Protein AF-A0A6B0SF56-F1 (afdb_monomer_lite)

Organism: NCBI:txid72004

InterPro domains:
  IPR003598 Immunoglobulin subtype 2 [SM00408] (37-101)
  IPR003598 Immunoglobulin subtype 2 [SM00408] (134-200)
  IPR003599 Immunoglobulin domain subtype [SM00409] (31-116)
  IPR003599 Immunoglobulin domain subtype [SM00409] (128-216)
  IPR004072 Vomeronasal receptor, type 1 [PF03402] (293-578)
  IPR004072 Vomeronasal receptor, type 1 [PTHR24062] (289-573)
  IPR007110 Immunoglobulin-like domain [PS50835] (20-105)
  IPR007110 Immunoglobulin-like domain [PS50835] (123-193)
  IPR013783 Immunoglobulin-like fold [G3DSA:2.60.40.10] (22-117)
  IPR013783 Immunoglobulin-like fold [G3DSA:2.60.40.10] (118-215)
  IPR017452 GPCR, rhodopsin-like, 7TM [PS50262] (304-567)
  IPR036179 Immunoglobulin-like domain superfamily [SSF48726] (22-118)
  IPR036179 Immunoglobulin-like domain superfamily [SSF48726] (120-215)

Radius of gyration: 37.98 Å; chains: 1; bounding box: 96×111×93 Å

Sequence (579 aa):
MGFLRAGGWGAPRPETRFLPEVLPKPSLRAWPSSVVPDGSSVTLRCGTPTRDVSFALRKGARVWEMVQSPDSTEGQAEFHLPDVKSSHAGEYTCEYHRRGNPHVSARPSDALLLLVTGYLRQPSLQAHRRGPVTEGQEVTLQCQRPAAELGPVMFALLKAGSAAPVQVRAPAGRETDFSLRNLSAGDSGNYSCVYYQARAPFRASQASPRLEIRVAASLPSITSDYTTGNHIRLALATVIMVIAGAFLLETWCRQRHVRGESECGAKCRQDTLDDLSMFFHKDALRTTSQAALKITYLIQMVIGSLVNVILFFHSISPVLIGQSQRPTDMIHTHMAVANLLVLLSPGIPHTMAAFIPRNPLSSLGCKFVYYLRRVAHSTTLCSTCILSTYQSLTLTPRRAEWVMLRGRAPKVIGPSCCTCWMLSFLMYIPVPLKLTGPQNMHNYTDTKGTWFCSSSPTEIGMSYLWSISDAMFISVMVWSSGSMVLLLLRHRQRVQYIHTPTGHHRCPPETRAVHTILMLVVTFITFYFLNSVVSFYIAAFFDIRLWLIQTSNVLGSCFPTISPFLLLLRDPRTPRFCS

Structure (mmCIF, N/CA/C/O backbone):
data_AF-A0A6B0SF56-F1
#
_entry.id   AF-A0A6B0SF56-F1
#
loop_
_atom_site.group_PDB
_atom_site.id
_atom_site.type_symbol
_atom_site.label_atom_id
_atom_site.label_alt_id
_atom_site.label_comp_id
_atom_site.label_asym_id
_atom_site.label_entity_id
_atom_site.label_seq_id
_atom_site.pdbx_PDB_ins_code
_atom_site.Cartn_x
_atom_site.Cartn_y
_atom_site.Cartn_z
_atom_site.occupancy
_atom_site.B_iso_or_equiv
_atom_site.auth_seq_id
_atom_site.auth_comp_id
_atom_site.auth_asym_id
_atom_site.auth_atom_id
_atom_site.pdbx_PDB_model_num
ATOM 1 N N . MET A 1 1 ? -10.311 76.049 2.067 1.00 34.47 1 MET A N 1
ATOM 2 C CA . MET A 1 1 ? -10.446 75.191 3.263 1.00 34.47 1 MET A CA 1
ATOM 3 C C . MET A 1 1 ? -11.846 74.585 3.290 1.00 34.47 1 MET A C 1
ATOM 5 O O . MET A 1 1 ? -12.795 75.345 3.217 1.00 34.47 1 MET A O 1
ATOM 9 N N . GLY A 1 2 ? -11.929 73.251 3.366 1.00 36.16 2 GLY A N 1
ATOM 10 C CA . GLY A 1 2 ? -12.995 72.438 3.981 1.00 36.16 2 GLY A CA 1
ATOM 11 C C . GLY A 1 2 ? -14.469 72.667 3.620 1.00 36.16 2 GLY A C 1
ATOM 12 O O . GLY A 1 2 ? -15.099 73.553 4.180 1.00 36.16 2 GLY A O 1
ATOM 13 N N . PHE A 1 3 ? -15.054 71.744 2.847 1.00 31.34 3 PHE A N 1
ATOM 14 C CA . PHE A 1 3 ? -16.493 71.453 2.901 1.00 31.34 3 PHE A CA 1
ATOM 15 C C . PHE A 1 3 ? -16.730 70.049 3.473 1.00 31.34 3 PHE A C 1
ATOM 17 O O . PHE A 1 3 ? -16.104 69.072 3.061 1.00 31.34 3 PHE A O 1
ATOM 24 N N . LEU A 1 4 ? -17.611 70.000 4.473 1.00 34.53 4 LEU A N 1
ATOM 25 C CA . LEU A 1 4 ? -18.044 68.829 5.231 1.00 34.53 4 LEU A CA 1
ATOM 26 C C . LEU A 1 4 ? -19.056 67.970 4.453 1.00 34.53 4 LEU A C 1
ATOM 28 O O . LEU A 1 4 ? -19.813 68.456 3.618 1.00 34.53 4 LEU A O 1
ATOM 32 N N . ARG A 1 5 ? -19.051 66.676 4.798 1.00 41.41 5 ARG A N 1
ATOM 33 C CA . ARG A 1 5 ? -19.929 65.583 4.346 1.00 41.41 5 ARG A CA 1
ATOM 34 C C . ARG A 1 5 ? -21.428 65.854 4.538 1.00 41.41 5 ARG A C 1
ATOM 36 O O . ARG A 1 5 ? -21.830 66.340 5.589 1.00 41.41 5 ARG A O 1
ATOM 43 N N . ALA A 1 6 ? -22.236 65.266 3.653 1.00 34.81 6 ALA A N 1
ATOM 44 C CA . ALA A 1 6 ? -23.518 64.652 4.010 1.00 34.81 6 ALA A CA 1
ATOM 45 C C . ALA A 1 6 ? -23.644 63.286 3.308 1.00 34.81 6 ALA A C 1
ATOM 47 O O . ALA A 1 6 ? -23.376 63.166 2.114 1.00 34.81 6 ALA A O 1
ATOM 48 N N . GLY A 1 7 ? -23.957 62.246 4.087 1.00 33.88 7 GLY A N 1
ATOM 49 C CA . GLY A 1 7 ? -24.035 60.849 3.660 1.00 33.88 7 GLY A CA 1
ATOM 50 C C . GLY A 1 7 ? -25.388 60.482 3.048 1.00 33.88 7 GLY A C 1
ATOM 51 O O . GLY A 1 7 ? -26.435 60.902 3.535 1.00 33.88 7 GLY A O 1
ATOM 52 N N . GLY A 1 8 ? -25.339 59.677 1.984 1.00 33.38 8 GLY A N 1
ATOM 53 C CA . GLY A 1 8 ? -26.494 59.061 1.335 1.00 33.38 8 GLY A CA 1
ATOM 54 C C . GLY A 1 8 ? -26.879 57.721 1.968 1.00 33.38 8 GLY A C 1
ATOM 55 O O . GLY A 1 8 ? -26.036 56.982 2.476 1.00 33.38 8 GLY A O 1
ATOM 56 N N . TRP A 1 9 ? -28.178 57.444 1.929 1.00 34.56 9 TRP A N 1
ATOM 57 C CA . TRP A 1 9 ? -28.884 56.334 2.559 1.00 34.56 9 TRP A CA 1
ATOM 58 C C . TRP A 1 9 ? -28.592 54.991 1.870 1.00 34.56 9 TRP A C 1
ATOM 60 O O . TRP A 1 9 ? -28.738 54.868 0.656 1.00 34.56 9 TRP A O 1
ATOM 70 N N . GLY A 1 10 ? -28.215 53.971 2.647 1.00 34.47 10 GLY A N 1
ATOM 71 C CA . GLY A 1 10 ? -28.105 52.580 2.196 1.00 34.47 10 GLY A CA 1
ATOM 72 C C . GLY A 1 10 ? -29.307 51.759 2.666 1.00 34.47 10 GLY A C 1
ATOM 73 O O . GLY A 1 10 ? -29.624 51.757 3.853 1.00 34.47 10 GLY A O 1
ATOM 74 N N . ALA A 1 11 ? -29.974 51.083 1.730 1.00 36.31 11 ALA A N 1
ATOM 75 C CA . ALA A 1 11 ? -31.157 50.255 1.956 1.00 36.31 11 ALA A CA 1
ATOM 76 C C . ALA A 1 11 ? -30.927 49.108 2.974 1.00 36.31 11 ALA A C 1
ATOM 78 O O . ALA A 1 11 ? -29.816 48.570 3.055 1.00 36.31 11 ALA A O 1
ATOM 79 N N . PRO A 1 12 ? -31.964 48.682 3.725 1.00 40.69 12 PRO A N 1
ATOM 80 C CA . PRO A 1 12 ? -31.864 47.555 4.648 1.00 40.69 12 PRO A CA 1
ATOM 81 C C . PRO A 1 12 ? -31.690 46.228 3.889 1.00 40.69 12 PRO A C 1
ATOM 83 O O . PRO A 1 12 ? -32.402 45.943 2.926 1.00 40.69 12 PRO A O 1
ATOM 86 N N . ARG A 1 13 ? -30.724 45.408 4.324 1.00 34.53 13 ARG A N 1
ATOM 87 C CA . ARG A 1 13 ? -30.523 44.034 3.827 1.00 34.53 13 ARG A CA 1
ATOM 88 C C . ARG A 1 13 ? -31.694 43.143 4.262 1.00 34.53 13 ARG A C 1
ATOM 90 O O . ARG A 1 13 ? -32.204 43.342 5.362 1.00 34.53 13 ARG A O 1
ATOM 97 N N . PRO A 1 14 ? -32.091 42.145 3.454 1.00 39.81 14 PRO A N 1
ATOM 98 C CA . PRO A 1 14 ? -33.190 41.258 3.807 1.00 39.81 14 PRO A CA 1
ATOM 99 C C . PRO A 1 14 ? -32.813 40.376 5.003 1.00 39.81 14 PRO A C 1
ATOM 101 O O . PRO A 1 14 ? -31.714 39.818 5.048 1.00 39.81 14 PRO A O 1
ATOM 104 N N . GLU A 1 15 ? -33.742 40.237 5.951 1.00 41.00 15 GLU A N 1
ATOM 105 C CA . GLU A 1 15 ? -33.687 39.243 7.023 1.00 41.00 15 GLU A CA 1
ATOM 106 C C . GLU A 1 15 ? -33.580 37.841 6.416 1.00 41.00 15 GLU A C 1
ATOM 108 O O . GLU A 1 15 ? -34.536 37.275 5.878 1.00 41.00 15 GLU A O 1
ATOM 113 N N . THR A 1 16 ? -32.392 37.251 6.509 1.00 40.12 16 THR A N 1
ATOM 114 C CA . THR A 1 16 ? -32.210 35.814 6.336 1.00 40.12 16 THR A CA 1
ATOM 115 C C . THR A 1 16 ? -33.008 35.098 7.416 1.00 40.12 16 THR A C 1
ATOM 117 O O . THR A 1 16 ? -32.642 35.126 8.589 1.00 40.12 16 THR A O 1
ATOM 120 N N . ARG A 1 17 ? -34.094 34.435 7.005 1.00 40.06 17 ARG A N 1
ATOM 121 C CA . ARG A 1 17 ? -34.779 33.409 7.798 1.00 40.06 17 ARG A CA 1
ATOM 122 C C . ARG A 1 17 ? -33.728 32.427 8.324 1.00 40.06 17 ARG A C 1
ATOM 124 O O . ARG A 1 17 ? -33.150 31.670 7.545 1.00 40.06 17 ARG A O 1
ATOM 131 N N . PHE A 1 18 ? -33.467 32.461 9.628 1.00 41.28 18 PHE A N 1
ATOM 132 C CA . PHE A 1 18 ? -32.615 31.487 10.301 1.00 41.28 18 PHE A CA 1
ATOM 133 C C . PHE A 1 18 ? -33.279 30.112 10.188 1.00 41.28 18 PHE A C 1
ATOM 135 O O . PHE A 1 18 ? -34.306 29.849 10.811 1.00 41.28 18 PHE A O 1
ATOM 142 N N . LEU A 1 19 ? -32.711 29.236 9.359 1.00 41.38 19 LEU A N 1
ATOM 143 C CA . LEU A 1 19 ? -32.991 27.806 9.437 1.00 41.38 19 LEU A CA 1
ATOM 144 C C . LEU A 1 19 ? -32.601 27.339 10.852 1.00 41.38 19 LEU A C 1
ATOM 146 O O . LEU A 1 19 ? -31.506 27.692 11.298 1.00 41.38 19 LEU A O 1
ATOM 150 N N . PRO A 1 20 ? -33.456 26.590 11.574 1.00 55.06 20 PRO A N 1
ATOM 151 C CA . PRO A 1 20 ? -33.121 26.112 12.909 1.00 55.06 20 PRO A CA 1
ATOM 152 C C . PRO A 1 20 ? -31.835 25.286 12.837 1.00 55.06 20 PRO A C 1
ATOM 154 O O . PRO A 1 20 ? -31.722 24.352 12.044 1.00 55.06 20 PRO A O 1
ATOM 157 N N . GLU A 1 21 ? -30.845 25.677 13.633 1.00 60.44 21 GLU A N 1
ATOM 158 C CA . GLU A 1 21 ? -29.531 25.047 13.669 1.00 60.44 21 GLU A CA 1
ATOM 159 C C . GLU A 1 21 ? -29.672 23.583 14.123 1.00 60.44 21 GLU A C 1
ATOM 161 O O . GLU A 1 21 ? -30.012 23.295 15.270 1.00 60.44 21 GLU A O 1
ATOM 166 N N . VAL A 1 22 ? -29.454 22.636 13.205 1.00 68.31 22 VAL A N 1
ATOM 167 C CA . VAL A 1 22 ? -29.606 21.202 13.483 1.00 68.31 22 VAL A CA 1
ATOM 168 C C . VAL A 1 22 ? -28.318 20.664 14.108 1.00 68.31 22 VAL A C 1
ATOM 170 O O . VAL A 1 22 ? -27.328 20.435 13.413 1.00 68.31 22 VAL A O 1
ATOM 173 N N . LEU A 1 23 ? -28.335 20.427 15.421 1.00 78.81 23 LEU A N 1
ATOM 174 C CA . LEU A 1 23 ? -27.225 19.799 16.145 1.00 78.81 23 LEU A CA 1
ATOM 175 C C . LEU A 1 23 ? -27.088 18.296 15.793 1.00 78.81 23 LEU A C 1
ATOM 177 O O . LEU A 1 23 ? -28.106 17.610 15.616 1.00 78.81 23 LEU A O 1
ATOM 181 N N . PRO A 1 24 ? -25.855 17.753 15.690 1.00 85.56 24 PRO A N 1
ATOM 182 C CA . PRO A 1 24 ? -25.629 16.342 15.379 1.00 85.56 24 PRO A CA 1
ATOM 183 C C . PRO A 1 24 ? -26.111 15.402 16.494 1.00 85.56 24 PRO A C 1
ATOM 185 O O . PRO A 1 24 ? -26.103 15.740 17.673 1.00 85.56 24 PRO A O 1
ATOM 188 N N . LYS A 1 25 ? -26.515 14.182 16.121 1.00 88.75 25 LYS A N 1
ATOM 189 C CA . LYS A 1 25 ? -26.966 13.160 17.077 1.00 88.75 25 LYS A CA 1
ATOM 190 C C . LYS A 1 25 ? -25.771 12.626 17.895 1.00 88.75 25 LYS A C 1
ATOM 192 O O . LYS A 1 25 ? -24.779 12.222 17.284 1.00 88.75 25 LYS A O 1
ATOM 197 N N . PRO A 1 26 ? -25.838 12.596 19.239 1.00 91.12 26 PRO A N 1
ATOM 198 C CA . PRO A 1 26 ? -24.766 12.064 20.077 1.00 91.12 26 PRO A CA 1
ATOM 199 C C . PRO A 1 26 ? -24.725 10.527 20.070 1.00 91.12 26 PRO A C 1
ATOM 201 O O . PRO A 1 26 ? -25.711 9.857 19.758 1.00 91.12 26 PRO A O 1
ATOM 204 N N . SER A 1 27 ? -23.579 9.965 20.467 1.00 92.19 27 SER A N 1
ATOM 205 C CA . SER A 1 27 ? -23.381 8.515 20.625 1.00 92.19 27 SER A CA 1
ATOM 206 C C . SER A 1 27 ? -23.303 8.126 22.103 1.00 92.19 27 SER A C 1
ATOM 208 O O . SER A 1 27 ? -22.544 8.738 22.850 1.00 92.19 27 SER A O 1
ATOM 210 N N . LEU A 1 28 ? -24.064 7.106 22.516 1.00 93.62 28 LEU A N 1
ATOM 211 C CA . LEU A 1 28 ? -24.089 6.579 23.886 1.00 93.62 28 LEU A CA 1
ATOM 212 C C . LEU A 1 28 ? -23.537 5.149 23.910 1.00 93.62 28 LEU A C 1
ATOM 214 O O . LEU A 1 28 ? -23.955 4.302 23.122 1.00 93.62 28 LEU A O 1
ATOM 218 N N . ARG A 1 29 ? -22.579 4.877 24.799 1.00 93.88 29 ARG A N 1
ATOM 219 C CA . ARG A 1 29 ? -21.922 3.566 24.943 1.00 93.88 29 ARG A CA 1
ATOM 220 C C . ARG A 1 29 ? -21.787 3.188 26.414 1.00 93.88 29 ARG A C 1
ATOM 222 O O . ARG A 1 29 ? -21.622 4.065 27.250 1.00 93.88 29 ARG A O 1
ATOM 229 N N . ALA A 1 30 ? -21.806 1.894 26.721 1.00 93.75 30 ALA A N 1
ATOM 230 C CA . ALA A 1 30 ? -21.575 1.380 28.070 1.00 93.75 30 ALA A CA 1
ATOM 231 C C . ALA A 1 30 ? -20.173 0.771 28.193 1.00 93.75 30 ALA A C 1
ATOM 233 O O . ALA A 1 30 ? -19.677 0.142 27.258 1.00 93.75 30 ALA A O 1
ATOM 234 N N . TRP A 1 31 ? -19.547 0.942 29.353 1.00 92.25 31 TRP A N 1
ATOM 235 C CA . TRP A 1 31 ? -18.254 0.360 29.699 1.00 92.25 31 TRP A CA 1
ATOM 236 C C . TRP A 1 31 ? -18.324 -0.270 31.099 1.00 92.25 31 TRP A C 1
ATOM 238 O O . TRP A 1 31 ? -18.768 0.412 32.023 1.00 92.25 31 TRP A O 1
ATOM 248 N N . PRO A 1 32 ? -17.893 -1.532 31.297 1.00 89.94 32 PRO A N 1
ATOM 249 C CA . PRO A 1 32 ? -17.295 -2.439 30.309 1.00 89.94 32 PRO A CA 1
ATOM 250 C C . PRO A 1 32 ? -18.312 -3.094 29.355 1.00 89.94 32 PRO A C 1
ATOM 252 O O . PRO A 1 32 ? -17.928 -3.516 28.266 1.00 89.94 32 PRO A O 1
ATOM 255 N N . SER A 1 33 ? -19.592 -3.181 29.736 1.00 92.00 33 SER A N 1
ATOM 256 C CA . SER A 1 33 ? -20.668 -3.742 28.905 1.00 92.00 33 SER A CA 1
ATOM 257 C C . SER A 1 33 ? -22.042 -3.188 29.303 1.00 92.00 33 SER A C 1
ATOM 259 O O . SER A 1 33 ? -22.208 -2.710 30.422 1.00 92.00 33 SER A O 1
ATOM 261 N N . SER A 1 34 ? -23.036 -3.270 28.415 1.00 92.50 34 SER A N 1
ATOM 262 C CA . SER A 1 34 ? -24.443 -2.948 28.709 1.00 92.50 34 SER A CA 1
ATOM 263 C C . SER A 1 34 ? -25.203 -4.089 29.401 1.00 92.50 34 SER A C 1
ATOM 265 O O . SER A 1 34 ? -26.378 -3.934 29.729 1.00 92.50 34 SER A O 1
ATOM 267 N N . VAL A 1 35 ? -24.560 -5.241 29.615 1.00 93.06 35 VAL A N 1
ATOM 268 C CA . VAL A 1 35 ? -25.117 -6.382 30.354 1.00 93.06 35 VAL A CA 1
ATOM 269 C C . VAL A 1 35 ? -24.187 -6.711 31.511 1.00 93.06 35 VAL A C 1
ATOM 271 O O . VAL A 1 35 ? -23.070 -7.182 31.297 1.00 93.06 35 VAL A O 1
ATOM 274 N N . VAL A 1 36 ? -24.633 -6.442 32.735 1.00 93.31 36 VAL A N 1
ATOM 275 C CA . VAL A 1 36 ? -23.783 -6.492 33.932 1.00 93.31 36 VAL A CA 1
ATOM 276 C C . VAL A 1 36 ? -24.464 -7.249 35.079 1.00 93.31 36 VAL A C 1
ATOM 278 O O . VAL A 1 36 ? -25.693 -7.334 35.103 1.00 93.31 36 VAL A O 1
ATOM 281 N N . PRO A 1 37 ? -23.720 -7.877 36.005 1.00 92.12 37 PRO A N 1
ATOM 282 C CA . PRO A 1 37 ? -24.305 -8.518 37.185 1.00 92.12 37 PRO A CA 1
ATOM 283 C C . PRO A 1 37 ? -24.741 -7.497 38.241 1.00 92.12 37 PRO A C 1
ATOM 285 O O . PRO A 1 37 ? -24.199 -6.391 38.302 1.00 92.12 37 PRO A O 1
ATOM 288 N N . ASP A 1 38 ? -25.707 -7.874 39.080 1.00 92.38 38 ASP A N 1
ATOM 289 C CA . ASP A 1 38 ? -26.076 -7.101 40.275 1.00 92.38 38 ASP A CA 1
ATOM 290 C C . ASP A 1 38 ? -24.836 -6.809 41.141 1.00 92.38 38 ASP A C 1
ATOM 292 O O . ASP A 1 38 ? -23.989 -7.680 41.350 1.00 92.38 38 ASP A O 1
ATOM 296 N N . GLY A 1 39 ? -24.715 -5.567 41.604 1.00 91.19 39 GLY A N 1
ATOM 297 C CA . GLY A 1 39 ? -23.635 -5.100 42.471 1.00 91.19 39 GLY A CA 1
ATOM 298 C C . GLY A 1 39 ? -22.357 -4.667 41.756 1.00 91.19 39 GLY A C 1
ATOM 299 O O . GLY A 1 39 ? -21.400 -4.238 42.395 1.00 91.19 39 GLY A O 1
ATOM 300 N N . SER A 1 40 ? -22.327 -4.749 40.426 1.00 91.94 40 SER A N 1
ATOM 301 C CA . SER A 1 40 ? -21.207 -4.247 39.624 1.00 91.94 40 SER A CA 1
ATOM 302 C C . SER A 1 40 ? -21.303 -2.742 39.355 1.00 91.94 40 SER A C 1
ATOM 304 O O . SER A 1 40 ? -22.298 -2.100 39.688 1.00 91.94 40 SER A O 1
ATOM 306 N N . SER A 1 41 ? -20.263 -2.170 38.747 1.00 93.56 41 SER A N 1
ATOM 307 C CA . SER A 1 41 ? -20.246 -0.785 38.277 1.00 93.56 41 SER A CA 1
ATOM 308 C C . SER A 1 41 ? -20.271 -0.714 36.751 1.00 93.56 41 SER A C 1
ATOM 310 O O . SER A 1 41 ? -19.632 -1.510 36.058 1.00 93.56 41 SER A O 1
ATOM 312 N N . VAL A 1 42 ? -21.004 0.263 36.218 1.00 94.44 42 VAL A N 1
ATOM 313 C CA . VAL A 1 42 ? -21.046 0.556 34.782 1.00 94.44 42 VAL A CA 1
ATOM 314 C C . VAL A 1 42 ? -20.906 2.055 34.554 1.00 94.44 42 VAL A C 1
ATOM 316 O O . VAL A 1 42 ? -21.491 2.864 35.272 1.00 94.44 42 VAL A O 1
ATOM 319 N N . THR A 1 43 ? -20.136 2.428 33.537 1.00 94.19 43 THR A N 1
ATOM 320 C CA . THR A 1 43 ? -20.009 3.815 33.088 1.00 94.19 43 THR A CA 1
ATOM 321 C C . THR A 1 43 ? -20.698 3.966 31.741 1.00 94.19 43 THR A C 1
ATOM 323 O O . THR A 1 43 ? -20.364 3.264 30.783 1.00 94.19 43 THR A O 1
ATOM 326 N N . LEU A 1 44 ? -21.641 4.899 31.647 1.00 93.94 44 LEU A N 1
ATOM 327 C CA . LEU A 1 44 ? -22.266 5.292 30.390 1.00 93.94 44 LEU A CA 1
ATOM 328 C C . LEU A 1 44 ? -21.525 6.509 29.830 1.00 93.94 44 LEU A C 1
ATOM 330 O O . LEU A 1 44 ? -21.430 7.545 30.478 1.00 93.94 44 LEU A O 1
ATOM 334 N N . ARG A 1 45 ? -20.967 6.374 28.627 1.00 92.62 45 ARG A N 1
ATOM 335 C CA . ARG A 1 45 ? -20.180 7.403 27.943 1.00 92.62 45 ARG A CA 1
ATOM 336 C C . ARG A 1 45 ? -20.980 7.995 26.801 1.00 92.62 45 ARG A C 1
ATOM 338 O O . ARG A 1 45 ? -21.319 7.277 25.856 1.00 92.62 45 ARG A O 1
ATOM 345 N N . CYS A 1 46 ? -21.233 9.295 26.875 1.00 91.38 46 CYS A N 1
ATOM 346 C CA . CYS A 1 46 ? -21.878 10.049 25.813 1.00 91.38 46 CYS A CA 1
ATOM 347 C C . CYS A 1 46 ? -20.867 10.955 25.106 1.00 91.38 46 CYS A C 1
ATOM 349 O O . CYS A 1 46 ? -20.085 11.636 25.765 1.00 91.38 46 CYS A O 1
ATOM 351 N N . GLY A 1 47 ? -20.859 10.953 23.771 1.00 89.75 47 GLY A N 1
ATOM 352 C CA . GLY A 1 47 ? -19.917 11.745 22.978 1.00 89.75 47 GLY A CA 1
ATOM 353 C C . GLY A 1 47 ? -20.567 12.460 21.798 1.00 89.75 47 GLY A C 1
ATOM 354 O O . GLY A 1 47 ? -21.411 11.883 21.104 1.00 89.75 47 GLY A O 1
ATOM 355 N N . THR A 1 48 ? -20.130 13.697 21.553 1.00 85.94 48 THR A N 1
ATOM 356 C CA . THR A 1 48 ? -20.515 14.549 20.418 1.00 85.94 48 THR A CA 1
ATOM 357 C C . THR A 1 48 ? -19.297 15.310 19.875 1.00 85.94 48 THR A C 1
ATOM 359 O O . THR A 1 48 ? -18.412 15.680 20.645 1.00 85.94 48 THR A O 1
ATOM 362 N N . PRO A 1 49 ? -19.230 15.592 18.559 1.00 83.75 49 PRO A N 1
ATOM 363 C CA . PRO A 1 49 ? -18.198 16.470 17.999 1.00 83.75 49 PRO A CA 1
ATOM 364 C C . PRO A 1 49 ? -18.364 17.948 18.407 1.00 83.75 49 PRO A C 1
ATOM 366 O O . PRO A 1 49 ? -17.501 18.768 18.102 1.00 83.75 49 PRO A O 1
ATOM 369 N N . THR A 1 50 ? -19.474 18.309 19.060 1.00 79.75 50 THR A N 1
ATOM 370 C CA . THR A 1 50 ? -19.772 19.692 19.465 1.00 79.75 50 THR A CA 1
ATOM 371 C C . THR A 1 50 ? -19.070 20.033 20.783 1.00 79.75 50 THR A C 1
ATOM 373 O O . THR A 1 50 ? -19.151 19.267 21.739 1.00 79.75 50 THR A O 1
ATOM 376 N N . ARG A 1 51 ? -18.395 21.185 20.846 1.00 79.12 51 ARG A N 1
ATOM 377 C CA . ARG A 1 51 ? -17.747 21.701 22.067 1.00 79.12 51 ARG A CA 1
ATOM 378 C C . ARG A 1 51 ? -18.714 22.539 22.901 1.00 79.12 51 ARG A C 1
ATOM 380 O O . ARG A 1 51 ? -19.731 22.989 22.376 1.00 79.12 51 ARG A O 1
ATOM 387 N N . ASP A 1 52 ? -18.371 22.749 24.170 1.00 78.75 52 ASP A N 1
ATOM 388 C CA . ASP A 1 52 ? -19.117 23.590 25.115 1.00 78.75 52 ASP A CA 1
ATOM 389 C C . ASP A 1 52 ? -20.590 23.187 25.232 1.00 78.75 52 ASP A C 1
ATOM 391 O O . ASP A 1 52 ? -21.520 23.972 25.016 1.00 78.75 52 ASP A O 1
ATOM 395 N N . VAL A 1 53 ? -20.803 21.912 25.556 1.00 85.19 53 VAL A N 1
ATOM 396 C CA . VAL A 1 53 ? -22.134 21.315 25.658 1.00 85.19 53 VAL A CA 1
ATOM 397 C C . VAL A 1 53 ? -22.407 20.803 27.063 1.00 85.19 53 VAL A C 1
ATOM 399 O O . VAL A 1 53 ? -21.513 20.409 27.811 1.00 85.19 53 VAL A O 1
ATOM 402 N N . SER A 1 54 ? -23.681 20.779 27.410 1.00 86.44 54 SER A N 1
ATOM 403 C CA . SER A 1 54 ? -24.186 20.125 28.608 1.00 86.44 54 SER A CA 1
ATOM 404 C C . SER A 1 54 ? -24.962 18.893 28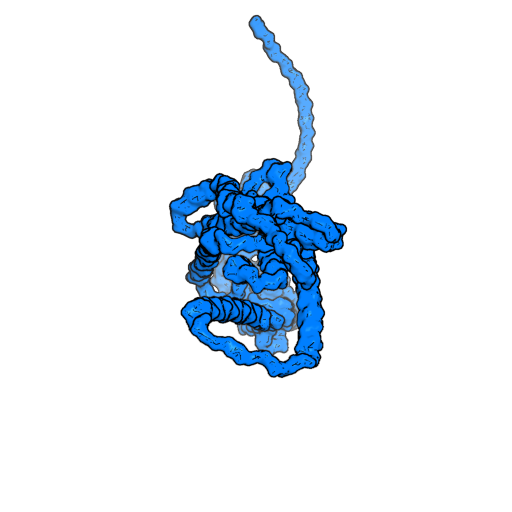.178 1.00 86.44 54 SER A C 1
ATOM 406 O O . SER A 1 54 ? -25.881 18.982 27.363 1.00 86.44 54 SER A O 1
ATOM 408 N N . PHE A 1 55 ? -24.585 17.742 28.715 1.00 89.31 55 PHE A N 1
ATOM 409 C CA . PHE A 1 55 ? -25.239 16.471 28.454 1.00 89.31 55 PHE A CA 1
ATOM 410 C C . PHE A 1 55 ? -26.331 16.211 29.482 1.00 89.31 55 PHE A C 1
ATOM 412 O O . PHE A 1 55 ? -26.170 16.518 30.660 1.00 89.31 55 PHE A O 1
ATOM 419 N N . ALA A 1 56 ? -27.416 15.588 29.040 1.00 89.38 56 ALA A N 1
ATOM 420 C CA . ALA A 1 56 ? -28.446 15.028 29.892 1.00 89.38 56 ALA A CA 1
ATOM 421 C C . ALA A 1 56 ? -28.623 13.550 29.539 1.00 89.38 56 ALA A C 1
ATOM 423 O O . ALA A 1 56 ? -28.918 13.188 28.398 1.00 89.38 56 ALA A O 1
ATOM 424 N N . LEU A 1 57 ? -28.429 12.686 30.530 1.00 92.88 57 LEU A N 1
ATOM 425 C CA . LEU A 1 57 ? -28.742 11.272 30.424 1.00 92.88 57 LEU A CA 1
ATOM 426 C C . LEU A 1 57 ? -30.189 11.072 30.868 1.00 92.88 57 LEU A C 1
ATOM 428 O O . LEU A 1 57 ? -30.572 11.465 31.970 1.00 92.88 57 LEU A O 1
ATOM 432 N N . ARG A 1 58 ? -30.999 10.437 30.029 1.00 90.75 58 ARG A N 1
ATOM 433 C CA . ARG A 1 58 ? -32.383 10.080 30.334 1.00 90.75 58 ARG A CA 1
ATOM 434 C C . ARG A 1 58 ? -32.515 8.579 30.494 1.00 90.75 58 ARG A C 1
ATOM 436 O O . ARG A 1 58 ? -31.913 7.817 29.744 1.00 90.75 58 ARG A O 1
ATOM 443 N N . LYS A 1 59 ? -33.369 8.167 31.422 1.00 89.62 59 LYS A N 1
ATOM 444 C CA . LYS A 1 59 ? -33.848 6.795 31.563 1.00 89.62 59 LYS A CA 1
ATOM 445 C C . LYS A 1 59 ? -35.341 6.764 31.236 1.00 89.62 59 LYS A C 1
ATOM 447 O O . LYS A 1 59 ? -36.167 7.242 32.020 1.00 89.62 59 LYS A O 1
ATOM 452 N N . GLY A 1 60 ? -35.695 6.231 30.069 1.00 83.12 60 GLY A N 1
ATOM 453 C CA . GLY A 1 60 ? -37.037 6.386 29.502 1.00 83.12 60 GLY A CA 1
ATOM 454 C C . GLY A 1 60 ? -37.442 7.866 29.428 1.00 83.12 60 GLY A C 1
ATOM 455 O O . GLY A 1 60 ? -36.714 8.697 28.891 1.00 83.12 60 GLY A O 1
ATOM 456 N N . ALA A 1 61 ? -38.584 8.223 30.020 1.00 78.69 61 ALA A N 1
ATOM 457 C CA . ALA A 1 61 ? -39.069 9.605 30.029 1.00 78.69 61 ALA A CA 1
ATOM 458 C C . ALA A 1 61 ? -38.409 10.509 31.090 1.00 78.69 61 ALA A C 1
ATOM 460 O O . ALA A 1 61 ? -38.597 11.724 31.041 1.00 78.69 61 ALA A O 1
ATOM 461 N N . ARG A 1 62 ? -37.649 9.962 32.049 1.00 84.31 62 ARG A N 1
ATOM 462 C CA . ARG A 1 62 ? -37.095 10.726 33.181 1.00 84.31 62 ARG A CA 1
ATOM 463 C C . ARG A 1 62 ? -35.649 11.133 32.920 1.00 84.31 62 ARG A C 1
ATOM 465 O O . ARG A 1 62 ? -34.859 10.314 32.460 1.00 84.31 62 ARG A O 1
ATOM 472 N N . VAL A 1 63 ? -35.294 12.374 33.247 1.00 85.44 63 VAL A N 1
ATOM 473 C CA . VAL A 1 63 ? -33.887 12.801 33.288 1.00 85.44 63 VAL A CA 1
ATOM 474 C C . VAL A 1 63 ? -33.235 12.144 34.500 1.00 85.44 63 VAL A C 1
ATOM 476 O O . VAL A 1 63 ? -33.762 12.242 35.605 1.00 85.44 63 VAL A O 1
ATOM 479 N N . TRP A 1 64 ? -32.136 11.435 34.269 1.00 84.12 64 TRP A N 1
ATOM 480 C CA . TRP A 1 64 ? -31.363 10.759 35.304 1.00 84.12 64 TRP A CA 1
ATOM 481 C C . TRP A 1 64 ? -30.316 11.698 35.898 1.00 84.12 64 TRP A C 1
ATOM 483 O O . TRP A 1 64 ? -30.295 11.915 37.102 1.00 84.12 64 TRP A O 1
ATOM 493 N N . GLU A 1 65 ? -29.477 12.283 35.044 1.00 88.12 65 GLU A N 1
ATOM 494 C CA . GLU A 1 65 ? -28.361 13.129 35.461 1.00 88.12 65 GLU A CA 1
ATOM 495 C C . GLU A 1 65 ? -27.990 14.104 34.338 1.00 88.12 65 GLU A C 1
ATOM 497 O O . GLU A 1 65 ? -28.140 13.784 33.155 1.00 88.12 65 GLU A O 1
ATOM 502 N N . MET A 1 66 ? -27.509 15.294 34.701 1.00 83.75 66 MET A N 1
ATOM 503 C CA . MET A 1 66 ? -26.963 16.272 33.761 1.00 83.75 66 MET A CA 1
ATOM 504 C C . MET A 1 66 ? -25.512 16.585 34.114 1.00 83.75 66 MET A C 1
ATOM 506 O O . MET A 1 66 ? -25.208 16.883 35.265 1.00 83.75 66 MET A O 1
ATOM 510 N N . VAL A 1 67 ? -24.628 16.547 33.117 1.00 83.62 67 VAL A N 1
ATOM 511 C CA . VAL A 1 67 ? -23.184 16.757 33.282 1.00 83.62 67 VAL A CA 1
ATOM 512 C C . VAL A 1 67 ? -22.691 17.745 32.233 1.00 83.62 67 VAL A C 1
ATOM 514 O O . VAL A 1 67 ? -23.047 17.665 31.058 1.00 83.62 67 VAL A O 1
ATOM 517 N N . GLN A 1 68 ? -21.855 18.688 32.653 1.00 80.56 68 GLN A N 1
ATOM 518 C CA . GLN A 1 68 ? -21.226 19.652 31.755 1.00 80.56 68 GLN A CA 1
ATOM 519 C C . GLN A 1 68 ? -19.964 19.045 31.137 1.00 80.56 68 GLN A C 1
ATOM 521 O O . GLN A 1 68 ? -19.176 18.417 31.844 1.00 80.56 68 GLN A O 1
ATOM 526 N N . SER A 1 69 ? -19.752 19.233 29.828 1.00 70.56 69 SER A N 1
ATOM 527 C CA . SER A 1 69 ? -18.506 18.789 29.199 1.00 70.56 69 SER A CA 1
ATOM 528 C C . SER A 1 69 ? -17.310 19.554 29.786 1.00 70.56 69 SER A C 1
ATOM 530 O O . SER A 1 69 ? -17.414 20.775 29.958 1.00 70.56 69 SER A O 1
ATOM 532 N N . PRO A 1 70 ? -16.170 18.893 30.049 1.00 66.19 70 PRO A N 1
ATOM 533 C CA . PRO A 1 70 ? -14.918 19.579 30.366 1.00 66.19 70 PRO A CA 1
ATOM 534 C C . PRO A 1 70 ? -14.514 20.544 29.237 1.00 66.19 70 PRO A C 1
ATOM 536 O O . PRO A 1 70 ? -14.810 20.271 28.075 1.00 66.19 70 PRO A O 1
ATOM 539 N N . ASP A 1 71 ? -13.794 21.629 29.551 1.00 58.06 71 ASP A N 1
ATOM 540 C CA . ASP A 1 71 ? -13.339 22.666 28.591 1.00 58.06 71 ASP A CA 1
ATOM 541 C C . ASP A 1 71 ? -12.250 22.177 27.594 1.00 58.06 71 ASP A C 1
ATOM 543 O O . ASP A 1 71 ? -11.503 22.964 27.010 1.00 58.06 71 ASP A O 1
ATOM 547 N N . SER A 1 72 ? -12.115 20.864 27.387 1.00 51.12 72 SER A N 1
ATOM 548 C CA . SER A 1 72 ? -11.114 20.261 26.506 1.00 51.12 72 SER A CA 1
ATOM 549 C C . SER A 1 72 ? -11.708 19.809 25.163 1.00 51.12 72 SER A C 1
ATOM 551 O O . SER A 1 72 ? -12.913 19.774 24.938 1.00 51.12 72 SER A O 1
ATOM 553 N N . THR A 1 73 ? -10.820 19.542 24.207 1.00 53.44 73 THR A N 1
ATOM 554 C CA . THR A 1 73 ? -11.002 19.577 22.745 1.00 53.44 73 THR A CA 1
ATOM 555 C C . THR A 1 73 ? -12.088 18.687 22.105 1.00 53.44 73 THR A C 1
ATOM 557 O O . THR A 1 73 ? -12.305 18.834 20.896 1.00 53.44 73 THR A O 1
ATOM 560 N N . GLU A 1 74 ? -12.796 17.842 22.864 1.00 61.59 74 GLU A N 1
ATOM 561 C CA . GLU A 1 74 ? -13.899 16.972 22.414 1.00 61.59 74 GLU A CA 1
ATOM 562 C C . GLU A 1 74 ? -15.049 16.939 23.444 1.00 61.59 74 GLU A C 1
ATOM 564 O O . GLU A 1 74 ? -14.817 16.749 24.636 1.00 61.59 74 GLU A O 1
ATOM 569 N N . GLY A 1 75 ? -16.304 17.087 22.996 1.00 74.44 75 GLY A N 1
ATOM 570 C CA . GLY A 1 75 ? -17.481 17.011 23.865 1.00 74.44 75 GLY A CA 1
ATOM 571 C C . GLY A 1 75 ? -17.762 15.570 24.301 1.00 74.44 75 GLY A C 1
ATOM 572 O O . GLY A 1 75 ? -18.409 14.813 23.575 1.00 74.44 75 GLY A O 1
ATOM 573 N N . GLN A 1 76 ? -17.300 15.182 25.489 1.00 85.56 76 GLN A N 1
ATOM 574 C CA . GLN A 1 76 ? -17.614 13.897 26.127 1.00 85.56 76 GLN A CA 1
ATOM 575 C C . GLN A 1 76 ? -18.096 14.085 27.568 1.00 85.56 76 GLN A C 1
ATOM 577 O O . GLN A 1 76 ? -17.624 14.971 28.278 1.00 85.56 76 GLN A O 1
ATOM 582 N N . ALA A 1 77 ? -19.014 13.217 27.996 1.00 87.50 77 ALA A N 1
ATOM 583 C CA . ALA A 1 77 ? -19.438 13.077 29.386 1.00 87.50 77 ALA A CA 1
ATOM 584 C C . ALA A 1 77 ? -19.504 11.603 29.794 1.00 87.50 77 ALA A C 1
ATOM 586 O O . ALA A 1 77 ? -19.891 10.733 29.004 1.00 87.50 77 ALA A O 1
ATOM 587 N N . GLU A 1 78 ? -19.138 11.342 31.045 1.00 90.81 78 GLU A N 1
ATOM 588 C CA . GLU A 1 78 ? -19.211 10.027 31.673 1.00 90.81 78 GLU A CA 1
ATOM 589 C C . GLU A 1 78 ? -20.221 10.065 32.822 1.00 90.81 78 GLU A C 1
ATOM 591 O O . GLU A 1 78 ? -20.170 10.956 33.665 1.00 90.81 78 GLU A O 1
ATOM 596 N N . PHE A 1 79 ? -21.130 9.092 32.849 1.00 91.69 79 PHE A N 1
ATOM 597 C CA . PHE A 1 79 ? -22.109 8.898 33.915 1.00 91.69 79 PHE A CA 1
ATOM 598 C C . PHE A 1 79 ? -21.788 7.585 34.624 1.00 91.69 79 PHE A C 1
ATOM 600 O O . PHE A 1 79 ? -21.839 6.514 34.007 1.00 91.69 79 PHE A O 1
ATOM 607 N N . HIS A 1 80 ? -21.424 7.658 35.901 1.00 92.38 80 HIS A N 1
ATOM 608 C CA . HIS A 1 80 ? -20.979 6.502 36.675 1.00 92.38 80 HIS A CA 1
ATOM 609 C C . HIS A 1 80 ? -22.126 5.932 37.508 1.00 92.38 80 HIS A C 1
ATOM 611 O O . HIS A 1 80 ? -22.695 6.622 38.347 1.00 92.38 80 HIS A O 1
ATOM 617 N N . LEU A 1 81 ? -22.445 4.654 37.306 1.00 92.19 81 LEU A N 1
ATOM 618 C CA . LEU A 1 81 ? -23.438 3.929 38.094 1.00 92.19 81 LEU A CA 1
ATOM 619 C C . LEU A 1 81 ? -22.721 2.855 38.933 1.00 92.19 81 LEU A C 1
ATOM 621 O O . LEU A 1 81 ? -22.466 1.759 38.421 1.00 92.19 81 LEU A O 1
ATOM 625 N N . PRO A 1 82 ? -22.351 3.153 40.193 1.00 92.75 82 PRO A N 1
ATOM 626 C CA . PRO A 1 82 ? -21.841 2.154 41.130 1.00 92.75 82 PRO A CA 1
ATOM 627 C C . PRO A 1 82 ? -22.981 1.287 41.695 1.00 92.75 82 PRO A C 1
ATOM 629 O O . PRO A 1 82 ? -24.122 1.737 41.758 1.00 92.75 82 PRO A O 1
ATOM 632 N N . ASP A 1 83 ? -22.665 0.058 42.119 1.00 91.75 83 ASP A N 1
ATOM 633 C CA . ASP A 1 83 ? -23.598 -0.885 42.772 1.00 91.75 83 ASP A CA 1
ATOM 634 C C . ASP A 1 83 ? -24.950 -1.036 42.038 1.00 91.75 83 ASP A C 1
ATOM 636 O O . ASP A 1 83 ? -26.035 -0.725 42.534 1.00 91.75 83 ASP A O 1
ATOM 640 N N . VAL A 1 84 ? -24.887 -1.487 40.785 1.00 92.12 84 VAL A N 1
ATOM 641 C CA . VAL A 1 84 ? -26.048 -1.551 39.894 1.00 92.12 84 VAL A CA 1
ATOM 642 C C . VAL A 1 84 ? -27.076 -2.589 40.377 1.00 92.12 84 VAL A C 1
ATOM 644 O O . VAL A 1 84 ? -26.760 -3.770 40.479 1.00 92.12 84 VAL A O 1
ATOM 647 N N . LYS A 1 85 ? -28.336 -2.168 40.590 1.00 90.62 85 LYS A N 1
ATOM 648 C CA . LYS A 1 85 ? -29.492 -3.016 40.953 1.00 90.62 85 LYS A CA 1
ATOM 649 C C . LYS A 1 85 ? -30.499 -3.159 39.807 1.00 90.62 85 LYS A C 1
ATOM 651 O O . LYS A 1 85 ? -30.472 -2.386 38.853 1.00 90.62 85 LYS A O 1
ATOM 656 N N . SER A 1 86 ? -31.464 -4.079 39.917 1.00 87.44 86 SER A N 1
ATOM 657 C CA . SER A 1 86 ? -32.565 -4.235 38.937 1.00 87.44 86 SER A CA 1
ATOM 658 C C . SER A 1 86 ? -33.332 -2.943 38.647 1.00 87.44 86 SER A C 1
ATOM 660 O O . SER A 1 86 ? -33.781 -2.747 37.522 1.00 87.44 86 SER A O 1
ATOM 662 N N . SER A 1 87 ? -33.449 -2.032 39.616 1.00 86.56 87 SER A N 1
ATOM 663 C CA . SER A 1 87 ? -34.066 -0.713 39.425 1.00 86.56 87 SER A CA 1
ATOM 664 C C . SER A 1 87 ? -33.306 0.173 38.434 1.00 86.56 87 SER A C 1
ATOM 666 O O . SER A 1 87 ? -33.903 1.087 37.866 1.00 86.56 87 SER A O 1
ATOM 668 N N . HIS A 1 88 ? -32.020 -0.096 38.188 1.00 89.38 88 HIS A N 1
ATOM 669 C CA . HIS A 1 88 ? -31.193 0.569 37.183 1.00 89.38 88 HIS A CA 1
ATOM 670 C C . HIS A 1 88 ? -31.348 -0.051 35.789 1.00 89.38 88 HIS A C 1
ATOM 672 O O . HIS A 1 88 ? -31.101 0.646 34.812 1.00 89.38 88 HIS A O 1
ATOM 678 N N . ALA A 1 89 ? -31.893 -1.264 35.648 1.00 89.69 89 ALA A N 1
ATOM 679 C CA . ALA A 1 89 ? -32.180 -1.842 34.334 1.00 89.69 89 ALA A CA 1
ATOM 680 C C . ALA A 1 89 ? -33.188 -0.989 33.543 1.00 89.69 89 ALA A C 1
ATOM 682 O O . ALA A 1 89 ? -34.125 -0.416 34.115 1.00 89.69 89 ALA A O 1
ATOM 683 N N . GLY A 1 90 ? -32.993 -0.880 32.231 1.00 89.75 90 GLY A N 1
ATOM 684 C CA . GLY A 1 90 ? -33.882 -0.134 31.345 1.00 89.75 90 GLY A CA 1
ATOM 685 C C . GLY A 1 90 ? -33.163 0.627 30.242 1.00 89.75 90 GLY A C 1
ATOM 686 O O . GLY A 1 90 ? -31.965 0.476 30.018 1.00 89.75 90 GLY A O 1
ATOM 687 N N . GLU A 1 91 ? -33.945 1.414 29.520 1.00 90.94 91 GLU A N 1
ATOM 688 C CA . GLU A 1 91 ? -33.523 2.118 28.318 1.00 90.94 91 GLU A CA 1
ATOM 689 C C . GLU A 1 91 ? -32.955 3.500 28.654 1.00 90.94 91 GLU A C 1
ATOM 691 O O . GLU A 1 91 ? -33.640 4.329 29.262 1.00 90.94 91 GLU A O 1
ATOM 696 N N . TYR A 1 92 ? -31.709 3.741 28.250 1.00 92.31 92 TYR A N 1
ATOM 697 C CA . TYR A 1 92 ? -31.004 5.000 28.442 1.00 92.31 92 TYR A CA 1
ATOM 698 C C . TYR A 1 92 ? -30.815 5.723 27.112 1.00 92.31 92 TYR A C 1
ATOM 700 O O . TYR A 1 92 ? -30.398 5.125 26.124 1.00 92.31 92 TYR A O 1
ATOM 708 N N . THR A 1 93 ? -31.075 7.024 27.094 1.00 93.75 93 THR A N 1
ATOM 709 C CA . THR A 1 93 ? -30.788 7.901 25.954 1.00 93.75 93 THR A CA 1
ATOM 710 C C . THR A 1 93 ? -29.972 9.090 26.427 1.00 93.75 93 THR A C 1
ATOM 712 O O . THR A 1 93 ? -30.091 9.521 27.570 1.00 93.75 93 THR A O 1
ATOM 715 N N . CYS A 1 94 ? -29.108 9.607 25.563 1.00 91.75 94 CYS A N 1
ATOM 716 C CA . CYS A 1 94 ? -28.328 10.801 25.845 1.00 91.75 94 CYS A CA 1
ATOM 717 C C . CYS A 1 94 ? -28.754 11.932 24.915 1.00 91.75 94 CYS A C 1
ATOM 719 O O . CYS A 1 94 ? -28.826 11.750 23.701 1.00 91.75 94 CYS A O 1
ATOM 721 N N . GLU A 1 95 ? -28.988 13.107 25.477 1.00 90.19 95 GLU A N 1
ATOM 722 C CA . GLU A 1 95 ? -29.200 14.351 24.744 1.00 90.19 95 GLU A CA 1
ATOM 723 C C . GLU A 1 95 ? -28.187 15.397 25.210 1.00 90.19 95 GLU A C 1
ATOM 725 O O . GLU A 1 95 ? -27.578 15.263 26.271 1.00 90.19 95 GLU A O 1
ATOM 730 N N . TYR A 1 96 ? -27.966 16.436 24.410 1.00 87.62 96 TYR A N 1
ATOM 731 C CA . TYR A 1 96 ? -27.119 17.547 24.825 1.00 87.62 96 TYR A CA 1
ATOM 732 C C . TYR A 1 96 ? -27.659 18.876 24.312 1.00 87.62 96 TYR A C 1
ATOM 734 O O . TYR A 1 96 ? -28.361 18.934 23.300 1.00 87.62 96 TYR A O 1
ATOM 742 N N . HIS A 1 97 ? -27.315 19.944 25.020 1.00 85.62 97 HIS A N 1
ATOM 743 C CA . HIS A 1 97 ? -27.645 21.320 24.668 1.00 85.62 97 HIS A CA 1
ATOM 744 C C . HIS A 1 97 ? -26.386 22.187 24.714 1.00 85.62 97 HIS A C 1
ATOM 746 O O . HIS A 1 97 ? -25.433 21.876 25.433 1.00 85.62 97 HIS A O 1
ATOM 752 N N . ARG A 1 98 ? -26.354 23.270 23.931 1.00 80.75 98 ARG A N 1
ATOM 753 C CA . ARG A 1 98 ? -25.232 24.219 23.980 1.00 80.75 98 ARG A CA 1
ATOM 754 C C . ARG A 1 98 ? -25.235 24.999 25.289 1.00 80.75 98 ARG A C 1
ATOM 756 O O . ARG A 1 98 ? -26.282 25.452 25.761 1.00 80.75 98 ARG A O 1
ATOM 763 N N . ARG A 1 99 ? -24.040 25.233 25.829 1.00 75.38 99 ARG A N 1
ATOM 764 C CA . ARG A 1 99 ? -23.830 26.142 26.957 1.00 75.38 99 ARG A CA 1
ATOM 765 C C . ARG A 1 99 ? -24.249 27.562 26.525 1.00 75.38 99 ARG A C 1
ATOM 767 O O . ARG A 1 99 ? -23.796 28.057 25.500 1.00 75.38 99 ARG A O 1
ATOM 774 N N . GLY A 1 100 ? -25.173 28.183 27.265 1.00 69.38 100 GLY A N 1
ATOM 775 C CA . GLY A 1 100 ? -25.703 29.531 26.988 1.00 69.38 100 GLY A CA 1
ATOM 776 C C . GLY A 1 100 ? -27.016 29.600 26.191 1.00 69.38 100 GLY A C 1
ATOM 777 O O . GLY A 1 100 ? -27.670 30.638 26.225 1.00 69.38 100 GLY A O 1
ATOM 778 N N . ASN A 1 101 ? -27.453 28.516 25.534 1.00 68.50 101 ASN A N 1
ATOM 779 C CA . ASN A 1 101 ? -28.774 28.448 24.893 1.00 68.50 101 ASN A CA 1
ATOM 780 C C . ASN A 1 101 ? -29.426 27.059 25.078 1.00 68.50 101 ASN A C 1
ATOM 782 O O . ASN A 1 101 ? -29.361 26.215 24.180 1.00 68.50 101 ASN A O 1
ATOM 786 N N . PRO A 1 102 ? -30.060 26.802 26.238 1.00 66.06 102 PRO A N 1
ATOM 787 C CA . PRO A 1 102 ? -30.647 25.501 26.564 1.00 66.06 102 PRO A CA 1
ATOM 788 C C . PRO A 1 102 ? -31.902 25.150 25.744 1.00 66.06 102 PRO A C 1
ATOM 790 O O . PRO A 1 102 ? -32.344 24.006 25.784 1.00 66.06 102 PRO A O 1
ATOM 793 N N . HIS A 1 103 ? -32.469 26.094 24.979 1.00 67.81 103 HIS A N 1
ATOM 794 C CA . HIS A 1 103 ? -33.642 25.851 24.129 1.00 67.81 103 HIS A CA 1
ATOM 795 C C . HIS A 1 103 ? -33.310 25.123 22.816 1.00 67.81 103 HIS A C 1
ATOM 797 O O . HIS A 1 103 ? -34.215 24.621 22.152 1.00 67.81 103 HIS A O 1
ATOM 803 N N . VAL A 1 104 ? -32.027 25.043 22.445 1.00 69.38 104 VAL A N 1
ATOM 804 C CA . VAL A 1 104 ? -31.557 24.330 21.251 1.00 69.38 104 VAL A CA 1
ATOM 805 C C . VAL A 1 104 ? -30.906 23.018 21.689 1.00 69.38 104 VAL A C 1
ATOM 807 O O . VAL A 1 104 ? -29.713 22.968 21.999 1.00 69.38 104 VAL A O 1
ATOM 810 N N . SER A 1 105 ? -31.705 21.951 21.750 1.00 76.12 105 SER A N 1
ATOM 811 C CA . SER A 1 105 ? -31.242 20.601 22.075 1.00 76.12 105 SER A CA 1
ATOM 812 C C . SER A 1 105 ? -30.997 19.764 20.820 1.00 76.12 105 SER A C 1
ATOM 814 O O . SER A 1 105 ? -31.685 19.877 19.802 1.00 76.12 105 SER A O 1
ATOM 816 N N . ALA A 1 106 ? -29.983 18.906 20.888 1.00 79.62 106 ALA A N 1
ATOM 817 C CA . ALA A 1 106 ? -29.767 17.886 19.878 1.00 79.62 106 ALA A CA 1
ATOM 818 C C . ALA A 1 106 ? -30.829 16.787 19.978 1.00 79.62 106 ALA A C 1
ATOM 820 O O . ALA A 1 106 ? -31.375 16.516 21.049 1.00 79.62 106 ALA A O 1
ATOM 821 N N . ARG A 1 107 ? -31.078 16.098 18.859 1.00 82.62 107 ARG A N 1
ATOM 822 C CA . ARG A 1 107 ? -31.895 14.877 18.871 1.00 82.62 107 ARG A CA 1
ATOM 823 C C . ARG A 1 107 ? -31.269 13.838 19.821 1.00 82.62 107 ARG A C 1
ATOM 825 O O . ARG A 1 107 ? -30.043 13.702 19.792 1.00 82.62 107 ARG A O 1
ATOM 832 N N . PRO A 1 108 ? -32.067 13.087 20.606 1.00 87.44 108 PRO A N 1
ATOM 833 C CA . PRO A 1 108 ? -31.547 12.052 21.499 1.00 87.44 108 PRO A CA 1
ATOM 834 C C . PRO A 1 108 ? -30.733 10.980 20.763 1.00 87.44 108 PRO A C 1
ATOM 836 O O . PRO A 1 108 ? -30.980 10.690 19.587 1.00 87.44 108 PRO A O 1
ATOM 839 N N . SER A 1 109 ? -29.769 10.378 21.462 1.00 91.69 109 SER A N 1
ATOM 840 C CA . SER A 1 109 ? -28.994 9.232 20.980 1.00 91.69 109 SER A CA 1
ATOM 841 C C . SER A 1 109 ? -29.888 8.029 20.689 1.00 91.69 109 SER A C 1
ATOM 843 O O . SER A 1 109 ? -31.037 7.960 21.127 1.00 91.69 109 SER A O 1
ATOM 845 N N . ASP A 1 110 ? -29.331 7.030 20.002 1.00 90.81 110 ASP A N 1
ATOM 846 C CA . ASP A 1 110 ? -29.940 5.703 20.033 1.00 90.81 110 ASP A CA 1
ATOM 847 C C . ASP A 1 110 ? -30.010 5.199 21.472 1.00 90.81 110 ASP A C 1
ATOM 849 O O . ASP A 1 110 ? -29.144 5.494 22.307 1.00 90.81 110 ASP A O 1
ATOM 853 N N . ALA A 1 111 ? -31.086 4.481 21.747 1.00 90.56 111 ALA A N 1
ATOM 854 C CA . ALA A 1 111 ? -31.372 3.936 23.048 1.00 90.56 111 ALA A CA 1
ATOM 855 C C . ALA A 1 111 ? -30.431 2.780 23.393 1.00 90.56 111 ALA A C 1
ATOM 857 O O . ALA A 1 111 ? -30.310 1.804 22.651 1.00 90.56 111 ALA A O 1
ATOM 858 N N . LEU A 1 112 ? -29.784 2.876 24.551 1.00 92.81 112 LEU A N 1
ATOM 859 C CA . LEU A 1 112 ? -28.949 1.828 25.115 1.00 92.81 112 LEU A CA 1
ATOM 860 C C . LEU A 1 112 ? -29.728 1.110 26.219 1.00 92.81 112 LEU A C 1
ATOM 862 O O . LEU A 1 112 ? -30.030 1.694 27.258 1.00 92.81 112 LEU A O 1
ATOM 866 N N . LEU A 1 113 ? -30.042 -0.169 26.011 1.00 91.19 113 LEU A N 1
ATOM 867 C CA . LEU A 1 113 ? -30.695 -1.003 27.020 1.00 91.19 113 LEU A CA 1
ATOM 868 C C . LEU A 1 113 ? -29.653 -1.558 28.001 1.00 91.19 113 LEU A C 1
ATOM 870 O O . LEU A 1 113 ? -28.832 -2.400 27.631 1.00 91.19 113 LEU A O 1
ATOM 874 N N . LEU A 1 114 ? -29.700 -1.095 29.251 1.00 93.06 114 LEU A N 1
ATOM 875 C CA . LEU A 1 114 ? -28.901 -1.631 30.350 1.00 93.06 114 LEU A CA 1
ATOM 876 C C . LEU A 1 114 ? -29.638 -2.819 30.978 1.00 93.06 114 LEU A C 1
ATOM 878 O O . LEU A 1 114 ? -30.750 -2.666 31.491 1.00 93.06 114 LEU A O 1
ATOM 882 N N . LEU A 1 115 ? -29.014 -3.996 30.953 1.00 92.44 115 LEU A N 1
ATOM 883 C CA . LEU A 1 115 ? -29.549 -5.222 31.542 1.00 92.44 115 LEU A CA 1
ATOM 884 C C . LEU A 1 115 ? -28.757 -5.601 32.791 1.00 92.44 115 LEU A C 1
ATOM 886 O O . LEU A 1 115 ? -27.532 -5.725 32.746 1.00 92.44 115 LEU A O 1
ATOM 890 N N . VAL A 1 116 ? -29.477 -5.841 33.887 1.00 92.75 116 VAL A N 1
ATOM 891 C CA . VAL A 1 116 ? -28.894 -6.269 35.163 1.00 92.75 116 VAL A CA 1
ATOM 892 C C . VAL A 1 116 ? -29.232 -7.738 35.385 1.00 92.75 116 VAL A C 1
ATOM 894 O O . VAL A 1 116 ? -30.399 -8.116 35.516 1.00 92.75 116 VAL A O 1
ATOM 897 N N . THR A 1 117 ? -28.198 -8.570 35.354 1.00 92.12 117 THR A N 1
ATOM 898 C CA . THR A 1 117 ? -28.279 -10.033 35.440 1.00 92.12 117 THR A CA 1
ATOM 899 C C . THR A 1 117 ? -28.240 -10.506 36.892 1.00 92.12 117 THR A C 1
ATOM 901 O O . THR A 1 117 ? -27.717 -9.816 37.764 1.00 92.12 117 THR A O 1
ATOM 904 N N . GLY A 1 118 ? -28.792 -11.696 37.152 1.00 87.00 118 GLY A N 1
ATOM 905 C CA . GLY A 1 118 ? -28.807 -12.309 38.490 1.00 87.00 118 GLY A CA 1
ATOM 906 C C . GLY A 1 118 ? -30.200 -12.590 39.055 1.00 87.00 118 GLY A C 1
ATOM 907 O O . GLY A 1 118 ? -30.307 -13.282 40.061 1.00 87.00 118 GLY A O 1
ATOM 908 N N . TYR A 1 119 ? -31.259 -12.118 38.391 1.00 87.81 119 TYR A N 1
ATOM 909 C CA . TYR A 1 119 ? -32.636 -12.215 38.893 1.00 87.81 119 TYR A CA 1
ATOM 910 C C . TYR A 1 119 ? -33.433 -13.395 38.328 1.00 87.81 119 TYR A C 1
ATOM 912 O O . TYR A 1 119 ? -34.394 -13.822 38.962 1.00 87.81 119 TYR A O 1
ATOM 920 N N . LEU A 1 120 ? -33.060 -13.917 37.153 1.00 88.44 120 LEU A N 1
ATOM 921 C CA . LEU A 1 120 ? -33.667 -15.119 36.558 1.00 88.44 120 LEU A CA 1
ATOM 922 C C . LEU A 1 120 ? -32.642 -16.264 36.465 1.00 88.44 120 LEU A C 1
ATOM 924 O O . LEU A 1 120 ? -31.425 -16.040 36.451 1.00 88.44 120 LEU A O 1
ATOM 928 N N . ARG A 1 121 ? -33.134 -17.504 36.386 1.00 89.56 121 ARG A N 1
ATOM 929 C CA . ARG A 1 121 ? -32.304 -18.719 36.276 1.00 89.56 121 ARG A CA 1
ATOM 930 C C . ARG A 1 121 ? -31.486 -18.735 34.979 1.00 89.56 121 ARG A C 1
ATOM 932 O O . ARG A 1 121 ? -31.935 -18.235 33.960 1.00 89.56 121 ARG A O 1
ATOM 939 N N . GLN A 1 122 ? -30.288 -19.321 34.994 1.00 91.94 122 GLN A N 1
ATOM 940 C CA . GLN A 1 122 ? -29.431 -19.366 33.801 1.00 91.94 122 GLN A CA 1
ATOM 941 C C . GLN A 1 122 ? -30.055 -20.200 32.654 1.00 91.94 122 GLN A C 1
ATOM 943 O O . GLN A 1 122 ? -30.638 -21.255 32.922 1.00 91.94 122 GLN A O 1
ATOM 948 N N . PRO A 1 123 ? -29.918 -19.779 31.383 1.00 93.88 123 PRO A N 1
ATOM 949 C CA . PRO A 1 123 ? -30.284 -20.585 30.221 1.00 93.88 123 PRO A CA 1
ATOM 950 C C . PRO A 1 123 ? -29.170 -21.567 29.821 1.00 93.88 123 PRO A C 1
ATOM 952 O O . PRO A 1 123 ? -28.034 -21.483 30.299 1.00 93.88 123 PRO A O 1
ATOM 955 N N . SER A 1 124 ? -29.483 -22.482 28.903 1.00 92.81 124 SER A N 1
ATOM 956 C CA . SER A 1 124 ? -28.503 -23.322 28.210 1.00 92.81 124 SER A CA 1
ATOM 957 C C . SER A 1 124 ? -28.178 -22.737 26.833 1.00 92.81 124 SER A C 1
ATOM 959 O O . SER A 1 124 ? -29.055 -22.217 26.145 1.00 92.81 124 SER A O 1
ATOM 961 N N . LEU A 1 125 ? -26.904 -22.803 26.439 1.00 94.19 125 LEU A N 1
ATOM 962 C CA . LEU A 1 125 ? -26.425 -22.395 25.118 1.00 94.19 125 LEU A CA 1
ATOM 963 C C . LEU A 1 125 ? -25.736 -23.589 24.462 1.00 94.19 125 LEU A C 1
ATOM 965 O O . LEU A 1 125 ? -24.803 -24.156 25.032 1.00 94.19 125 LEU A O 1
ATOM 969 N N . GLN A 1 126 ? -26.201 -23.974 23.278 1.00 91.94 126 GLN A N 1
ATOM 970 C CA . GLN A 1 126 ? -25.701 -25.128 22.537 1.00 91.94 126 GLN A CA 1
ATOM 971 C C . GLN A 1 126 ? -25.397 -24.730 21.093 1.00 91.94 126 GLN A C 1
ATOM 973 O O . GLN A 1 126 ? -26.140 -23.966 20.487 1.00 91.94 126 GLN A O 1
ATOM 978 N N . ALA A 1 127 ? -24.307 -25.244 20.523 1.00 88.38 127 ALA A N 1
ATOM 979 C CA . ALA A 1 127 ? -24.040 -25.108 19.092 1.00 88.38 127 ALA A CA 1
ATOM 980 C C . ALA A 1 127 ? -24.656 -26.283 18.333 1.00 88.38 127 ALA A C 1
ATOM 982 O O . ALA A 1 127 ? -24.480 -27.436 18.730 1.00 88.38 127 ALA A O 1
ATOM 983 N N . HIS A 1 128 ? -25.313 -25.993 17.209 1.00 85.31 128 HIS A N 1
ATOM 984 C CA . HIS A 1 128 ? -25.915 -27.022 16.358 1.00 85.31 128 HIS A CA 1
ATOM 985 C C . HIS A 1 128 ? -24.856 -27.933 15.705 1.00 85.31 128 HIS A C 1
ATOM 987 O O . HIS A 1 128 ? -25.111 -29.102 15.431 1.00 85.31 128 HIS A O 1
ATOM 993 N N . ARG A 1 129 ? -23.632 -27.422 15.497 1.00 72.44 129 ARG A N 1
ATOM 994 C CA . ARG A 1 129 ? -22.455 -28.212 15.107 1.00 72.44 129 ARG A CA 1
ATOM 995 C C . ARG A 1 129 ? -21.398 -28.164 16.206 1.00 72.44 129 ARG A C 1
ATOM 997 O O . ARG A 1 129 ? -20.996 -27.083 16.627 1.00 72.44 129 ARG A O 1
ATOM 1004 N N . ARG A 1 130 ? -20.912 -29.334 16.634 1.00 59.75 130 ARG A N 1
ATOM 1005 C CA . ARG A 1 130 ? -19.716 -29.462 17.482 1.00 59.75 130 ARG A CA 1
ATOM 1006 C C . ARG A 1 130 ? -18.493 -29.681 16.596 1.00 59.75 130 ARG A C 1
ATOM 1008 O O . ARG A 1 130 ? -18.466 -30.632 15.825 1.00 59.75 130 ARG A O 1
ATOM 1015 N N . GLY A 1 131 ? -17.487 -28.822 16.722 1.00 66.06 131 GLY A N 1
ATOM 1016 C CA . GLY A 1 131 ? -16.218 -28.950 16.005 1.00 66.06 131 GLY A CA 1
ATOM 1017 C C . GLY A 1 131 ? -15.631 -27.598 15.595 1.00 66.06 131 GLY A C 1
ATOM 1018 O O . GLY A 1 131 ? -16.308 -26.577 15.728 1.00 66.06 131 GLY A O 1
ATOM 1019 N N . PRO A 1 132 ? -14.372 -27.570 15.126 1.00 66.00 132 PRO A N 1
ATOM 1020 C CA . PRO A 1 132 ? -13.767 -26.366 14.570 1.00 66.00 132 PRO A CA 1
ATOM 1021 C C . PRO A 1 132 ? -14.521 -25.936 13.307 1.00 66.00 132 PRO A C 1
ATOM 1023 O O . PRO A 1 132 ? -14.820 -26.751 12.435 1.00 66.00 132 PRO A O 1
ATOM 1026 N N . VAL A 1 133 ? -14.839 -24.649 13.230 1.00 77.06 133 VAL A N 1
ATOM 1027 C CA . VAL A 1 133 ? -15.625 -24.056 12.141 1.00 77.06 133 VAL A CA 1
ATOM 1028 C C . VAL A 1 133 ? -14.663 -23.384 11.177 1.00 77.06 133 VAL A C 1
ATOM 1030 O O . VAL A 1 133 ? -13.748 -22.713 11.638 1.00 77.06 133 VAL A O 1
ATOM 1033 N N . THR A 1 134 ? -14.826 -23.535 9.866 1.00 77.12 134 THR A N 1
ATOM 1034 C CA . THR A 1 134 ? -13.941 -22.842 8.917 1.00 77.12 134 THR A CA 1
ATOM 1035 C C . THR A 1 134 ? -14.445 -21.431 8.614 1.00 77.12 134 THR A C 1
ATOM 1037 O O . THR A 1 134 ? -15.648 -21.173 8.675 1.00 77.12 134 THR A O 1
ATOM 1040 N N . GLU A 1 135 ? -13.546 -20.510 8.258 1.00 76.12 135 GLU A N 1
ATOM 1041 C CA . GLU A 1 135 ? -13.946 -19.170 7.797 1.00 76.12 135 GLU A CA 1
ATOM 1042 C C . GLU A 1 135 ? -14.974 -19.235 6.650 1.00 76.12 135 GLU A C 1
ATOM 1044 O O . GLU A 1 135 ? -14.988 -20.167 5.842 1.00 76.12 135 GLU A O 1
ATOM 1049 N N . GLY A 1 136 ? -15.887 -18.261 6.625 1.00 74.25 136 GLY A N 1
ATOM 1050 C CA . GLY A 1 136 ? -16.984 -18.181 5.655 1.00 74.25 136 GLY A CA 1
ATOM 1051 C C . GLY A 1 136 ? -18.186 -19.090 5.947 1.00 74.25 136 GLY A C 1
ATOM 1052 O O . GLY A 1 136 ? -19.237 -18.911 5.333 1.00 74.25 136 GLY A O 1
ATOM 1053 N N . GLN A 1 137 ? -18.087 -20.023 6.901 1.00 77.81 137 GLN A N 1
ATOM 1054 C CA . GLN A 1 137 ? -19.226 -20.849 7.316 1.00 77.81 137 GLN A CA 1
ATOM 1055 C C . GLN A 1 137 ? -20.209 -20.085 8.218 1.00 77.81 137 GLN A C 1
ATOM 1057 O O . GLN A 1 137 ? -19.892 -19.040 8.795 1.00 77.81 137 GLN A O 1
ATOM 1062 N N . GLU A 1 138 ? -21.424 -20.628 8.331 1.00 86.00 138 GLU A N 1
ATOM 1063 C CA . GLU A 1 138 ? -22.465 -20.182 9.259 1.00 86.00 138 GLU A CA 1
ATOM 1064 C C . GLU A 1 138 ? -22.541 -21.135 10.455 1.00 86.00 138 GLU A C 1
ATOM 1066 O O . GLU A 1 138 ? -22.561 -22.358 10.294 1.00 86.00 138 GLU A O 1
ATOM 1071 N N . VAL A 1 139 ? -22.594 -20.571 11.662 1.00 88.19 139 VAL A N 1
ATOM 1072 C CA . VAL A 1 139 ? -22.808 -21.328 12.901 1.00 88.19 139 VAL A CA 1
ATOM 1073 C C . VAL A 1 139 ? -24.090 -20.870 13.548 1.00 88.19 139 VAL A C 1
ATOM 1075 O O . VAL A 1 139 ? -24.286 -19.679 13.790 1.00 88.19 139 VAL A O 1
ATOM 1078 N N . THR A 1 140 ? -24.922 -21.843 13.894 1.00 90.94 140 THR A N 1
ATOM 1079 C CA . THR A 1 140 ? -26.161 -21.614 14.624 1.00 90.94 140 THR A CA 1
ATOM 1080 C C . THR A 1 140 ? -25.980 -22.006 16.084 1.00 90.94 140 THR A C 1
ATOM 1082 O O . THR A 1 140 ? -25.601 -23.141 16.396 1.00 90.94 140 THR A O 1
ATOM 1085 N N . LEU A 1 141 ? -26.245 -21.055 16.975 1.00 92.06 141 LEU A N 1
ATOM 1086 C CA . LEU A 1 141 ? -26.241 -21.238 18.420 1.00 92.06 141 LEU A CA 1
ATOM 1087 C C . LEU A 1 141 ? -27.674 -21.200 18.932 1.00 92.06 141 LEU A C 1
ATOM 1089 O O . LEU A 1 141 ? -28.348 -20.181 18.804 1.00 92.06 141 LEU A O 1
ATOM 1093 N N . GLN A 1 142 ? -28.120 -22.286 19.539 1.00 93.06 142 GLN A N 1
ATOM 1094 C CA . GLN A 1 142 ? -29.430 -22.377 20.151 1.00 93.06 142 GLN A CA 1
ATOM 1095 C C . GLN A 1 142 ? -29.335 -22.019 21.630 1.00 93.06 142 GLN A C 1
ATOM 1097 O O . GLN A 1 142 ? -28.564 -22.617 22.385 1.00 93.06 142 GLN A O 1
ATOM 1102 N N . CYS A 1 143 ? -30.134 -21.044 22.046 1.00 93.06 143 CYS A N 1
ATOM 1103 C CA . CYS A 1 143 ? -30.280 -20.673 23.441 1.00 93.06 143 CYS A CA 1
ATOM 1104 C C . CYS A 1 143 ? -31.666 -21.065 23.949 1.00 93.06 143 CYS A C 1
ATOM 1106 O O . CYS A 1 143 ? -32.673 -20.673 23.362 1.00 93.06 143 CYS A O 1
ATOM 1108 N N . GLN A 1 144 ? -31.718 -21.809 25.055 1.00 91.81 144 GLN A N 1
ATOM 1109 C CA . GLN 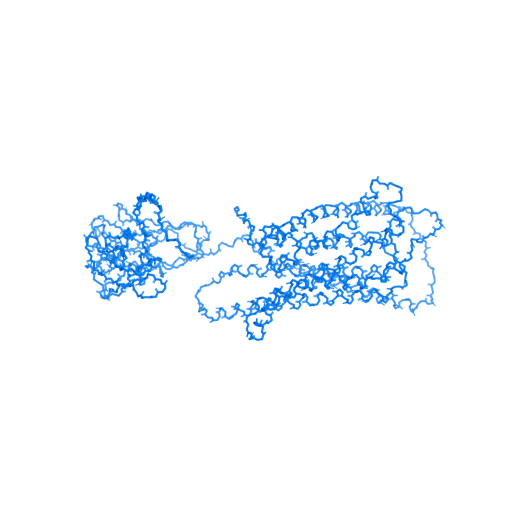A 1 144 ? -32.958 -22.321 25.632 1.00 91.81 144 GLN A CA 1
ATOM 1110 C C . GLN A 1 144 ? -33.073 -21.921 27.105 1.00 91.81 144 GLN A C 1
ATOM 1112 O O . GLN A 1 144 ? -32.172 -22.150 27.915 1.00 91.81 144 GLN A O 1
ATOM 1117 N N . ARG A 1 145 ? -34.211 -21.329 27.476 1.00 89.88 145 ARG A N 1
ATOM 1118 C CA . ARG A 1 145 ? -34.491 -20.939 28.867 1.00 89.88 145 ARG A CA 1
ATOM 1119 C C . ARG A 1 145 ? -35.136 -22.080 29.671 1.00 89.88 145 ARG A C 1
ATOM 1121 O O . ARG A 1 145 ? -35.727 -22.994 29.086 1.00 89.88 145 ARG A O 1
ATOM 1128 N N . PRO A 1 146 ? -35.093 -22.053 31.012 1.00 88.50 146 PRO A N 1
ATOM 1129 C CA . PRO A 1 146 ? -35.819 -23.009 31.850 1.00 88.50 146 PRO A CA 1
ATOM 1130 C C . PRO A 1 146 ? -37.341 -22.949 31.634 1.00 88.50 146 PRO A C 1
ATOM 1132 O O . PRO A 1 146 ? -37.893 -21.885 31.352 1.00 88.50 146 PRO A O 1
ATOM 1135 N N . ALA A 1 147 ? -38.024 -24.090 31.776 1.00 81.00 147 ALA A N 1
ATOM 1136 C CA . ALA A 1 147 ? -39.474 -24.195 31.565 1.00 81.00 147 ALA A CA 1
ATOM 1137 C C . ALA A 1 147 ? -40.311 -23.447 32.623 1.00 81.00 147 ALA A C 1
ATOM 1139 O O . ALA A 1 147 ? -41.448 -23.087 32.349 1.00 81.00 147 ALA A O 1
ATOM 1140 N N . ALA A 1 148 ? -39.741 -23.190 33.805 1.00 74.44 148 ALA A N 1
ATOM 1141 C CA . ALA A 1 148 ? -40.433 -22.563 34.933 1.00 74.44 148 ALA A CA 1
ATOM 1142 C C . ALA A 1 148 ? -40.791 -21.080 34.716 1.00 74.44 148 ALA A C 1
ATOM 1144 O O . ALA A 1 148 ? -41.652 -20.550 35.409 1.00 74.44 148 ALA A O 1
ATOM 1145 N N . GLU A 1 149 ? -40.149 -20.401 33.765 1.00 70.31 149 GLU A N 1
ATOM 1146 C CA . GLU A 1 149 ? -40.459 -19.005 33.450 1.00 70.31 149 GLU A CA 1
ATOM 1147 C C . GLU A 1 149 ? -41.602 -18.960 32.425 1.00 70.31 149 GLU A C 1
ATOM 1149 O O . GLU A 1 149 ? -41.479 -19.521 31.341 1.00 70.31 149 GLU A O 1
ATOM 1154 N N . LEU A 1 150 ? -42.727 -18.309 32.712 1.00 68.62 150 LEU A N 1
ATOM 1155 C CA . LEU A 1 150 ? -43.801 -18.103 31.730 1.00 68.62 150 LEU A CA 1
ATOM 1156 C C . LEU A 1 150 ? -43.854 -16.625 31.324 1.00 68.62 150 LEU A C 1
ATOM 1158 O O . LEU A 1 150 ? -43.799 -15.742 32.174 1.00 68.62 150 LEU A O 1
ATOM 1162 N N . GLY A 1 151 ? -43.966 -16.352 30.020 1.00 74.38 151 GLY A N 1
ATOM 1163 C CA . GLY A 1 151 ? -44.133 -14.999 29.478 1.00 74.38 151 GLY A CA 1
ATOM 1164 C C . GLY A 1 151 ? -43.234 -14.673 28.276 1.00 74.38 151 GLY A C 1
ATOM 1165 O O . GLY A 1 151 ? -42.322 -15.442 27.954 1.00 74.38 151 GLY A O 1
ATOM 1166 N N . PRO A 1 152 ? -43.492 -13.537 27.597 1.00 80.56 152 PRO A N 1
ATOM 1167 C CA . PRO A 1 152 ? -42.684 -13.072 26.478 1.00 80.56 152 PRO A CA 1
ATOM 1168 C C . PRO A 1 152 ? -41.318 -12.600 26.978 1.00 80.56 152 PRO A C 1
ATOM 1170 O O . PRO A 1 152 ? -41.206 -11.691 27.808 1.00 80.56 152 PRO A O 1
ATOM 1173 N N . VAL A 1 153 ? -40.271 -13.219 26.448 1.00 88.38 153 VAL A N 1
ATOM 1174 C CA . VAL A 1 153 ? -38.887 -12.908 26.792 1.00 88.38 153 VAL A CA 1
ATOM 1175 C C . VAL A 1 153 ? -38.095 -12.581 25.541 1.00 88.38 153 VAL A C 1
ATOM 1177 O O . VAL A 1 153 ? -38.388 -13.043 24.441 1.00 88.38 153 VAL A O 1
ATOM 1180 N N . MET A 1 154 ? -37.055 -11.796 25.743 1.00 90.75 154 MET A N 1
ATOM 1181 C CA . MET A 1 154 ? -36.044 -11.498 24.751 1.00 90.75 154 MET A CA 1
ATOM 1182 C C . MET A 1 154 ? -34.801 -12.307 25.089 1.00 90.75 154 MET A C 1
ATOM 1184 O O . MET A 1 154 ? -34.478 -12.488 26.261 1.00 90.75 154 MET A O 1
ATOM 1188 N N . PHE A 1 155 ? -34.077 -12.755 24.078 1.00 92.56 155 PHE A N 1
ATOM 1189 C CA . PHE A 1 155 ? -32.788 -13.411 24.247 1.00 92.56 155 PHE A CA 1
ATOM 1190 C C . PHE A 1 155 ? -31.695 -12.529 23.668 1.00 92.56 155 PHE A C 1
ATOM 1192 O O . PHE A 1 155 ? -31.872 -11.931 22.607 1.00 92.56 155 PHE A O 1
ATOM 1199 N N . ALA A 1 156 ? -30.556 -12.476 24.344 1.00 93.38 156 ALA A N 1
ATOM 1200 C CA . ALA A 1 156 ? -29.381 -11.744 23.909 1.00 93.38 156 ALA A CA 1
ATOM 1201 C C . ALA A 1 156 ? -28.166 -12.672 23.895 1.00 93.38 156 ALA A C 1
ATOM 1203 O O . ALA A 1 156 ? -27.833 -13.300 24.903 1.00 93.38 156 ALA A O 1
ATOM 1204 N N . LEU A 1 157 ? -27.497 -12.729 22.745 1.00 94.88 157 LEU A N 1
ATOM 1205 C CA . LEU A 1 157 ? -26.222 -13.407 22.580 1.00 94.88 157 LEU A CA 1
ATOM 1206 C C . LEU A 1 157 ? -25.091 -12.439 22.931 1.00 94.88 157 LEU A C 1
ATOM 1208 O O . LEU A 1 157 ? -24.974 -11.357 22.354 1.00 94.88 157 LEU A O 1
ATOM 1212 N N . LEU A 1 158 ? -24.245 -12.844 23.866 1.00 93.81 158 LEU A N 1
ATOM 1213 C CA . LEU A 1 158 ? -23.121 -12.080 24.381 1.00 93.81 158 LEU A CA 1
ATOM 1214 C C . LEU A 1 158 ? -21.815 -12.704 23.896 1.00 93.81 158 LEU A C 1
ATOM 1216 O O . LEU A 1 158 ? -21.689 -13.926 23.816 1.00 93.81 158 LEU A O 1
ATOM 1220 N N . LYS A 1 159 ? -20.825 -11.856 23.624 1.00 92.94 159 LYS A N 1
ATOM 1221 C CA . LYS A 1 159 ? -19.453 -12.261 23.320 1.00 92.94 159 LYS A CA 1
ATOM 1222 C C . LYS A 1 159 ? -18.516 -11.620 24.330 1.00 92.94 159 LYS A C 1
ATOM 1224 O O . LYS A 1 159 ? -18.604 -10.421 24.597 1.00 92.94 159 LYS A O 1
ATOM 1229 N N . ALA A 1 160 ? -17.622 -12.417 24.904 1.00 89.00 160 ALA A N 1
ATOM 1230 C CA . ALA A 1 160 ? -16.649 -11.925 25.869 1.00 89.00 160 ALA A CA 1
ATOM 1231 C C . ALA A 1 160 ? -15.802 -10.786 25.266 1.00 89.00 160 ALA A C 1
ATOM 1233 O O . ALA A 1 160 ? -15.249 -10.926 24.177 1.00 89.00 160 ALA A O 1
ATOM 1234 N N . GLY A 1 161 ? -15.712 -9.659 25.978 1.00 84.25 161 GLY A N 1
ATOM 1235 C CA . GLY A 1 161 ? -14.995 -8.459 25.530 1.00 84.25 161 GLY A CA 1
ATOM 1236 C C . GLY A 1 161 ? -15.811 -7.497 24.657 1.00 84.25 161 GLY A C 1
ATOM 1237 O O . GLY A 1 161 ? -15.307 -6.433 24.311 1.00 84.25 161 GLY A O 1
ATOM 1238 N N . SER A 1 162 ? -17.061 -7.823 24.306 1.00 87.38 162 SER A N 1
ATOM 1239 C CA . SER A 1 162 ? -17.957 -6.904 23.593 1.00 87.38 162 SER A CA 1
ATOM 1240 C C . SER A 1 162 ? -18.770 -6.029 24.558 1.00 87.38 162 SER A C 1
ATOM 1242 O O . SER A 1 162 ? -19.330 -6.509 25.544 1.00 87.38 162 SER A O 1
ATOM 1244 N N . ALA A 1 163 ? -18.861 -4.733 24.245 1.00 87.06 163 ALA A N 1
ATOM 1245 C CA . ALA A 1 163 ? -19.544 -3.738 25.079 1.00 87.06 163 ALA A CA 1
ATOM 1246 C C . ALA A 1 163 ? -21.086 -3.813 25.022 1.00 87.06 163 ALA A C 1
ATOM 1248 O O . ALA A 1 163 ? -21.761 -3.221 25.857 1.00 87.06 163 ALA A O 1
ATOM 1249 N N . ALA A 1 164 ? -21.652 -4.531 24.051 1.00 88.50 164 ALA A N 1
ATOM 1250 C CA . ALA A 1 164 ? -23.090 -4.726 23.879 1.00 88.50 164 ALA A CA 1
ATOM 1251 C C . ALA A 1 164 ? -23.374 -6.147 23.349 1.00 88.50 164 ALA A C 1
ATOM 1253 O O . ALA A 1 164 ? -22.453 -6.796 22.837 1.00 88.50 164 ALA A O 1
ATOM 1254 N N . PRO A 1 165 ? -24.622 -6.645 23.454 1.00 90.50 165 PRO A N 1
ATOM 1255 C CA . PRO A 1 165 ? -25.022 -7.910 22.847 1.00 90.50 165 PRO A CA 1
ATOM 1256 C C . PRO A 1 165 ? -24.748 -7.951 21.340 1.00 90.50 165 PRO A C 1
ATOM 1258 O O . PRO A 1 165 ? -25.008 -6.982 20.631 1.00 90.50 165 PRO A O 1
ATOM 1261 N N . VAL A 1 166 ? -24.269 -9.094 20.846 1.00 91.12 166 VAL A N 1
ATOM 1262 C CA . VAL A 1 166 ? -23.984 -9.313 19.417 1.00 91.12 166 VAL A CA 1
ATOM 1263 C C . VAL A 1 166 ? -25.279 -9.434 18.619 1.00 91.12 166 VAL A C 1
ATOM 1265 O O . VAL A 1 166 ? -25.388 -8.904 17.517 1.00 91.12 166 VAL A O 1
ATOM 1268 N N . GLN A 1 167 ? -26.268 -10.138 19.172 1.00 92.12 167 GLN A N 1
ATOM 1269 C CA . GLN A 1 167 ? -27.600 -10.279 18.588 1.00 92.12 167 GLN A CA 1
ATOM 1270 C C . GLN A 1 167 ? -28.651 -10.325 19.692 1.00 92.12 167 GLN A C 1
ATOM 1272 O O . GLN A 1 167 ? -28.420 -10.901 20.755 1.00 92.12 167 GLN A O 1
ATOM 1277 N N . VAL A 1 168 ? -29.826 -9.765 19.412 1.00 91.69 168 VAL A N 1
ATOM 1278 C CA . VAL A 1 168 ? -31.003 -9.825 20.282 1.00 91.69 168 VAL A CA 1
ATOM 1279 C C . VAL A 1 168 ? -32.181 -10.359 19.470 1.00 91.69 168 VAL A C 1
ATOM 1281 O O . VAL A 1 168 ? -32.371 -9.961 18.321 1.00 91.69 168 VAL A O 1
ATOM 1284 N N . ARG A 1 169 ? -32.958 -11.283 20.040 1.00 91.44 169 ARG A N 1
ATOM 1285 C CA . ARG A 1 169 ? -34.113 -11.919 19.389 1.00 91.44 169 ARG A CA 1
ATOM 1286 C C . ARG A 1 169 ? -35.324 -11.919 20.315 1.00 91.44 169 ARG A C 1
ATOM 1288 O O . ARG A 1 169 ? -35.178 -12.084 21.524 1.00 91.44 169 ARG A O 1
ATOM 1295 N N . ALA A 1 170 ? -36.505 -11.772 19.721 1.00 85.81 170 ALA A N 1
ATOM 1296 C CA . ALA A 1 170 ? -37.807 -11.857 20.382 1.00 85.81 170 ALA A CA 1
ATOM 1297 C C . ALA A 1 170 ? -38.534 -13.146 19.951 1.00 85.81 170 ALA A C 1
ATOM 1299 O O . ALA A 1 170 ? -39.412 -13.083 19.088 1.00 85.81 170 ALA A O 1
ATOM 1300 N N . PRO A 1 171 ? -38.143 -14.335 20.437 1.00 78.81 171 PRO A N 1
ATOM 1301 C CA . PRO A 1 171 ? -38.818 -15.565 20.047 1.00 78.81 171 PRO A CA 1
ATOM 1302 C C . PRO A 1 171 ? -40.195 -15.674 20.707 1.00 78.81 171 PRO A C 1
ATOM 1304 O O . PRO A 1 171 ? -40.403 -15.246 21.841 1.00 78.81 171 PRO A O 1
ATOM 1307 N N . ALA A 1 172 ? -41.123 -16.334 20.016 1.00 65.00 172 ALA A N 1
ATOM 1308 C CA . ALA A 1 172 ? -42.418 -16.701 20.588 1.00 65.00 172 ALA A CA 1
ATOM 1309 C C . ALA A 1 172 ? -42.319 -17.884 21.577 1.00 65.00 172 ALA A C 1
ATOM 1311 O O . ALA A 1 172 ? -43.232 -18.110 22.367 1.00 65.00 172 ALA A O 1
ATOM 1312 N N . GLY A 1 173 ? -41.222 -18.650 21.527 1.00 76.56 173 GLY A N 1
ATOM 1313 C CA . GLY A 1 173 ? -41.069 -19.924 22.228 1.00 76.56 173 GLY A CA 1
ATOM 1314 C C . GLY A 1 173 ? -40.104 -19.923 23.418 1.00 76.56 173 GLY A C 1
ATOM 1315 O O . GLY A 1 173 ? -39.690 -18.896 23.961 1.00 76.56 173 GLY A O 1
ATOM 1316 N N . ARG A 1 174 ? -39.743 -21.139 23.840 1.00 85.56 174 ARG A N 1
ATOM 1317 C CA . ARG A 1 174 ? -38.783 -21.411 24.925 1.00 85.56 174 ARG A CA 1
ATOM 1318 C C . ARG A 1 174 ? -37.319 -21.302 24.470 1.00 85.56 174 ARG A C 1
ATOM 1320 O O . ARG A 1 174 ? -36.415 -21.185 25.297 1.00 85.56 174 ARG A O 1
ATOM 1327 N N . GLU A 1 175 ? -37.084 -21.339 23.171 1.00 89.44 175 GLU A N 1
ATOM 1328 C CA . GLU A 1 175 ? -35.754 -21.350 22.576 1.00 89.44 175 GLU A CA 1
ATOM 1329 C C . GLU A 1 175 ? -35.682 -20.441 21.357 1.00 89.44 175 GLU A C 1
ATOM 1331 O O . GLU A 1 175 ? -36.701 -20.076 20.766 1.00 89.44 175 GLU A O 1
ATOM 1336 N N . THR A 1 176 ? -34.460 -20.045 21.021 1.00 90.94 176 THR A N 1
ATOM 1337 C CA . THR A 1 176 ? -34.156 -19.271 19.823 1.00 90.94 176 THR A CA 1
ATOM 1338 C C . THR A 1 176 ? -32.788 -19.631 19.291 1.00 90.94 176 THR A C 1
ATOM 1340 O O . THR A 1 176 ? -31.856 -19.899 20.053 1.00 90.94 176 THR A O 1
ATOM 1343 N N . ASP A 1 177 ? -32.665 -19.515 17.979 1.00 92.00 177 ASP A N 1
ATOM 1344 C CA . ASP A 1 177 ? -31.425 -19.739 17.265 1.00 92.00 177 ASP A CA 1
ATOM 1345 C C . ASP A 1 177 ? -30.779 -18.402 16.882 1.00 92.00 177 ASP A C 1
ATOM 1347 O O . ASP A 1 177 ? -31.436 -17.467 16.413 1.00 92.00 177 ASP A O 1
ATOM 1351 N N . PHE A 1 178 ? -29.469 -18.311 17.087 1.00 92.81 178 PHE A N 1
ATOM 1352 C CA . PHE A 1 178 ? -28.624 -17.206 16.663 1.00 92.81 178 PHE A CA 1
ATOM 1353 C C . PHE A 1 178 ? -27.680 -17.689 15.570 1.00 92.81 178 PHE A C 1
ATOM 1355 O O . PHE A 1 178 ? -26.796 -18.505 15.823 1.00 92.81 178 PHE A O 1
ATOM 1362 N N . SER A 1 179 ? -27.849 -17.164 14.361 1.00 90.19 179 SER A N 1
ATOM 1363 C CA . SER A 1 179 ? -26.990 -17.464 13.220 1.00 90.19 179 SER A CA 1
ATOM 1364 C C . SER A 1 179 ? -25.846 -16.452 13.114 1.00 90.19 179 SER A C 1
ATOM 1366 O O . SER A 1 179 ? -26.086 -15.265 12.861 1.00 90.19 179 SER A O 1
ATOM 1368 N N . LEU A 1 180 ? -24.607 -16.905 13.284 1.00 89.00 180 LEU A N 1
ATOM 1369 C CA . LEU A 1 180 ? -23.399 -16.139 12.980 1.00 89.00 180 LEU A CA 1
ATOM 1370 C C . LEU A 1 180 ? -22.964 -16.478 11.551 1.00 89.00 180 LEU A C 1
ATOM 1372 O O . LEU A 1 180 ? -22.483 -17.580 11.297 1.00 89.00 180 LEU A O 1
ATOM 1376 N N . ARG A 1 181 ? -23.182 -15.548 10.616 1.00 86.62 181 ARG A N 1
ATOM 1377 C CA . ARG A 1 181 ? -22.890 -15.722 9.184 1.00 86.62 181 ARG A CA 1
ATOM 1378 C C . ARG A 1 181 ? -21.523 -15.165 8.825 1.00 86.62 181 ARG A C 1
ATOM 1380 O O . ARG A 1 181 ? -21.122 -14.149 9.384 1.00 86.62 181 ARG A O 1
ATOM 1387 N N . ASN A 1 182 ? -20.888 -15.775 7.823 1.00 82.06 182 ASN A N 1
ATOM 1388 C CA . ASN A 1 182 ? -19.620 -15.320 7.253 1.00 82.06 182 ASN A CA 1
ATOM 1389 C C . ASN A 1 182 ? -18.536 -15.137 8.329 1.00 82.06 182 ASN A C 1
ATOM 1391 O O . ASN A 1 182 ? -17.972 -14.055 8.495 1.00 82.06 182 ASN A O 1
ATOM 1395 N N . LEU A 1 183 ? -18.313 -16.199 9.106 1.00 81.56 183 LEU A N 1
ATOM 1396 C CA . LEU A 1 183 ? -17.416 -16.164 10.254 1.00 81.56 183 LEU A CA 1
ATOM 1397 C C . LEU A 1 183 ? -15.978 -15.839 9.849 1.00 81.56 183 LEU A C 1
ATOM 1399 O O . LEU A 1 183 ? -15.433 -16.412 8.905 1.00 81.56 183 LEU A O 1
ATOM 1403 N N . SER A 1 184 ? -15.363 -14.952 10.623 1.00 80.06 184 SER A N 1
ATOM 1404 C CA . SER A 1 184 ? -13.958 -14.569 10.525 1.00 80.06 184 SER A CA 1
ATOM 1405 C C . SER A 1 184 ? -13.168 -15.056 11.741 1.00 80.06 184 SER A C 1
ATOM 1407 O O . SER A 1 184 ? -13.740 -15.338 12.795 1.00 80.06 184 SER A O 1
ATOM 1409 N N . ALA A 1 185 ? -11.833 -15.068 11.666 1.00 76.50 185 ALA A N 1
ATOM 1410 C CA . ALA A 1 185 ? -10.992 -15.320 12.843 1.00 76.50 185 ALA A CA 1
ATOM 1411 C C . ALA A 1 185 ? -11.337 -14.418 14.051 1.00 76.50 185 ALA A C 1
ATOM 1413 O O . ALA A 1 185 ? -11.239 -14.856 15.199 1.00 76.50 185 ALA A O 1
ATOM 1414 N N . GLY A 1 186 ? -11.789 -13.181 13.799 1.00 79.12 186 GLY A N 1
ATOM 1415 C CA . GLY A 1 186 ? -12.205 -12.230 14.833 1.00 79.12 186 GLY A CA 1
ATOM 1416 C C . GLY A 1 186 ? -13.479 -12.638 15.571 1.00 79.12 186 GLY A C 1
ATOM 1417 O O . GLY A 1 186 ? -13.712 -12.150 16.674 1.00 79.12 186 GLY A O 1
ATOM 1418 N N . ASP A 1 187 ? -14.277 -13.548 15.012 1.00 83.06 187 ASP A N 1
ATOM 1419 C CA . ASP A 1 187 ? -15.482 -14.100 15.635 1.00 83.06 187 ASP A CA 1
ATOM 1420 C C . ASP A 1 187 ? -15.181 -15.243 16.602 1.00 83.06 187 ASP A C 1
ATOM 1422 O O . ASP A 1 187 ? -16.072 -15.664 17.340 1.00 83.06 187 ASP A O 1
ATOM 1426 N N . SER A 1 188 ? -13.923 -15.685 16.678 1.00 85.69 188 SER A N 1
ATOM 1427 C CA . SER A 1 188 ? -13.486 -16.624 17.706 1.00 85.69 188 SER A CA 1
ATOM 1428 C C . SER A 1 188 ? -13.588 -15.997 19.094 1.00 85.69 188 SER A C 1
ATOM 1430 O O . SER A 1 188 ? -13.241 -14.832 19.307 1.00 85.69 188 SER A O 1
ATOM 1432 N N . GLY A 1 189 ? -14.062 -16.777 20.057 1.00 88.19 189 GLY A N 1
ATOM 1433 C CA . GLY A 1 189 ? -14.191 -16.323 21.433 1.00 88.19 189 GLY A CA 1
ATOM 1434 C C . GLY A 1 189 ? -15.228 -17.098 22.226 1.00 88.19 189 GLY A C 1
ATOM 1435 O O . GLY A 1 189 ? -15.803 -18.082 21.763 1.00 88.19 189 GLY A O 1
ATOM 1436 N N . ASN A 1 190 ? -15.460 -16.619 23.444 1.00 91.69 190 ASN A N 1
ATOM 1437 C CA . ASN A 1 190 ? -16.422 -17.201 24.365 1.00 91.69 190 ASN A CA 1
ATOM 1438 C C . ASN A 1 190 ? -17.768 -16.498 24.228 1.00 91.69 190 ASN A C 1
ATOM 1440 O O . ASN A 1 190 ? -17.879 -15.303 24.518 1.00 91.69 190 ASN A O 1
ATOM 1444 N N . TYR A 1 191 ? -18.775 -17.264 23.829 1.00 93.25 191 TYR A N 1
ATOM 1445 C CA . TYR A 1 191 ? -20.152 -16.817 23.715 1.00 93.25 191 TYR A CA 1
ATOM 1446 C C . TYR A 1 191 ? -20.957 -17.274 24.925 1.00 93.25 191 TYR A C 1
ATOM 1448 O O . TYR A 1 191 ? -20.767 -18.373 25.442 1.00 93.25 191 TYR A O 1
ATOM 1456 N N . SER A 1 192 ? -21.865 -16.430 25.386 1.00 94.38 192 SER A N 1
ATOM 1457 C CA . SER A 1 192 ? -22.865 -16.783 26.389 1.00 94.38 192 SER A CA 1
ATOM 1458 C C . SER A 1 192 ? -24.204 -16.184 25.994 1.00 94.38 192 SER A C 1
ATOM 1460 O O . SER A 1 192 ? -24.280 -15.289 25.156 1.00 94.38 192 SER A O 1
ATOM 1462 N N . CYS A 1 193 ? -25.281 -16.695 26.566 1.00 94.38 193 CYS A N 1
ATOM 1463 C CA . CYS A 1 193 ? -26.620 -16.199 26.307 1.00 94.38 193 CYS A CA 1
ATOM 1464 C C . CYS A 1 193 ? -27.293 -15.787 27.612 1.00 94.38 193 CYS A C 1
ATOM 1466 O O . CYS A 1 193 ? -27.105 -16.425 28.651 1.00 94.38 193 CYS A O 1
ATOM 1468 N N . VAL A 1 194 ? -28.091 -14.728 27.543 1.00 93.75 194 VAL A N 1
ATOM 1469 C CA . VAL A 1 194 ? -29.024 -14.321 28.596 1.00 93.75 194 VAL A CA 1
ATOM 1470 C C . VAL A 1 194 ? -30.417 -14.175 28.002 1.00 93.75 194 VAL A C 1
ATOM 1472 O O . VAL A 1 194 ? -30.564 -13.857 26.820 1.00 93.75 194 VAL A O 1
ATOM 1475 N N . TYR A 1 195 ? -31.442 -14.364 28.824 1.00 92.31 195 TYR A N 1
ATOM 1476 C CA . TYR A 1 195 ? -32.803 -13.965 28.487 1.00 92.31 195 TYR A CA 1
ATOM 1477 C C . TYR A 1 195 ? -33.318 -12.953 29.502 1.00 92.31 195 TYR A C 1
ATOM 1479 O O . TYR A 1 195 ? -32.892 -12.936 30.657 1.00 92.31 195 TYR A O 1
ATOM 1487 N N . TYR A 1 196 ? -34.215 -12.082 29.066 1.00 90.94 196 TYR A N 1
ATOM 1488 C CA . TYR A 1 196 ? -34.766 -11.025 29.900 1.00 90.94 196 TYR A CA 1
ATOM 1489 C C . TYR A 1 196 ? -36.215 -10.723 29.534 1.00 90.94 196 TYR A C 1
ATOM 1491 O O . TYR A 1 196 ? -36.695 -11.059 28.451 1.00 90.94 196 TYR A O 1
ATOM 1499 N N . GLN A 1 197 ? -36.935 -10.104 30.462 1.00 87.75 197 GLN A N 1
ATOM 1500 C CA . GLN A 1 197 ? -38.332 -9.727 30.258 1.00 87.75 197 GLN A CA 1
ATOM 1501 C C . GLN A 1 197 ? -38.443 -8.615 29.208 1.00 87.75 197 GLN A C 1
ATOM 1503 O O . GLN A 1 197 ? -37.750 -7.605 29.298 1.00 87.75 197 GLN A O 1
ATOM 1508 N N . ALA A 1 198 ? -39.349 -8.772 28.238 1.00 83.38 198 ALA A N 1
ATOM 1509 C CA . ALA A 1 198 ? -39.552 -7.780 27.174 1.00 83.38 198 ALA A CA 1
ATOM 1510 C C . ALA A 1 198 ? -40.136 -6.443 27.676 1.00 83.38 198 ALA A C 1
ATOM 1512 O O . ALA A 1 198 ? -40.141 -5.450 26.953 1.00 83.38 198 ALA A O 1
ATOM 1513 N N . ARG A 1 199 ? -40.654 -6.416 28.908 1.00 82.06 199 ARG A N 1
ATOM 1514 C CA . ARG A 1 199 ? -41.221 -5.232 29.558 1.00 82.06 199 ARG A CA 1
ATOM 1515 C C . ARG A 1 199 ? -40.449 -4.915 30.835 1.00 82.06 199 ARG A C 1
ATOM 1517 O O . ARG A 1 199 ? -39.817 -5.795 31.426 1.00 82.06 199 ARG A O 1
ATOM 1524 N N . ALA A 1 200 ? -40.542 -3.661 31.277 1.00 76.38 200 ALA A N 1
ATOM 1525 C CA . ALA A 1 200 ? -40.066 -3.254 32.594 1.00 76.38 200 ALA A CA 1
ATOM 1526 C C . ALA A 1 200 ? -40.607 -4.226 33.664 1.00 76.38 200 ALA A C 1
ATOM 1528 O O . ALA A 1 200 ? -41.788 -4.577 33.605 1.00 76.38 200 ALA A O 1
ATOM 1529 N N . PRO A 1 201 ? -39.778 -4.694 34.615 1.00 79.56 201 PRO A N 1
ATOM 1530 C CA . PRO A 1 201 ? -38.467 -4.165 35.018 1.00 79.56 201 PRO A CA 1
ATOM 1531 C C . PRO A 1 201 ? -37.236 -4.717 34.265 1.00 79.56 201 PRO A C 1
ATOM 1533 O O . PRO A 1 201 ? -36.127 -4.579 34.768 1.00 79.56 201 PRO A O 1
ATOM 1536 N N . PHE A 1 202 ? -37.390 -5.342 33.088 1.00 84.69 202 PHE A N 1
ATOM 1537 C CA . PHE A 1 202 ? -36.268 -5.856 32.275 1.00 84.69 202 PHE A CA 1
ATOM 1538 C C . PHE A 1 202 ? -35.323 -6.801 33.039 1.00 84.69 202 PHE A C 1
ATOM 1540 O O . PHE A 1 202 ? -34.115 -6.831 32.793 1.00 84.69 202 PHE A O 1
ATOM 1547 N N . ARG A 1 203 ? -35.863 -7.582 33.986 1.00 86.06 203 ARG A N 1
ATOM 1548 C CA . ARG A 1 203 ? -35.077 -8.560 34.754 1.00 86.06 203 ARG A CA 1
ATOM 1549 C C . ARG A 1 203 ? -34.411 -9.537 33.798 1.00 86.06 203 ARG A C 1
ATOM 1551 O O . ARG A 1 203 ? -35.091 -10.105 32.942 1.00 86.06 203 ARG A O 1
ATOM 1558 N N . ALA A 1 204 ? -33.108 -9.733 33.972 1.00 91.06 204 ALA A N 1
ATOM 1559 C CA . ALA A 1 204 ? -32.309 -10.620 33.144 1.00 91.06 204 ALA A CA 1
ATOM 1560 C C . ALA A 1 204 ? -31.826 -11.848 33.923 1.00 91.06 204 ALA A C 1
ATOM 1562 O O . ALA A 1 204 ? -31.578 -11.813 35.136 1.00 91.06 204 ALA A O 1
ATOM 1563 N N . SER A 1 205 ? -31.679 -12.949 33.196 1.00 92.25 205 SER A N 1
ATOM 1564 C CA . SER A 1 205 ? -31.092 -14.180 33.695 1.00 92.25 205 SER A CA 1
ATOM 1565 C C . SER A 1 205 ? -29.615 -14.030 34.004 1.00 92.25 205 SER A C 1
ATOM 1567 O O . SER A 1 205 ? -28.934 -13.160 33.464 1.00 92.25 205 SER A O 1
ATOM 1569 N N . GLN A 1 206 ? -29.091 -14.934 34.827 1.00 91.50 206 GLN A N 1
ATOM 1570 C CA . GLN A 1 206 ? -27.655 -15.200 34.812 1.00 91.50 206 GLN A CA 1
ATOM 1571 C C . GLN A 1 206 ? -27.216 -15.641 33.406 1.00 91.50 206 GLN A C 1
ATOM 1573 O O . GLN A 1 206 ? -28.008 -16.211 32.645 1.00 91.50 206 GLN A O 1
ATOM 1578 N N . ALA A 1 207 ? -25.966 -15.347 33.048 1.00 92.94 207 ALA A N 1
ATOM 1579 C CA . ALA A 1 207 ? -25.399 -15.785 31.779 1.00 92.94 207 ALA A CA 1
ATOM 1580 C C . ALA A 1 207 ? -25.278 -17.312 31.741 1.00 92.94 207 ALA A C 1
ATOM 1582 O O . ALA A 1 207 ? -24.917 -17.939 32.736 1.00 92.94 207 ALA A O 1
ATOM 1583 N N . SER A 1 208 ? -25.559 -17.906 30.580 1.00 94.31 208 SER A N 1
ATOM 1584 C CA . SER A 1 208 ? -25.286 -19.324 30.344 1.00 94.31 208 SER A CA 1
ATOM 1585 C C . SER A 1 208 ? -23.800 -19.643 30.562 1.00 94.31 208 SER A C 1
ATOM 1587 O O . SER A 1 208 ? -22.948 -18.749 30.448 1.00 94.31 208 SER A O 1
ATOM 1589 N N . PRO A 1 209 ? -23.451 -20.928 30.757 1.00 93.12 209 PRO A N 1
ATOM 1590 C CA . PRO A 1 209 ? -22.075 -21.379 30.607 1.00 93.12 209 PRO A CA 1
ATOM 1591 C C . PRO A 1 209 ? -21.480 -20.886 29.283 1.00 93.12 209 PRO A C 1
ATOM 1593 O O . PRO A 1 209 ? -22.183 -20.778 28.271 1.00 93.12 209 PRO A O 1
ATOM 1596 N N . ARG A 1 210 ? -20.189 -20.546 29.314 1.00 91.38 210 ARG A N 1
ATOM 1597 C CA . ARG A 1 210 ? -19.473 -20.032 28.145 1.00 91.38 210 ARG A CA 1
ATOM 1598 C C . ARG A 1 210 ? -19.268 -21.155 27.135 1.00 91.38 210 ARG A C 1
ATOM 1600 O O . ARG A 1 210 ? -18.795 -22.228 27.493 1.00 91.38 210 ARG A O 1
ATOM 1607 N N . LEU A 1 211 ? -19.582 -20.870 25.880 1.00 90.75 211 LEU A N 1
ATOM 1608 C CA . LEU A 1 211 ? -19.354 -21.741 24.741 1.00 90.75 211 LEU A CA 1
ATOM 1609 C C . LEU A 1 211 ? -18.235 -21.146 23.886 1.00 90.75 211 LEU A C 1
ATOM 1611 O O . LEU A 1 211 ? -18.376 -20.048 23.344 1.00 90.75 211 LEU A O 1
ATOM 1615 N N . GLU A 1 212 ? -17.113 -21.852 23.798 1.00 89.44 212 GLU A N 1
ATOM 1616 C CA . GLU A 1 212 ? -15.978 -21.429 22.983 1.00 89.44 212 GLU A CA 1
ATOM 1617 C C . GLU A 1 212 ? -16.233 -21.775 21.512 1.00 89.44 212 GLU A C 1
ATOM 1619 O O . GLU A 1 212 ? -16.451 -22.936 21.162 1.00 89.44 212 GLU A O 1
ATOM 1624 N N . ILE A 1 213 ? -16.180 -20.767 20.643 1.00 85.88 213 ILE A N 1
ATOM 1625 C CA . ILE A 1 213 ? -16.193 -20.953 19.191 1.00 85.88 213 ILE A CA 1
ATOM 1626 C C . ILE A 1 213 ? -14.787 -20.679 18.681 1.00 85.88 213 ILE A C 1
ATOM 1628 O O . ILE A 1 213 ? -14.253 -19.582 18.864 1.00 85.88 213 ILE A O 1
ATOM 1632 N N . ARG A 1 214 ? -14.196 -21.681 18.026 1.00 82.12 214 ARG A N 1
ATOM 1633 C CA . ARG A 1 214 ? -12.914 -21.562 17.331 1.00 82.12 214 ARG A CA 1
ATOM 1634 C C . ARG A 1 214 ? -13.163 -21.604 15.837 1.00 82.12 214 ARG A C 1
ATOM 1636 O O . ARG A 1 214 ? -13.534 -22.648 15.296 1.00 82.12 214 ARG A O 1
ATOM 1643 N N . VAL A 1 215 ? -12.955 -20.462 15.192 1.00 79.19 215 VAL A N 1
ATOM 1644 C CA . VAL A 1 215 ? -12.964 -20.375 13.737 1.00 79.19 215 VAL A CA 1
ATOM 1645 C C . VAL A 1 215 ? -11.552 -20.704 13.263 1.00 79.19 215 VAL A C 1
ATOM 1647 O O . VAL A 1 215 ? -10.620 -19.922 13.448 1.00 79.19 215 VAL A O 1
ATOM 1650 N N . ALA A 1 216 ? -11.377 -21.897 12.704 1.00 70.56 216 ALA A N 1
ATOM 1651 C CA . ALA A 1 216 ? -10.188 -22.229 11.946 1.00 70.56 216 ALA A CA 1
ATOM 1652 C C . ALA A 1 216 ? -10.171 -21.346 10.696 1.00 70.56 216 ALA A C 1
ATOM 1654 O O . ALA A 1 216 ? -11.155 -21.291 9.954 1.00 70.56 216 ALA A O 1
ATOM 1655 N N . ALA A 1 217 ? -9.053 -20.665 10.449 1.00 56.62 217 ALA A N 1
ATOM 1656 C CA . ALA A 1 217 ? -8.841 -20.033 9.159 1.00 56.62 217 ALA A CA 1
ATOM 1657 C C . ALA A 1 217 ? -9.032 -21.116 8.091 1.00 56.62 217 ALA A C 1
ATOM 1659 O O . ALA A 1 217 ? -8.299 -22.111 8.090 1.00 56.62 217 ALA A O 1
ATOM 1660 N N . SER A 1 218 ? -10.027 -20.960 7.210 1.00 45.66 218 SER A N 1
ATOM 1661 C CA . SER A 1 218 ? -9.976 -21.706 5.962 1.00 45.66 218 SER A CA 1
ATOM 1662 C C . SER A 1 218 ? -8.702 -21.212 5.316 1.00 45.66 218 SER A C 1
ATOM 1664 O O . SER A 1 218 ? -8.613 -20.024 5.018 1.00 45.66 218 SER A O 1
ATOM 1666 N N . LEU A 1 219 ? -7.700 -22.076 5.184 1.00 35.72 219 LEU A N 1
ATOM 1667 C CA . LEU A 1 219 ? -6.574 -21.803 4.315 1.00 35.72 219 LEU A CA 1
ATOM 1668 C C . LEU A 1 219 ? -7.218 -21.464 2.967 1.00 35.72 219 LEU A C 1
ATOM 1670 O O . LEU A 1 219 ? -7.791 -22.364 2.345 1.00 35.72 219 LEU A O 1
ATOM 1674 N N . PRO A 1 220 ? -7.220 -20.198 2.511 1.00 34.41 220 PRO A N 1
ATOM 1675 C CA . PRO A 1 220 ? -7.528 -19.972 1.122 1.00 34.41 220 PRO A CA 1
ATOM 1676 C C . PRO A 1 220 ? -6.456 -20.773 0.391 1.00 34.41 220 PRO A C 1
ATOM 1678 O O . PRO A 1 220 ? -5.293 -20.782 0.810 1.00 34.41 220 PRO A O 1
ATOM 1681 N N . SER A 1 221 ? -6.838 -21.460 -0.671 1.00 31.58 221 SER A N 1
ATOM 1682 C CA . SER A 1 221 ? -5.948 -22.068 -1.655 1.00 31.58 221 SER A CA 1
ATOM 1683 C C . SER A 1 221 ? -5.092 -20.993 -2.356 1.00 31.58 221 SER A C 1
ATOM 1685 O O . SER A 1 221 ? -5.200 -20.772 -3.554 1.00 31.58 221 SER A O 1
ATOM 1687 N N . ILE A 1 222 ? -4.296 -20.260 -1.575 1.00 37.00 222 ILE A N 1
ATOM 1688 C CA . ILE A 1 222 ? -3.402 -19.148 -1.924 1.00 37.00 222 ILE A CA 1
ATOM 1689 C C . ILE A 1 222 ? -2.113 -19.250 -1.068 1.00 37.00 222 ILE A C 1
ATOM 1691 O O . ILE A 1 222 ? -1.273 -18.356 -1.048 1.00 37.00 222 ILE A O 1
ATOM 1695 N N . THR A 1 223 ? -1.893 -20.359 -0.353 1.00 31.81 223 THR A N 1
ATOM 1696 C CA . THR A 1 223 ? -0.608 -20.666 0.307 1.00 31.81 223 THR A CA 1
ATOM 1697 C C . THR A 1 223 ? 0.348 -21.481 -0.567 1.00 31.81 223 THR A C 1
ATOM 1699 O O . THR A 1 223 ? 1.436 -21.813 -0.108 1.00 31.81 223 THR A O 1
ATOM 1702 N N . SER A 1 224 ? 0.005 -21.723 -1.839 1.00 33.69 224 SER A N 1
ATOM 1703 C CA . SER A 1 224 ? 0.909 -22.349 -2.818 1.00 33.69 224 SER A CA 1
ATOM 1704 C C . SER A 1 224 ? 1.696 -21.352 -3.685 1.00 33.69 224 SER A C 1
ATOM 1706 O O . SER A 1 224 ? 2.655 -21.765 -4.326 1.00 33.69 224 SER A O 1
ATOM 1708 N N . ASP A 1 225 ? 1.370 -20.053 -3.705 1.00 38.78 225 ASP A N 1
ATOM 1709 C CA . ASP A 1 225 ? 1.964 -19.146 -4.712 1.00 38.78 225 ASP A CA 1
ATOM 1710 C C . ASP A 1 225 ? 3.034 -18.184 -4.180 1.00 38.78 225 ASP A C 1
ATOM 1712 O O . ASP A 1 225 ? 3.892 -17.735 -4.942 1.00 38.78 225 ASP A O 1
ATOM 1716 N N . TYR A 1 226 ? 3.058 -17.873 -2.879 1.00 38.47 226 TYR A N 1
ATOM 1717 C CA . TYR A 1 226 ? 4.008 -16.876 -2.358 1.00 38.47 226 TYR A CA 1
ATOM 1718 C C . TYR A 1 226 ? 5.367 -17.479 -1.967 1.00 38.47 226 TYR A C 1
ATOM 1720 O O . TYR A 1 226 ? 6.406 -16.863 -2.209 1.00 38.47 226 TYR A O 1
ATOM 1728 N N . THR A 1 227 ? 5.379 -18.683 -1.389 1.00 41.41 227 THR A N 1
ATOM 1729 C CA . THR A 1 227 ? 6.607 -19.425 -1.068 1.00 41.41 227 THR A CA 1
ATOM 1730 C C . THR A 1 227 ? 7.220 -19.978 -2.339 1.00 41.41 227 THR A C 1
ATOM 1732 O O . THR A 1 227 ? 8.398 -19.751 -2.581 1.00 41.41 227 THR A O 1
ATOM 1735 N N . THR A 1 228 ? 6.422 -20.591 -3.210 1.00 43.06 228 THR A N 1
ATOM 1736 C CA . THR A 1 228 ? 6.883 -21.110 -4.501 1.00 43.06 228 THR A CA 1
ATOM 1737 C C . THR A 1 228 ? 7.347 -19.975 -5.410 1.00 43.06 228 THR A C 1
ATOM 1739 O O . THR A 1 228 ? 8.406 -20.092 -6.000 1.00 43.06 228 THR A O 1
ATOM 1742 N N . GLY A 1 229 ? 6.678 -18.816 -5.436 1.00 41.94 229 GLY A N 1
ATOM 1743 C CA . GLY A 1 229 ? 7.154 -17.635 -6.165 1.00 41.94 229 GLY A CA 1
ATOM 1744 C C . GLY A 1 229 ? 8.470 -17.055 -5.628 1.00 41.94 229 GLY A C 1
ATOM 1745 O O . GLY A 1 229 ? 9.332 -16.674 -6.417 1.00 41.94 229 GLY A O 1
ATOM 1746 N N . ASN A 1 230 ? 8.672 -17.019 -4.306 1.00 48.53 230 ASN A N 1
ATOM 1747 C CA . ASN A 1 230 ? 9.943 -16.587 -3.708 1.00 48.53 230 ASN A CA 1
ATOM 1748 C C . ASN A 1 230 ? 11.057 -17.626 -3.861 1.00 48.53 230 ASN A C 1
ATOM 1750 O O . ASN A 1 230 ? 12.196 -17.236 -4.091 1.00 48.53 230 ASN A O 1
ATOM 1754 N N . HIS A 1 231 ? 10.749 -18.920 -3.793 1.00 42.16 231 HIS A N 1
ATOM 1755 C CA . HIS A 1 231 ? 11.700 -19.996 -4.065 1.00 42.16 231 HIS A CA 1
ATOM 1756 C C . HIS A 1 231 ? 12.043 -20.077 -5.550 1.00 42.16 231 HIS A C 1
ATOM 1758 O O . HIS A 1 231 ? 13.210 -20.237 -5.863 1.00 42.16 231 HIS A O 1
ATOM 1764 N N . ILE A 1 232 ? 11.086 -19.866 -6.458 1.00 50.66 232 ILE A N 1
ATOM 1765 C CA . ILE A 1 232 ? 11.325 -19.752 -7.902 1.00 50.66 232 ILE A CA 1
ATOM 1766 C C . ILE A 1 232 ? 12.170 -18.516 -8.188 1.00 50.66 232 ILE A C 1
ATOM 1768 O O . ILE A 1 232 ? 13.095 -18.612 -8.972 1.00 50.66 232 ILE A O 1
ATOM 1772 N N . ARG A 1 233 ? 11.919 -17.365 -7.551 1.00 50.72 233 ARG A N 1
ATOM 1773 C CA . ARG A 1 233 ? 12.716 -16.139 -7.756 1.00 50.72 233 ARG A CA 1
ATOM 1774 C C . ARG A 1 233 ? 14.105 -16.214 -7.127 1.00 50.72 233 ARG A C 1
ATOM 1776 O O . ARG A 1 233 ? 15.045 -15.694 -7.716 1.00 50.72 233 ARG A O 1
ATOM 1783 N N . LEU A 1 234 ? 14.249 -16.860 -5.969 1.00 51.94 234 LEU A N 1
ATOM 1784 C CA . LEU A 1 234 ? 15.545 -17.125 -5.343 1.00 51.94 234 LEU A CA 1
ATOM 1785 C C . LEU A 1 234 ? 16.320 -18.177 -6.140 1.00 51.94 234 LEU A C 1
ATOM 1787 O O . LEU A 1 234 ? 17.505 -17.985 -6.359 1.00 51.94 234 LEU A O 1
ATOM 1791 N N . ALA A 1 235 ? 15.643 -19.213 -6.643 1.00 48.00 235 ALA A N 1
ATOM 1792 C CA . ALA A 1 235 ? 16.197 -20.177 -7.588 1.00 48.00 235 ALA A CA 1
ATOM 1793 C C . ALA A 1 235 ? 16.572 -19.505 -8.913 1.00 48.00 235 ALA A C 1
ATOM 1795 O O . ALA A 1 235 ? 17.618 -19.801 -9.464 1.00 48.00 235 ALA A O 1
ATOM 1796 N N . LEU A 1 236 ? 15.780 -18.550 -9.408 1.00 55.22 236 LEU A N 1
ATOM 1797 C CA . LEU A 1 236 ? 16.108 -17.778 -10.604 1.00 55.22 236 LEU A CA 1
ATOM 1798 C C . LEU A 1 236 ? 17.335 -16.903 -10.342 1.00 55.22 236 LEU A C 1
ATOM 1800 O O . LEU A 1 236 ? 18.232 -16.870 -11.167 1.00 55.22 236 LEU A O 1
ATOM 1804 N N . ALA A 1 237 ? 17.409 -16.235 -9.188 1.00 52.94 237 ALA A N 1
ATOM 1805 C CA . ALA A 1 237 ? 18.553 -15.418 -8.796 1.00 52.94 237 ALA A CA 1
ATOM 1806 C C . ALA A 1 237 ? 19.823 -16.259 -8.594 1.00 52.94 237 ALA A C 1
ATOM 1808 O O . ALA A 1 237 ? 20.888 -15.850 -9.044 1.00 52.94 237 ALA A O 1
ATOM 1809 N N . THR A 1 238 ? 19.735 -17.443 -7.983 1.00 50.81 238 THR A N 1
ATOM 1810 C CA . THR A 1 238 ? 20.879 -18.356 -7.851 1.00 50.81 238 THR A CA 1
ATOM 1811 C C . THR A 1 238 ? 21.272 -18.957 -9.194 1.00 50.81 238 THR A C 1
ATOM 1813 O O . THR A 1 238 ? 22.454 -18.964 -9.503 1.00 50.81 238 THR A O 1
ATOM 1816 N N . VAL A 1 239 ? 20.321 -19.366 -10.037 1.00 53.09 239 VAL A N 1
ATOM 1817 C CA . VAL A 1 239 ? 20.581 -19.823 -11.413 1.00 53.09 239 VAL A CA 1
ATOM 1818 C C . VAL A 1 239 ? 21.237 -18.713 -12.231 1.00 53.09 239 VAL A C 1
ATOM 1820 O O . VAL A 1 239 ? 22.220 -18.963 -12.912 1.00 53.09 239 VAL A O 1
ATOM 1823 N N . ILE A 1 240 ? 20.778 -17.469 -12.108 1.00 56.78 240 ILE A N 1
ATOM 1824 C CA . ILE A 1 240 ? 21.375 -16.300 -12.765 1.00 56.78 240 ILE A CA 1
ATOM 1825 C C . ILE A 1 240 ? 22.797 -16.040 -12.256 1.00 56.78 240 ILE A C 1
ATOM 1827 O O . ILE A 1 240 ? 23.681 -15.772 -13.063 1.00 56.78 240 ILE A O 1
ATOM 1831 N N . MET A 1 241 ? 23.043 -16.140 -10.948 1.00 58.56 241 MET A N 1
ATOM 1832 C CA . MET A 1 241 ? 24.382 -15.979 -10.368 1.00 58.56 241 MET A CA 1
ATOM 1833 C C . MET A 1 241 ? 25.323 -17.120 -10.763 1.00 58.56 241 MET A C 1
ATOM 1835 O O . MET A 1 241 ? 26.503 -16.880 -10.995 1.00 58.56 241 MET A O 1
ATOM 1839 N N . VAL A 1 242 ? 24.806 -18.343 -10.890 1.00 55.19 242 VAL A N 1
ATOM 1840 C CA . VAL A 1 242 ? 25.547 -19.507 -11.388 1.00 55.19 242 VAL A CA 1
ATOM 1841 C C . VAL A 1 242 ? 25.855 -19.350 -12.873 1.00 55.19 242 VAL A C 1
ATOM 1843 O O . VAL A 1 242 ? 26.982 -19.598 -13.272 1.00 55.19 242 VAL A O 1
ATOM 1846 N N . ILE A 1 243 ? 24.908 -18.870 -13.681 1.00 53.16 243 ILE A N 1
ATOM 1847 C CA . ILE A 1 243 ? 25.114 -18.577 -15.104 1.00 53.16 243 ILE A CA 1
ATOM 1848 C C . ILE A 1 243 ? 26.140 -17.444 -15.269 1.00 53.16 243 ILE A C 1
ATOM 1850 O O . ILE A 1 243 ? 27.083 -17.582 -16.040 1.00 53.16 243 ILE A O 1
ATOM 1854 N N . ALA A 1 244 ? 26.025 -16.355 -14.504 1.00 54.19 244 ALA A N 1
ATOM 1855 C CA . ALA A 1 244 ? 27.004 -15.268 -14.494 1.00 54.19 244 ALA A CA 1
ATOM 1856 C C . ALA A 1 244 ? 28.392 -15.739 -14.020 1.00 54.19 244 ALA A C 1
ATOM 1858 O O . ALA A 1 244 ? 29.398 -15.372 -14.621 1.00 54.19 244 ALA A O 1
ATOM 1859 N N . GLY A 1 245 ? 28.459 -16.588 -12.991 1.00 61.31 245 GLY A N 1
ATOM 1860 C CA . GLY A 1 245 ? 29.700 -17.196 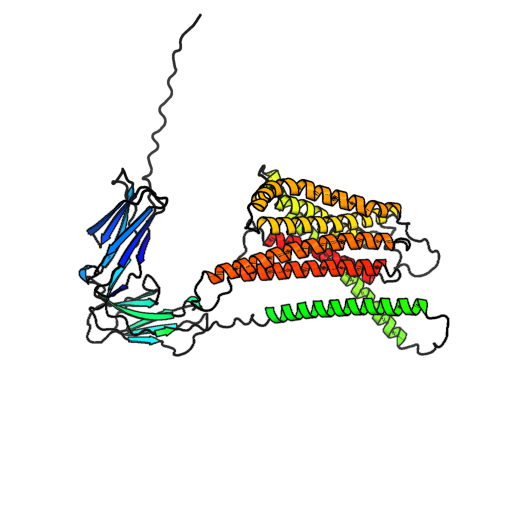-12.508 1.00 61.31 245 GLY A CA 1
ATOM 1861 C C . GLY A 1 245 ? 30.321 -18.165 -13.514 1.00 61.31 245 GLY A C 1
ATOM 1862 O O . GLY A 1 245 ? 31.533 -18.143 -13.703 1.00 61.31 245 GLY A O 1
ATOM 1863 N N . ALA A 1 246 ? 29.503 -18.958 -14.211 1.00 55.88 246 ALA A N 1
ATOM 1864 C CA . ALA A 1 246 ? 29.932 -19.843 -15.289 1.00 55.88 246 ALA A CA 1
ATOM 1865 C C . ALA A 1 246 ? 30.486 -19.042 -16.471 1.00 55.88 246 ALA A C 1
ATOM 1867 O O . ALA A 1 246 ? 31.562 -19.367 -16.961 1.00 55.88 246 ALA A O 1
ATOM 1868 N N . PHE A 1 247 ? 29.830 -17.940 -16.854 1.00 48.06 247 PHE A N 1
ATOM 1869 C CA . PHE A 1 247 ? 30.361 -17.028 -17.864 1.00 48.06 247 PHE A CA 1
ATOM 1870 C C . PHE A 1 247 ? 31.693 -16.417 -17.422 1.00 48.06 247 PHE A C 1
ATOM 1872 O O . PHE A 1 247 ? 32.636 -16.418 -18.203 1.00 48.06 247 PHE A O 1
ATOM 1879 N N . LEU A 1 248 ? 31.829 -15.972 -16.167 1.00 56.12 248 LEU A N 1
ATOM 1880 C CA . LEU A 1 248 ? 33.099 -15.453 -15.639 1.00 56.12 248 LEU A CA 1
ATOM 1881 C C . LEU A 1 248 ? 34.209 -16.521 -15.618 1.00 56.12 248 LEU A C 1
ATOM 1883 O O . LEU A 1 248 ? 35.345 -16.232 -15.990 1.00 56.12 248 LEU A O 1
ATOM 1887 N N . LEU A 1 249 ? 33.891 -17.765 -15.257 1.00 54.09 249 LEU A N 1
ATOM 1888 C CA . LEU A 1 249 ? 34.818 -18.901 -15.316 1.00 54.09 249 LEU A CA 1
ATOM 1889 C C . LEU A 1 249 ? 35.236 -19.231 -16.751 1.00 54.09 249 LEU A C 1
ATOM 1891 O O . LEU A 1 249 ? 36.411 -19.482 -17.003 1.00 54.09 249 LEU A O 1
ATOM 1895 N N . GLU A 1 250 ? 34.306 -19.173 -17.700 1.00 46.47 250 GLU A N 1
ATOM 1896 C CA . GLU A 1 250 ? 34.584 -19.389 -19.118 1.00 46.47 250 GLU A CA 1
ATOM 1897 C C . GLU A 1 250 ? 35.459 -18.259 -19.685 1.00 46.47 250 GLU A C 1
ATOM 1899 O O . GLU A 1 250 ? 36.427 -18.531 -20.397 1.00 46.47 250 GLU A O 1
ATOM 1904 N N . THR A 1 251 ? 35.223 -17.001 -19.280 1.00 47.16 251 THR A N 1
ATOM 1905 C CA . THR A 1 251 ? 36.123 -15.881 -19.608 1.00 47.16 251 THR A CA 1
ATOM 1906 C C . THR A 1 251 ? 37.521 -16.077 -19.021 1.00 47.16 251 THR A C 1
ATOM 1908 O O . THR A 1 251 ? 38.509 -15.850 -19.716 1.00 47.16 251 THR A O 1
ATOM 1911 N N . TRP A 1 252 ? 37.627 -16.580 -17.787 1.00 47.22 252 TRP A N 1
ATOM 1912 C CA . TRP A 1 252 ? 38.904 -16.840 -17.123 1.00 47.22 252 TRP A CA 1
ATOM 1913 C C . TRP A 1 252 ? 39.679 -17.983 -17.788 1.00 47.22 252 TRP A C 1
ATOM 1915 O O . TRP A 1 252 ? 40.861 -17.827 -18.091 1.00 47.22 252 TRP A O 1
ATOM 1925 N N . CYS A 1 253 ? 39.015 -19.102 -18.091 1.00 45.03 253 CYS A N 1
ATOM 1926 C CA . CYS A 1 253 ? 39.613 -20.245 -18.782 1.00 45.03 253 CYS A CA 1
ATOM 1927 C C . CYS A 1 253 ? 40.064 -19.885 -20.202 1.00 45.03 253 CYS A C 1
ATOM 1929 O O . CYS A 1 253 ? 41.168 -20.248 -20.607 1.00 45.03 253 CYS A O 1
ATOM 1931 N N . ARG A 1 254 ? 39.261 -19.115 -20.946 1.00 49.72 254 ARG A N 1
ATOM 1932 C CA . ARG A 1 254 ? 39.584 -18.726 -22.326 1.00 49.72 254 ARG A CA 1
ATOM 1933 C C . ARG A 1 254 ? 40.694 -17.678 -22.390 1.00 49.72 254 ARG A C 1
ATOM 1935 O O . ARG A 1 254 ? 41.559 -17.751 -23.257 1.00 49.72 254 ARG A O 1
ATOM 1942 N N . GLN A 1 255 ? 40.739 -16.758 -21.429 1.00 44.16 255 GLN A N 1
ATOM 1943 C CA . GLN A 1 255 ? 41.832 -15.793 -21.296 1.00 44.16 255 GLN A CA 1
ATOM 1944 C C . GLN A 1 255 ? 43.141 -16.462 -20.834 1.00 44.16 255 GLN A C 1
ATOM 1946 O O . GLN A 1 255 ? 44.225 -15.986 -21.174 1.00 44.16 255 GLN A O 1
ATOM 1951 N N . ARG A 1 256 ? 43.056 -17.609 -20.141 1.00 41.41 256 ARG A N 1
ATOM 1952 C CA . ARG A 1 256 ? 44.194 -18.504 -19.868 1.00 41.41 256 ARG A CA 1
ATOM 1953 C C . ARG A 1 256 ? 44.660 -19.254 -21.124 1.00 41.41 256 ARG A C 1
ATOM 1955 O O . ARG A 1 256 ? 45.862 -19.373 -21.322 1.00 41.41 256 ARG A O 1
ATOM 1962 N N . HIS A 1 257 ? 43.734 -19.675 -21.988 1.00 34.06 257 HIS A N 1
ATOM 1963 C CA . HIS A 1 257 ? 44.018 -20.342 -23.270 1.00 34.06 257 HIS A CA 1
ATOM 1964 C C . HIS A 1 257 ? 44.743 -19.426 -24.269 1.00 34.06 257 HIS A C 1
ATOM 1966 O O . HIS A 1 257 ? 45.709 -19.835 -24.901 1.00 34.06 257 HIS A O 1
ATOM 1972 N N . VAL A 1 258 ? 44.363 -18.143 -24.333 1.00 42.88 258 VAL A N 1
ATOM 1973 C CA . VAL A 1 258 ? 45.049 -17.125 -25.161 1.00 42.88 258 VAL A CA 1
ATOM 1974 C C . VAL A 1 258 ? 46.492 -16.868 -24.694 1.00 42.88 258 VAL A C 1
ATOM 1976 O O . VAL A 1 258 ? 47.311 -16.372 -25.462 1.00 42.88 258 VAL A O 1
ATOM 1979 N N . ARG A 1 259 ? 46.840 -17.235 -23.452 1.00 40.19 259 ARG A N 1
ATOM 1980 C CA . ARG A 1 259 ? 48.215 -17.174 -22.932 1.00 40.19 259 ARG A CA 1
ATOM 1981 C C . ARG A 1 259 ? 48.970 -18.512 -23.072 1.00 40.19 259 ARG A C 1
ATOM 1983 O O . ARG A 1 259 ? 50.141 -18.553 -22.716 1.00 40.19 259 ARG A O 1
ATOM 1990 N N . GLY A 1 260 ? 48.325 -19.580 -23.558 1.00 39.75 260 GLY A N 1
ATOM 1991 C CA . GLY A 1 260 ? 48.820 -20.959 -23.450 1.00 39.75 260 GLY A CA 1
ATOM 1992 C C . GLY A 1 260 ? 48.884 -21.804 -24.727 1.00 39.75 260 GLY A C 1
ATOM 1993 O O . GLY A 1 260 ? 49.394 -22.912 -24.639 1.00 39.75 260 GLY A O 1
ATOM 1994 N N . GLU A 1 261 ? 48.437 -21.340 -25.896 1.00 35.28 261 GLU A N 1
ATOM 1995 C CA . GLU A 1 261 ? 48.527 -22.135 -27.135 1.00 35.28 261 GLU A CA 1
ATOM 1996 C C . GLU A 1 261 ? 49.361 -21.456 -28.219 1.00 35.28 261 GLU A C 1
ATOM 1998 O O . GLU A 1 261 ? 48.872 -20.778 -29.121 1.00 35.28 261 GLU A O 1
ATOM 2003 N N . SER A 1 262 ? 50.657 -21.724 -28.144 1.00 35.16 262 SER A N 1
ATOM 2004 C CA . SER A 1 262 ? 51.496 -21.927 -29.315 1.00 35.16 262 SER A CA 1
ATOM 2005 C C . SER A 1 262 ? 51.808 -23.419 -29.421 1.00 35.16 262 SER A C 1
ATOM 2007 O O . SER A 1 262 ? 52.966 -23.777 -29.279 1.00 35.16 262 SER A O 1
ATOM 2009 N N . GLU A 1 263 ? 50.808 -24.294 -29.587 1.00 36.12 263 GLU A N 1
ATOM 2010 C CA . GLU A 1 263 ? 51.030 -25.644 -30.129 1.00 36.12 263 GLU A CA 1
ATOM 2011 C C . GLU A 1 263 ? 49.731 -26.416 -30.421 1.00 36.12 263 GLU A C 1
ATOM 2013 O O . GLU A 1 263 ? 48.882 -26.608 -29.559 1.00 36.12 263 GLU A O 1
ATOM 2018 N N . CYS A 1 264 ? 49.693 -26.942 -31.650 1.00 31.19 264 CYS A N 1
ATOM 2019 C CA . CYS A 1 264 ? 48.906 -28.064 -32.170 1.00 31.19 264 CYS A CA 1
ATOM 2020 C C . CYS A 1 264 ? 47.613 -27.757 -32.948 1.00 31.19 264 CYS A C 1
ATOM 2022 O O . CYS A 1 264 ? 46.534 -27.505 -32.418 1.00 31.19 264 CYS A O 1
ATOM 2024 N N . GLY A 1 265 ? 47.755 -27.856 -34.272 1.00 30.41 265 GLY A N 1
ATOM 2025 C CA . GLY A 1 265 ? 46.672 -27.855 -35.240 1.00 30.41 265 GLY A CA 1
ATOM 2026 C C . GLY A 1 265 ? 46.162 -29.254 -35.607 1.00 30.41 265 GLY A C 1
ATOM 2027 O O . GLY A 1 265 ? 46.838 -30.264 -35.443 1.00 30.41 265 GLY A O 1
ATOM 2028 N N . ALA A 1 266 ? 44.988 -29.221 -36.242 1.00 33.47 266 ALA A N 1
ATOM 2029 C CA . ALA A 1 266 ? 44.439 -30.177 -37.205 1.00 33.47 266 ALA A CA 1
ATOM 2030 C C . ALA A 1 266 ? 43.919 -31.543 -36.709 1.00 33.47 266 ALA A C 1
ATOM 2032 O O . ALA A 1 266 ? 44.628 -32.547 -36.718 1.00 33.47 266 ALA A O 1
ATOM 2033 N N . LYS A 1 267 ? 42.587 -31.633 -36.557 1.00 26.98 267 LYS A N 1
ATOM 2034 C CA . LYS A 1 267 ? 41.797 -32.729 -37.154 1.00 26.98 267 LYS A CA 1
ATOM 2035 C C . LYS A 1 267 ? 40.313 -32.340 -37.274 1.00 26.98 267 LYS A C 1
ATOM 2037 O O . LYS A 1 267 ? 39.585 -32.358 -36.294 1.00 26.98 267 LYS A O 1
ATOM 2042 N N . CYS A 1 268 ? 39.856 -32.025 -38.484 1.00 28.34 268 CYS A N 1
ATOM 2043 C CA . CYS A 1 268 ? 38.434 -32.030 -38.842 1.00 28.34 268 CYS A CA 1
ATOM 2044 C C . CYS A 1 268 ? 38.292 -32.672 -40.217 1.00 28.34 268 CYS A C 1
ATOM 2046 O O . CYS A 1 268 ? 38.850 -32.131 -41.172 1.00 28.34 268 CYS A O 1
ATOM 2048 N N . ARG A 1 269 ? 37.530 -33.772 -40.305 1.00 30.42 269 ARG A N 1
ATOM 2049 C CA . ARG A 1 269 ? 36.668 -34.116 -41.449 1.00 30.42 269 ARG A CA 1
ATOM 2050 C C . ARG A 1 269 ? 35.856 -35.390 -41.153 1.00 30.42 269 ARG A C 1
ATOM 2052 O O . ARG A 1 269 ? 36.444 -36.463 -41.114 1.00 30.42 269 ARG A O 1
ATOM 2059 N N . GLN A 1 270 ? 34.542 -35.245 -40.958 1.00 30.09 270 GLN A N 1
ATOM 2060 C CA . GLN A 1 270 ? 33.460 -35.785 -41.808 1.00 30.09 270 GLN A CA 1
ATOM 2061 C C . GLN A 1 270 ? 32.178 -35.976 -40.973 1.00 30.09 270 GLN A C 1
ATOM 2063 O O . GLN A 1 270 ? 32.218 -36.696 -39.989 1.00 30.09 270 GLN A O 1
ATOM 2068 N N . ASP A 1 271 ? 31.093 -35.289 -41.355 1.00 29.27 271 ASP A N 1
ATOM 2069 C CA . ASP A 1 271 ? 29.717 -35.820 -41.442 1.00 29.27 271 ASP A CA 1
ATOM 2070 C C . ASP A 1 271 ? 28.783 -34.698 -41.928 1.00 29.27 271 ASP A C 1
ATOM 2072 O O . ASP A 1 271 ? 28.433 -33.768 -41.208 1.00 29.27 271 ASP A O 1
ATOM 2076 N N . THR A 1 272 ? 28.429 -34.746 -43.214 1.00 43.66 272 THR A N 1
ATOM 2077 C CA . THR A 1 272 ? 27.622 -33.734 -43.910 1.00 43.66 272 THR A CA 1
ATOM 2078 C C . THR A 1 272 ? 26.384 -34.393 -44.507 1.00 43.66 272 THR A C 1
ATOM 2080 O O . THR A 1 272 ? 26.416 -34.816 -45.659 1.00 43.66 272 THR A O 1
ATOM 2083 N N . LEU A 1 273 ? 25.309 -34.483 -43.719 1.00 40.53 273 LEU A N 1
ATOM 2084 C CA . LEU A 1 273 ? 23.918 -34.459 -44.203 1.00 40.53 273 LEU A CA 1
ATOM 2085 C C . LEU A 1 273 ? 22.928 -34.124 -43.062 1.00 40.53 273 LEU A C 1
ATOM 2087 O O . LEU A 1 273 ? 21.968 -33.391 -43.294 1.00 40.53 273 LEU A O 1
ATOM 2091 N N . ASP A 1 274 ? 23.221 -34.529 -41.819 1.00 40.56 274 ASP A N 1
ATOM 2092 C CA . ASP A 1 274 ? 22.444 -34.144 -40.620 1.00 40.56 274 ASP A CA 1
ATOM 2093 C C . ASP A 1 274 ? 22.703 -32.699 -40.166 1.00 40.56 274 ASP A C 1
ATOM 2095 O O . ASP A 1 274 ? 21.827 -32.034 -39.609 1.00 40.56 274 ASP A O 1
ATOM 2099 N N . ASP A 1 275 ? 23.882 -32.168 -40.486 1.00 43.69 275 ASP A N 1
ATOM 2100 C CA . ASP A 1 275 ? 24.273 -30.804 -40.134 1.00 43.69 275 ASP A CA 1
ATOM 2101 C C . ASP A 1 275 ? 23.455 -29.760 -40.913 1.00 43.69 275 ASP A C 1
ATOM 2103 O O . ASP A 1 275 ? 23.160 -28.686 -40.399 1.00 43.69 275 ASP A O 1
ATOM 2107 N N . LEU A 1 276 ? 22.994 -30.090 -42.128 1.00 41.47 276 LEU A N 1
ATOM 2108 C CA . LEU A 1 276 ? 22.205 -29.180 -42.961 1.00 41.47 276 LEU A CA 1
ATOM 2109 C C . LEU A 1 276 ? 20.771 -29.023 -42.424 1.00 41.47 276 LEU A C 1
ATOM 2111 O O . LEU A 1 276 ? 20.261 -27.905 -42.355 1.00 41.47 276 LEU A O 1
ATOM 2115 N N . SER A 1 277 ? 20.132 -30.116 -41.986 1.00 42.97 277 SER A N 1
ATOM 2116 C CA . SER A 1 277 ? 18.784 -30.072 -41.395 1.00 42.97 277 SER A CA 1
ATOM 2117 C C . SER A 1 277 ? 18.794 -29.379 -40.025 1.00 42.97 277 SER A C 1
ATOM 2119 O O . SER A 1 277 ? 17.932 -28.539 -39.747 1.00 42.97 277 SER A O 1
ATOM 2121 N N . MET A 1 278 ? 19.828 -29.637 -39.213 1.00 43.12 278 MET A N 1
ATOM 2122 C CA . MET A 1 278 ? 20.053 -28.962 -37.937 1.00 43.12 278 MET A CA 1
ATOM 2123 C C . MET A 1 278 ? 20.380 -27.473 -38.132 1.00 43.12 278 MET A C 1
ATOM 2125 O O . MET A 1 278 ? 19.903 -26.643 -37.359 1.00 43.12 278 MET A O 1
ATOM 2129 N N . PHE A 1 279 ? 21.122 -27.102 -39.180 1.00 38.66 279 PHE A N 1
ATOM 2130 C CA . PHE A 1 279 ? 21.429 -25.710 -39.523 1.00 38.66 279 PHE A CA 1
ATOM 2131 C C . PHE A 1 279 ? 20.185 -24.945 -39.997 1.00 38.66 279 PHE A C 1
ATOM 2133 O O . PHE A 1 279 ? 19.899 -23.871 -39.467 1.00 38.66 279 PHE A O 1
ATOM 2140 N N . PHE A 1 280 ? 19.373 -25.525 -40.890 1.00 42.59 280 PHE A N 1
ATOM 2141 C CA . PHE A 1 280 ? 18.106 -24.923 -41.326 1.00 42.59 280 PHE A CA 1
ATOM 2142 C C . PHE A 1 280 ? 17.102 -24.774 -40.176 1.00 42.59 280 PHE A C 1
ATOM 2144 O O . PHE A 1 280 ? 16.469 -23.724 -40.051 1.00 42.59 280 PHE A O 1
ATOM 2151 N N . HIS A 1 281 ? 16.981 -25.774 -39.296 1.00 45.03 281 HIS A N 1
ATOM 2152 C CA . HIS A 1 281 ? 16.114 -25.686 -38.117 1.00 45.03 281 HIS A CA 1
ATOM 2153 C C . HIS A 1 281 ? 16.608 -24.619 -37.127 1.00 45.03 281 HIS A C 1
ATOM 2155 O O . HIS A 1 281 ? 15.823 -23.821 -36.612 1.00 45.03 281 HIS A O 1
ATOM 2161 N N . LYS A 1 282 ? 17.926 -24.544 -36.910 1.00 46.22 282 LYS A N 1
ATOM 2162 C CA . LYS A 1 282 ? 18.572 -23.537 -36.060 1.00 46.22 282 LYS A CA 1
ATOM 2163 C C . LYS A 1 282 ? 18.407 -22.127 -36.621 1.00 46.22 282 LYS A C 1
ATOM 2165 O O . LYS A 1 282 ? 18.150 -21.210 -35.846 1.00 46.22 282 LYS A O 1
ATOM 2170 N N . ASP A 1 283 ? 18.479 -21.943 -37.935 1.00 49.03 283 ASP A N 1
ATOM 2171 C CA . ASP A 1 283 ? 18.286 -20.643 -38.582 1.00 49.03 283 ASP A CA 1
ATOM 2172 C C . ASP A 1 283 ? 16.809 -20.225 -38.667 1.00 49.03 283 ASP A C 1
ATOM 2174 O O . ASP A 1 283 ? 16.492 -19.049 -38.456 1.00 49.03 283 ASP A O 1
ATOM 2178 N N . ALA A 1 284 ? 15.881 -21.167 -38.859 1.00 53.31 284 ALA A N 1
ATOM 2179 C CA . ALA A 1 284 ? 14.440 -20.921 -38.759 1.00 53.31 284 ALA A CA 1
ATOM 2180 C C . ALA A 1 284 ? 14.021 -20.544 -37.320 1.00 53.31 284 ALA A C 1
ATOM 2182 O O . ALA A 1 284 ? 13.296 -19.569 -37.100 1.00 53.31 284 ALA A O 1
ATOM 2183 N N . LEU A 1 285 ? 14.541 -21.242 -36.305 1.00 54.09 285 LEU A N 1
ATOM 2184 C CA . LEU A 1 285 ? 14.295 -20.924 -34.892 1.00 54.09 285 LEU A CA 1
ATOM 2185 C C . LEU A 1 285 ? 14.942 -19.586 -34.474 1.00 54.09 285 LEU A C 1
ATOM 2187 O O . LEU A 1 285 ? 14.417 -18.817 -33.664 1.00 54.09 285 LEU A O 1
ATOM 2191 N N . ARG A 1 286 ? 16.094 -19.255 -35.058 1.00 58.16 286 ARG A N 1
ATOM 2192 C CA . ARG A 1 286 ? 16.796 -17.986 -34.829 1.00 58.16 286 ARG A CA 1
ATOM 2193 C C . ARG A 1 286 ? 16.086 -16.795 -35.469 1.00 58.16 286 ARG A C 1
ATOM 2195 O O . ARG A 1 286 ? 16.026 -15.728 -34.867 1.00 58.16 286 ARG A O 1
ATOM 2202 N N . THR A 1 287 ? 15.538 -16.960 -36.668 1.00 60.97 287 THR A N 1
ATOM 2203 C CA . THR A 1 287 ? 14.778 -15.903 -37.356 1.00 60.97 287 THR A CA 1
ATOM 2204 C C . THR A 1 287 ? 13.434 -15.639 -36.677 1.00 60.97 287 THR A C 1
ATOM 2206 O O . THR A 1 287 ? 13.082 -14.479 -36.455 1.00 60.97 287 THR A O 1
ATOM 2209 N N . THR A 1 288 ? 12.730 -16.690 -36.250 1.00 63.53 288 THR A N 1
ATOM 2210 C CA . THR A 1 288 ? 11.488 -16.585 -35.460 1.00 63.53 288 THR A CA 1
ATOM 2211 C C . THR A 1 288 ? 11.717 -15.949 -34.085 1.00 63.53 288 THR A C 1
ATOM 2213 O O . THR A 1 288 ? 10.997 -15.020 -33.718 1.00 63.53 288 THR A O 1
ATOM 2216 N N . SER A 1 289 ? 12.759 -16.349 -33.348 1.00 65.38 289 SER A N 1
ATOM 2217 C CA . SER A 1 289 ? 13.099 -15.730 -32.053 1.00 65.38 289 SER A CA 1
ATOM 2218 C C . SER A 1 289 ? 13.527 -14.261 -32.171 1.00 65.38 289 SER A C 1
ATOM 2220 O O . SER A 1 289 ? 13.146 -13.445 -31.334 1.00 65.38 289 SER A O 1
ATOM 2222 N N . GLN A 1 290 ? 14.253 -13.876 -33.226 1.00 66.25 290 GLN A N 1
ATOM 2223 C CA . GLN A 1 290 ? 14.579 -12.468 -33.498 1.00 66.25 290 GLN A CA 1
ATOM 2224 C C . GLN A 1 290 ? 13.336 -11.629 -33.824 1.00 66.25 290 GLN A C 1
ATOM 2226 O O . GLN A 1 290 ? 13.225 -10.488 -33.374 1.00 66.25 290 GLN A O 1
ATOM 2231 N N . ALA A 1 291 ? 12.390 -12.174 -34.594 1.00 69.88 291 ALA A N 1
ATOM 2232 C CA . ALA A 1 291 ? 11.121 -11.505 -34.870 1.00 69.88 291 ALA A CA 1
ATOM 2233 C C . ALA A 1 291 ? 10.296 -11.329 -33.585 1.00 69.88 291 ALA A C 1
ATOM 2235 O O . ALA A 1 291 ? 9.810 -10.231 -33.316 1.00 69.88 291 ALA A O 1
ATOM 2236 N N . ALA A 1 292 ? 10.224 -12.367 -32.747 1.00 74.75 292 ALA A N 1
ATOM 2237 C CA . ALA A 1 292 ? 9.540 -12.315 -31.458 1.00 74.75 292 ALA A CA 1
ATOM 2238 C C . ALA A 1 292 ? 10.142 -11.256 -30.519 1.00 74.75 292 ALA A C 1
ATOM 2240 O O . ALA A 1 292 ? 9.403 -10.465 -29.941 1.00 74.75 292 ALA A O 1
ATOM 2241 N N . LEU A 1 293 ? 11.474 -11.172 -30.404 1.00 72.12 293 LEU A N 1
ATOM 2242 C CA . LEU A 1 293 ? 12.137 -10.150 -29.581 1.00 72.12 293 LEU A CA 1
ATOM 2243 C C . LEU A 1 293 ? 11.840 -8.723 -30.065 1.00 72.12 293 LEU A C 1
ATOM 2245 O O . LEU A 1 293 ? 11.579 -7.842 -29.245 1.00 72.12 293 LEU A O 1
ATOM 2249 N N . LYS A 1 294 ? 11.822 -8.493 -31.385 1.00 73.69 294 LYS A N 1
ATOM 2250 C CA . LYS A 1 294 ? 11.447 -7.193 -31.968 1.00 73.69 294 LYS A CA 1
ATOM 2251 C C . LYS A 1 294 ? 9.990 -6.832 -31.679 1.00 73.69 294 LYS A C 1
ATOM 2253 O O . LYS A 1 294 ? 9.720 -5.697 -31.300 1.00 73.69 294 LYS A O 1
ATOM 2258 N N . ILE A 1 295 ? 9.064 -7.779 -31.837 1.00 77.38 295 ILE A N 1
ATOM 2259 C CA . ILE A 1 295 ? 7.634 -7.567 -31.561 1.00 77.38 295 ILE A CA 1
ATOM 2260 C C . ILE A 1 295 ? 7.421 -7.261 -30.075 1.00 77.38 295 ILE A C 1
ATOM 2262 O O . ILE A 1 295 ? 6.773 -6.270 -29.745 1.00 77.38 295 ILE A O 1
ATOM 2266 N N . THR A 1 296 ? 8.027 -8.048 -29.183 1.00 79.75 296 THR A N 1
ATOM 2267 C CA . THR A 1 296 ? 7.976 -7.820 -27.732 1.00 79.75 296 THR A CA 1
ATOM 2268 C C . THR A 1 296 ? 8.487 -6.428 -27.372 1.00 79.75 296 THR A C 1
ATOM 2270 O O . THR A 1 296 ? 7.823 -5.703 -26.635 1.00 79.75 296 THR A O 1
ATOM 2273 N N . TYR A 1 297 ? 9.620 -6.012 -27.946 1.00 80.62 297 TYR A N 1
ATOM 2274 C CA . TYR A 1 297 ? 10.165 -4.673 -27.735 1.00 80.62 297 TYR A CA 1
ATOM 2275 C C . TYR A 1 297 ? 9.224 -3.561 -28.231 1.00 80.62 297 TYR A C 1
ATOM 2277 O O . TYR A 1 297 ? 9.041 -2.564 -27.538 1.00 80.62 297 TYR A O 1
ATOM 2285 N N . LEU A 1 298 ? 8.592 -3.719 -29.400 1.00 81.31 298 LEU A N 1
ATOM 2286 C CA . LEU A 1 298 ? 7.646 -2.731 -29.934 1.00 81.31 298 LEU A CA 1
ATOM 2287 C C . LEU A 1 298 ? 6.391 -2.601 -29.062 1.00 81.31 298 LEU A C 1
ATOM 2289 O O . LEU A 1 298 ? 5.980 -1.482 -28.759 1.00 81.31 298 LEU A O 1
ATOM 2293 N N . ILE A 1 299 ? 5.818 -3.721 -28.612 1.00 83.56 299 ILE A N 1
ATOM 2294 C CA . ILE A 1 299 ? 4.680 -3.727 -27.677 1.00 83.56 299 ILE A CA 1
ATOM 2295 C C . ILE A 1 299 ? 5.065 -2.996 -26.386 1.00 83.56 299 ILE A C 1
ATOM 2297 O O . ILE A 1 299 ? 4.335 -2.130 -25.904 1.00 83.56 299 ILE A O 1
ATOM 2301 N N . GLN A 1 300 ? 6.246 -3.307 -25.855 1.00 85.00 300 GLN A N 1
ATOM 2302 C CA . GLN A 1 300 ? 6.776 -2.698 -24.644 1.00 85.00 300 GLN A CA 1
ATOM 2303 C C . GLN A 1 300 ? 7.040 -1.197 -24.803 1.00 85.00 300 GLN A C 1
ATOM 2305 O O . GLN A 1 300 ? 6.718 -0.422 -23.906 1.00 85.00 300 GLN A O 1
ATOM 2310 N N . MET A 1 301 ? 7.547 -0.772 -25.960 1.00 85.25 301 MET A N 1
ATOM 2311 C CA . MET A 1 301 ? 7.732 0.634 -26.301 1.00 85.25 301 MET A CA 1
ATOM 2312 C C . MET A 1 301 ? 6.393 1.373 -26.346 1.00 85.25 301 MET A C 1
ATOM 2314 O O . MET A 1 301 ? 6.286 2.425 -25.723 1.00 85.25 301 MET A O 1
ATOM 2318 N N . VAL A 1 302 ? 5.357 0.827 -26.992 1.00 85.75 302 VAL A N 1
ATOM 2319 C CA . VAL A 1 302 ? 4.032 1.472 -27.068 1.00 85.75 302 VAL A CA 1
ATOM 2320 C C . VAL A 1 302 ? 3.411 1.618 -25.678 1.00 85.75 302 VAL A C 1
ATOM 2322 O O . VAL A 1 302 ? 3.046 2.726 -25.279 1.00 85.75 302 VAL A O 1
ATOM 2325 N N . ILE A 1 303 ? 3.343 0.524 -24.913 1.00 86.56 303 ILE A N 1
ATOM 2326 C CA . ILE A 1 303 ? 2.762 0.526 -23.563 1.00 86.56 303 ILE A CA 1
ATOM 2327 C C . ILE A 1 303 ? 3.574 1.438 -22.638 1.00 86.56 303 ILE A C 1
ATOM 2329 O O . ILE A 1 303 ? 3.014 2.295 -21.957 1.00 86.56 303 ILE A O 1
ATOM 2333 N N . GLY A 1 304 ? 4.900 1.296 -22.636 1.00 86.69 304 GLY A N 1
ATOM 2334 C CA . GLY A 1 304 ? 5.789 2.097 -21.801 1.00 86.69 304 GLY A CA 1
ATOM 2335 C C . GLY A 1 304 ? 5.706 3.583 -22.127 1.00 86.69 304 GLY A C 1
ATOM 2336 O O . GLY A 1 304 ? 5.649 4.403 -21.212 1.00 86.69 304 GLY A O 1
ATOM 2337 N N . SER A 1 305 ? 5.626 3.945 -23.407 1.00 86.94 305 SER A N 1
ATOM 2338 C CA . SER A 1 305 ? 5.469 5.342 -23.825 1.00 86.94 305 SER A CA 1
ATOM 2339 C C . SER A 1 305 ? 4.151 5.921 -23.322 1.00 86.94 305 SER A C 1
ATOM 2341 O O . SER A 1 305 ? 4.152 6.984 -22.708 1.00 86.94 305 SER A O 1
ATOM 2343 N N . LEU A 1 306 ? 3.043 5.193 -23.495 1.00 88.12 306 LEU A N 1
ATOM 2344 C CA . LEU A 1 306 ? 1.722 5.623 -23.037 1.00 88.12 306 LEU A CA 1
ATOM 2345 C C . LEU A 1 306 ? 1.701 5.877 -21.522 1.00 88.12 306 LEU A C 1
ATOM 2347 O O . LEU A 1 306 ? 1.267 6.938 -21.076 1.00 88.12 306 LEU A O 1
ATOM 2351 N N . VAL A 1 307 ? 2.221 4.938 -20.726 1.00 87.50 307 VAL A N 1
ATOM 2352 C CA . VAL A 1 307 ? 2.237 5.062 -19.259 1.00 87.50 307 VAL A CA 1
ATOM 2353 C C . VAL A 1 307 ? 3.145 6.211 -18.800 1.00 87.50 307 VAL A C 1
ATOM 2355 O O . VAL A 1 307 ? 2.771 6.950 -17.890 1.00 87.50 307 VAL A O 1
ATOM 2358 N N . ASN A 1 308 ? 4.310 6.417 -19.428 1.00 89.69 308 ASN A N 1
ATOM 2359 C CA . ASN A 1 308 ? 5.192 7.543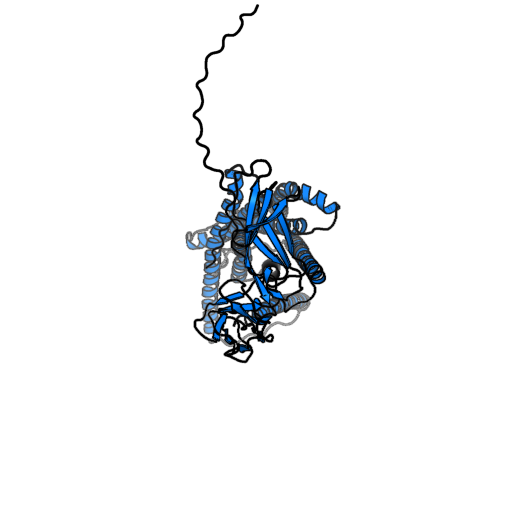 -19.090 1.00 89.69 308 ASN A CA 1
ATOM 2360 C C . ASN A 1 308 ? 4.581 8.902 -19.469 1.00 89.69 308 ASN A C 1
ATOM 2362 O O . ASN A 1 308 ? 4.755 9.866 -18.726 1.00 89.69 308 ASN A O 1
ATOM 2366 N N . VAL A 1 309 ? 3.836 8.986 -20.577 1.00 89.19 309 VAL A N 1
ATOM 2367 C CA . VAL A 1 309 ? 3.097 10.200 -20.962 1.00 89.19 309 VAL A CA 1
ATOM 2368 C C . VAL A 1 309 ? 2.003 10.513 -19.938 1.00 89.19 309 VAL A C 1
ATOM 2370 O O . VAL A 1 309 ? 1.899 11.651 -19.481 1.00 89.19 309 VAL A O 1
ATOM 2373 N N . ILE A 1 310 ? 1.235 9.505 -19.510 1.00 86.50 310 ILE A N 1
ATOM 2374 C CA . ILE A 1 310 ? 0.228 9.662 -18.449 1.00 86.50 310 ILE A CA 1
ATOM 2375 C C . ILE A 1 310 ? 0.885 10.143 -17.148 1.00 86.50 310 ILE A C 1
ATOM 2377 O O . ILE A 1 310 ? 0.401 11.094 -16.533 1.00 86.50 310 ILE A O 1
ATOM 2381 N N . LEU A 1 311 ? 2.008 9.533 -16.749 1.00 87.44 311 LEU A N 1
ATOM 2382 C CA . LEU A 1 311 ? 2.761 9.940 -15.561 1.00 87.44 311 LEU A CA 1
ATOM 2383 C C . LEU A 1 311 ? 3.229 11.401 -15.663 1.00 87.44 311 LEU A C 1
ATOM 2385 O O . LEU A 1 311 ? 3.063 12.157 -14.709 1.00 87.44 311 LEU A O 1
ATOM 2389 N N . PHE A 1 312 ? 3.755 11.821 -16.818 1.00 89.81 312 PHE A N 1
ATOM 2390 C CA . PHE A 1 312 ? 4.194 13.197 -17.053 1.00 89.81 312 PHE A CA 1
ATOM 2391 C C . PHE A 1 312 ? 3.053 14.204 -16.859 1.00 89.81 312 PHE A C 1
ATOM 2393 O O . PHE A 1 312 ? 3.200 15.163 -16.098 1.00 89.81 312 PHE A O 1
ATOM 2400 N N . PHE A 1 313 ? 1.895 13.959 -17.482 1.00 86.00 313 PHE A N 1
ATOM 2401 C CA . PHE A 1 313 ? 0.729 14.836 -17.349 1.00 86.00 313 PHE A CA 1
ATOM 2402 C C . PHE A 1 313 ? 0.178 14.864 -15.920 1.00 86.00 313 PHE A C 1
ATOM 2404 O O . PHE A 1 313 ? -0.147 15.934 -15.402 1.00 86.00 313 PHE A O 1
ATOM 2411 N N . HIS A 1 314 ? 0.134 13.713 -15.249 1.00 84.31 314 HIS A N 1
ATOM 2412 C CA . HIS A 1 314 ? -0.294 13.634 -13.855 1.00 84.31 314 HIS A CA 1
ATOM 2413 C C . HIS A 1 314 ? 0.632 14.438 -12.925 1.00 84.31 314 HIS A C 1
ATOM 2415 O O . HIS A 1 314 ? 0.164 15.135 -12.025 1.00 84.31 314 HIS A O 1
ATOM 2421 N N . SER A 1 315 ? 1.946 14.392 -13.159 1.00 84.25 315 SER A N 1
ATOM 2422 C CA . SER A 1 315 ? 2.943 15.084 -12.334 1.00 84.25 315 SER A CA 1
ATOM 2423 C C . SER A 1 315 ? 3.088 16.587 -12.620 1.00 84.25 315 SER A C 1
ATOM 2425 O O . SER A 1 315 ? 3.549 17.320 -11.741 1.00 84.25 315 SER A O 1
ATOM 2427 N N . ILE A 1 316 ? 2.695 17.066 -13.808 1.00 84.62 316 ILE A N 1
ATOM 2428 C CA . ILE A 1 316 ? 2.753 18.493 -14.184 1.00 84.62 316 ILE A CA 1
ATOM 2429 C C . ILE A 1 316 ? 1.420 19.235 -13.981 1.00 84.62 316 ILE A C 1
ATOM 2431 O O . ILE A 1 316 ? 1.415 20.455 -13.833 1.00 84.62 316 ILE A O 1
ATOM 2435 N N . SER A 1 317 ? 0.295 18.513 -13.895 1.00 82.19 317 SER A N 1
ATOM 2436 C CA . SER A 1 317 ? -1.050 19.071 -13.668 1.00 82.19 317 SER A CA 1
ATOM 2437 C C . SER A 1 317 ? -1.142 20.070 -12.492 1.00 82.19 317 SER A C 1
ATOM 2439 O O . SER A 1 317 ? -1.689 21.156 -12.688 1.00 82.19 317 SER A O 1
ATOM 2441 N N . PRO A 1 318 ? -0.538 19.826 -11.307 1.00 79.62 318 PRO A N 1
ATOM 2442 C CA . PRO A 1 318 ? -0.564 20.799 -10.209 1.00 79.62 318 PRO A CA 1
ATOM 2443 C C . PRO A 1 318 ? 0.096 22.139 -10.561 1.00 79.62 318 PRO A C 1
ATOM 2445 O O . PRO A 1 318 ? -0.392 23.181 -10.136 1.00 79.62 318 PRO A O 1
ATOM 2448 N N . VAL A 1 319 ? 1.162 22.123 -11.372 1.00 81.19 319 VAL A N 1
ATOM 2449 C CA . VAL A 1 319 ? 1.863 23.336 -11.831 1.00 81.19 319 VAL A CA 1
ATOM 2450 C C . VAL A 1 319 ? 0.974 24.147 -12.774 1.00 81.19 319 VAL A C 1
ATOM 2452 O O . VAL A 1 319 ? 0.892 25.365 -12.641 1.00 81.19 319 VAL A O 1
ATOM 2455 N N . LEU A 1 320 ? 0.257 23.472 -13.679 1.00 78.38 320 LEU A N 1
ATOM 2456 C CA . LEU A 1 320 ? -0.697 24.089 -14.613 1.00 78.38 320 LEU A CA 1
ATOM 2457 C C . LEU A 1 320 ? -1.904 24.721 -13.898 1.00 78.38 320 LEU A C 1
ATOM 2459 O O . LEU A 1 320 ? -2.447 25.710 -14.377 1.00 78.38 320 LEU A O 1
ATOM 2463 N N . ILE A 1 321 ? -2.305 24.173 -12.745 1.00 78.69 321 ILE A N 1
ATOM 2464 C CA . ILE A 1 321 ? -3.427 24.661 -11.917 1.00 78.69 321 ILE A CA 1
ATOM 2465 C C . ILE A 1 321 ? -2.961 25.736 -10.904 1.00 78.69 321 ILE A C 1
ATOM 2467 O O . ILE A 1 321 ? -3.759 26.272 -10.138 1.00 78.69 321 ILE A O 1
ATOM 2471 N N . GLY A 1 322 ? -1.668 26.085 -10.884 1.00 71.56 322 GLY A N 1
ATOM 2472 C CA . GLY A 1 322 ? -1.110 27.078 -9.958 1.00 71.56 322 GLY A CA 1
ATOM 2473 C C . GLY A 1 322 ? -0.933 26.573 -8.519 1.00 71.56 322 GLY A C 1
ATOM 2474 O O . GLY A 1 322 ? -0.810 27.372 -7.592 1.00 71.56 322 GLY A O 1
ATOM 2475 N N . GLN A 1 323 ? -0.921 25.254 -8.305 1.00 75.62 323 GLN A N 1
ATOM 2476 C CA . GLN A 1 323 ? -0.645 24.628 -7.010 1.00 75.62 323 GLN A CA 1
ATOM 2477 C C . GLN A 1 323 ? 0.854 24.359 -6.814 1.00 75.62 323 GLN A C 1
ATOM 2479 O O . GLN A 1 323 ? 1.616 24.177 -7.763 1.00 75.62 323 GLN A O 1
ATOM 2484 N N . SER A 1 324 ? 1.289 24.278 -5.552 1.00 71.12 324 SER A N 1
ATOM 2485 C CA . SER A 1 324 ? 2.667 23.916 -5.220 1.00 71.12 324 SER A CA 1
ATOM 2486 C C . SER A 1 324 ? 2.958 22.455 -5.588 1.00 71.12 324 SER A C 1
ATOM 2488 O O . SER A 1 324 ? 2.319 21.518 -5.102 1.00 71.12 324 SER A O 1
ATOM 2490 N N . GLN A 1 325 ? 3.943 22.251 -6.465 1.00 75.81 325 GLN A N 1
ATOM 2491 C CA . GLN A 1 325 ? 4.357 20.918 -6.894 1.00 75.81 325 GLN A CA 1
ATOM 2492 C C . GLN A 1 325 ? 5.057 20.182 -5.746 1.00 75.81 325 GLN A C 1
ATOM 2494 O O . GLN A 1 325 ? 5.934 20.734 -5.074 1.00 75.81 325 GLN A O 1
ATOM 2499 N N . ARG A 1 326 ? 4.702 18.912 -5.519 1.00 81.00 326 ARG A N 1
ATOM 2500 C CA . ARG A 1 326 ? 5.439 18.083 -4.559 1.00 81.00 326 ARG A CA 1
ATOM 2501 C C . ARG A 1 326 ? 6.825 17.765 -5.129 1.00 81.00 326 ARG A C 1
ATOM 2503 O O . ARG A 1 326 ? 6.943 17.501 -6.324 1.00 81.00 326 ARG A O 1
ATOM 2510 N N . PRO A 1 327 ? 7.873 17.690 -4.294 1.00 79.19 327 PRO A N 1
ATOM 2511 C CA . PRO A 1 327 ? 9.217 17.353 -4.763 1.00 79.19 327 PRO A CA 1
ATOM 2512 C C . PRO A 1 327 ? 9.296 15.981 -5.455 1.00 79.19 327 PRO A C 1
ATOM 2514 O O . PRO A 1 327 ? 10.089 15.805 -6.373 1.00 79.19 327 PRO A O 1
ATOM 2517 N N . THR A 1 328 ? 8.458 15.019 -5.055 1.00 79.88 328 THR A N 1
ATOM 2518 C CA . THR A 1 328 ? 8.335 13.712 -5.722 1.00 79.88 328 THR A CA 1
ATOM 2519 C C . THR A 1 328 ? 7.784 13.826 -7.137 1.00 79.88 328 THR A C 1
ATOM 2521 O O . THR A 1 328 ? 8.252 13.122 -8.025 1.00 79.88 328 THR A O 1
ATOM 2524 N N . ASP A 1 329 ? 6.832 14.735 -7.360 1.00 83.19 329 ASP A N 1
ATOM 2525 C CA . ASP A 1 329 ? 6.190 14.932 -8.662 1.00 83.19 329 ASP A CA 1
ATOM 2526 C C . ASP A 1 329 ? 7.200 15.533 -9.652 1.00 83.19 329 ASP A C 1
ATOM 2528 O O . ASP A 1 329 ? 7.236 15.140 -10.812 1.00 83.19 329 ASP A O 1
ATOM 2532 N N . MET A 1 330 ? 8.110 16.389 -9.174 1.00 85.12 330 MET A N 1
ATOM 2533 C CA . MET A 1 330 ? 9.236 16.896 -9.967 1.00 85.12 330 MET A CA 1
ATOM 2534 C C . MET A 1 330 ? 10.246 15.794 -10.336 1.00 85.12 330 MET A C 1
ATOM 2536 O O . MET A 1 330 ? 10.757 15.773 -11.450 1.00 85.12 330 MET A O 1
ATOM 2540 N N . ILE A 1 331 ? 10.526 14.835 -9.446 1.00 86.69 331 ILE A N 1
ATOM 2541 C CA . ILE A 1 331 ? 11.381 13.686 -9.803 1.00 86.69 331 ILE A CA 1
ATOM 2542 C C . ILE A 1 331 ? 10.691 12.824 -10.871 1.00 86.69 331 ILE A C 1
ATOM 2544 O O . ILE A 1 331 ? 11.334 12.401 -11.833 1.00 86.69 331 ILE A O 1
ATOM 2548 N N . HIS A 1 332 ? 9.382 12.589 -10.733 1.00 87.44 332 HIS A N 1
ATOM 2549 C CA . HIS A 1 332 ? 8.609 11.799 -11.691 1.00 87.44 332 HIS A CA 1
ATOM 2550 C C . HIS A 1 332 ? 8.551 12.440 -13.086 1.00 87.44 332 HIS A C 1
ATOM 2552 O O . HIS A 1 332 ? 8.639 11.705 -14.068 1.00 87.44 332 HIS A O 1
ATOM 2558 N N . THR A 1 333 ? 8.486 13.773 -13.213 1.00 86.44 333 THR A N 1
ATOM 2559 C CA . THR A 1 333 ? 8.534 14.432 -14.534 1.00 86.44 333 THR A CA 1
ATOM 2560 C C . THR A 1 333 ? 9.882 14.231 -15.227 1.00 86.44 333 THR A C 1
ATOM 2562 O O . THR A 1 333 ? 9.912 13.825 -16.389 1.00 86.44 333 THR A O 1
ATOM 2565 N N . HIS A 1 334 ? 11.003 14.443 -14.526 1.00 85.75 334 HIS A N 1
ATOM 2566 C CA . HIS A 1 334 ? 12.340 14.200 -15.084 1.00 85.75 334 HIS A CA 1
ATOM 2567 C C . HIS A 1 334 ? 12.548 12.726 -15.457 1.00 85.75 334 HIS A C 1
ATOM 2569 O O . HIS A 1 334 ? 13.101 12.425 -16.517 1.00 85.75 334 HIS A O 1
ATOM 2575 N N . MET A 1 335 ? 12.065 11.811 -14.613 1.00 87.81 335 MET A N 1
ATOM 2576 C CA . MET A 1 335 ? 12.122 10.373 -14.860 1.00 87.81 335 MET A CA 1
ATOM 2577 C C . MET A 1 335 ? 11.273 9.963 -16.071 1.00 87.81 335 MET A C 1
ATOM 2579 O O . MET A 1 335 ? 11.743 9.172 -16.883 1.00 87.81 335 MET A O 1
ATOM 2583 N N . ALA A 1 336 ? 10.070 10.523 -16.243 1.00 89.88 336 ALA A N 1
ATOM 2584 C CA . ALA A 1 336 ? 9.207 10.250 -17.393 1.00 89.88 336 ALA A CA 1
ATOM 2585 C C . ALA A 1 336 ? 9.854 10.692 -18.716 1.00 89.88 336 ALA A C 1
ATOM 2587 O O . ALA A 1 336 ? 9.854 9.931 -19.682 1.00 89.88 336 ALA A O 1
ATOM 2588 N N . VAL A 1 337 ? 10.477 11.876 -18.748 1.00 90.75 337 VAL A N 1
ATOM 2589 C CA . VAL A 1 337 ? 11.210 12.363 -19.931 1.00 90.75 337 VAL A CA 1
ATOM 2590 C C . VAL A 1 337 ? 12.392 11.447 -20.261 1.00 90.75 337 VAL A C 1
ATOM 2592 O O . VAL A 1 337 ? 12.554 11.038 -21.410 1.00 90.75 337 VAL A O 1
ATOM 2595 N N . ALA A 1 338 ? 13.196 11.068 -19.264 1.00 90.69 338 ALA A N 1
ATOM 2596 C CA . ALA A 1 338 ? 14.332 10.175 -19.478 1.00 90.69 338 ALA A CA 1
ATOM 2597 C C . ALA A 1 338 ? 13.887 8.766 -19.927 1.00 90.69 338 ALA A C 1
ATOM 2599 O O . ALA A 1 338 ? 14.459 8.210 -20.862 1.00 90.69 338 ALA A O 1
ATOM 2600 N N . ASN A 1 339 ? 12.822 8.214 -19.339 1.00 90.06 339 ASN A N 1
ATOM 2601 C CA . ASN A 1 339 ? 12.241 6.930 -19.740 1.00 90.06 339 ASN A CA 1
ATOM 2602 C C . ASN A 1 339 ? 11.713 6.949 -21.183 1.00 90.06 339 ASN A C 1
ATOM 2604 O O . ASN A 1 339 ? 11.940 5.991 -21.920 1.00 90.06 339 ASN A O 1
ATOM 2608 N N . LEU A 1 340 ? 11.057 8.036 -21.611 1.00 90.38 340 LEU A N 1
ATOM 2609 C CA . LEU A 1 340 ? 10.623 8.210 -23.002 1.00 90.38 340 LEU A CA 1
ATOM 2610 C C . LEU A 1 340 ? 11.819 8.209 -23.960 1.00 90.38 340 LEU A C 1
ATOM 2612 O O . LEU A 1 340 ? 11.776 7.534 -24.986 1.00 90.38 340 LEU A O 1
ATOM 2616 N N . LEU A 1 341 ? 12.921 8.876 -23.604 1.00 88.50 341 LEU A N 1
ATOM 2617 C CA . LEU A 1 341 ? 14.150 8.830 -24.400 1.00 88.50 341 LEU A CA 1
ATOM 2618 C C . LEU A 1 341 ? 14.755 7.416 -24.457 1.00 88.50 341 LEU A C 1
ATOM 2620 O O . LEU A 1 341 ? 15.193 6.997 -25.528 1.00 88.50 341 LEU A O 1
ATOM 2624 N N . VAL A 1 342 ? 14.746 6.651 -23.357 1.00 86.69 342 VAL A N 1
ATOM 2625 C CA . VAL A 1 342 ? 15.223 5.252 -23.343 1.00 86.69 342 VAL A CA 1
ATOM 2626 C C . VAL A 1 342 ? 14.359 4.343 -24.228 1.00 86.69 342 VAL A C 1
ATOM 2628 O O . VAL A 1 342 ? 14.903 3.468 -24.900 1.00 86.69 342 VAL A O 1
ATOM 2631 N N . LEU A 1 343 ? 13.037 4.540 -24.251 1.00 86.94 343 LEU A N 1
ATOM 2632 C CA . LEU A 1 343 ? 12.105 3.718 -25.032 1.00 86.94 343 LEU A CA 1
ATOM 2633 C C . LEU A 1 343 ? 12.094 4.082 -26.523 1.00 86.94 343 LEU A C 1
ATOM 2635 O O . LEU A 1 343 ? 12.066 3.190 -27.366 1.00 86.94 343 LEU A O 1
ATOM 2639 N N . LEU A 1 344 ? 12.149 5.371 -26.863 1.00 83.06 344 LEU A N 1
ATOM 2640 C CA . LEU A 1 344 ? 12.038 5.840 -28.247 1.00 83.06 344 LEU A CA 1
ATOM 2641 C C . LEU A 1 344 ? 13.364 5.741 -29.015 1.00 83.06 344 LEU A C 1
ATOM 2643 O O . LEU A 1 344 ? 13.350 5.430 -30.205 1.00 83.06 344 LEU A O 1
ATOM 2647 N N . SER A 1 345 ? 14.515 5.935 -28.353 1.00 79.06 345 SER A N 1
ATOM 2648 C CA . SER A 1 345 ? 15.824 5.952 -29.036 1.00 79.06 345 SER A CA 1
ATOM 2649 C C . SER A 1 345 ? 16.159 4.634 -29.761 1.00 79.06 345 SER A C 1
ATOM 2651 O O . SER A 1 345 ? 16.547 4.694 -30.925 1.00 79.06 345 SER A O 1
ATOM 2653 N N . PRO A 1 346 ? 15.988 3.435 -29.163 1.00 71.12 346 PRO A N 1
ATOM 2654 C CA . PRO A 1 346 ? 16.163 2.167 -29.874 1.00 71.12 346 PRO A CA 1
ATOM 2655 C C . PRO A 1 346 ? 14.943 1.780 -30.733 1.00 71.12 346 PRO A C 1
ATOM 2657 O O . PRO A 1 346 ? 15.090 0.985 -31.659 1.00 71.12 346 PRO A O 1
ATOM 2660 N N . GLY A 1 347 ? 13.763 2.363 -30.484 1.00 66.00 347 GLY A N 1
ATOM 2661 C CA . GLY A 1 347 ? 12.568 2.210 -31.321 1.00 66.00 347 GLY A CA 1
ATOM 2662 C C . GLY A 1 347 ? 12.755 2.766 -32.729 1.00 66.00 347 GLY A C 1
ATOM 2663 O O . GLY A 1 347 ? 12.355 2.121 -33.693 1.00 66.00 347 GLY A O 1
ATOM 2664 N N . ILE A 1 348 ? 13.444 3.903 -32.850 1.00 65.25 348 ILE A N 1
ATOM 2665 C CA . ILE A 1 348 ? 13.691 4.596 -34.119 1.00 65.25 348 ILE A CA 1
ATOM 2666 C C . ILE A 1 348 ? 14.420 3.694 -35.149 1.00 65.25 348 ILE A C 1
ATOM 2668 O O . ILE A 1 348 ? 13.876 3.488 -36.233 1.00 65.25 348 ILE A O 1
ATOM 2672 N N . PRO A 1 349 ? 15.578 3.060 -34.857 1.00 61.12 349 PRO A N 1
ATOM 2673 C CA . PRO A 1 349 ? 16.211 2.116 -35.788 1.00 61.12 349 PRO A CA 1
ATOM 2674 C C . PRO A 1 349 ? 15.338 0.906 -36.159 1.00 61.12 349 PRO A C 1
ATOM 2676 O O . PRO A 1 349 ? 15.409 0.419 -37.287 1.00 61.12 349 PRO A O 1
ATOM 2679 N N . HIS A 1 350 ? 14.509 0.416 -35.230 1.00 62.44 350 HIS A N 1
ATOM 2680 C CA . HIS A 1 350 ? 13.647 -0.747 -35.456 1.00 62.44 350 HIS A CA 1
ATOM 2681 C C . HIS A 1 350 ? 12.422 -0.431 -36.327 1.00 62.44 350 HIS A C 1
ATOM 2683 O O . HIS A 1 350 ? 12.050 -1.267 -37.150 1.00 62.44 350 HIS A O 1
ATOM 2689 N N . THR A 1 351 ? 11.823 0.756 -36.194 1.00 59.75 351 THR A N 1
ATOM 2690 C CA . THR A 1 351 ? 10.707 1.198 -37.043 1.00 59.75 351 THR A CA 1
ATOM 2691 C C . THR A 1 351 ? 11.195 1.604 -38.432 1.00 59.75 351 THR A C 1
ATOM 2693 O O . THR A 1 351 ? 10.609 1.194 -39.430 1.00 59.75 351 THR A O 1
ATOM 2696 N N . MET A 1 352 ? 12.320 2.316 -38.538 1.00 57.16 352 MET A N 1
ATOM 2697 C CA . MET A 1 352 ? 12.857 2.724 -39.841 1.00 57.16 352 MET A CA 1
ATOM 2698 C C . MET A 1 352 ? 13.300 1.531 -40.702 1.00 57.16 352 MET A C 1
ATOM 2700 O O . MET A 1 352 ? 13.102 1.563 -41.913 1.00 57.16 352 MET A O 1
ATOM 2704 N N . ALA A 1 353 ? 13.799 0.445 -40.098 1.00 54.97 353 ALA A N 1
ATOM 2705 C CA . ALA A 1 353 ? 14.133 -0.792 -40.814 1.00 54.97 353 ALA A CA 1
ATOM 2706 C C . ALA A 1 353 ? 12.911 -1.533 -41.403 1.00 54.97 353 ALA A C 1
ATOM 2708 O O . ALA A 1 353 ? 13.082 -2.359 -42.297 1.00 54.97 353 ALA A O 1
ATOM 2709 N N . ALA A 1 354 ? 11.697 -1.267 -40.907 1.00 55.56 354 ALA A N 1
ATOM 2710 C CA . ALA A 1 354 ? 10.463 -1.876 -41.406 1.00 55.56 354 ALA A CA 1
ATOM 2711 C C . ALA A 1 354 ? 9.794 -1.050 -42.521 1.00 55.56 354 ALA A C 1
ATOM 2713 O O . ALA A 1 354 ? 9.142 -1.625 -43.388 1.00 55.56 354 ALA A O 1
ATOM 2714 N N . PHE A 1 355 ? 9.964 0.278 -42.510 1.00 54.38 355 PHE A N 1
ATOM 2715 C CA . PHE A 1 355 ? 9.246 1.196 -43.406 1.00 54.38 355 PHE A CA 1
ATOM 2716 C C . PHE A 1 355 ? 10.124 1.864 -44.482 1.00 54.38 355 PHE A C 1
ATOM 2718 O O . PHE A 1 355 ? 9.585 2.310 -45.490 1.00 54.38 355 PHE A O 1
ATOM 2725 N N . ILE A 1 356 ? 11.456 1.931 -44.316 1.00 56.03 356 ILE A N 1
ATOM 2726 C CA . ILE A 1 356 ? 12.374 2.586 -45.270 1.00 56.03 356 ILE A CA 1
ATOM 2727 C C . ILE A 1 356 ? 13.560 1.649 -45.588 1.00 56.03 356 ILE A C 1
ATOM 2729 O O . ILE A 1 356 ? 14.548 1.622 -44.854 1.00 56.03 356 ILE A O 1
ATOM 2733 N N . PRO A 1 357 ? 13.515 0.883 -46.696 1.00 51.19 357 PRO A N 1
ATOM 2734 C CA . PRO A 1 357 ? 14.545 -0.109 -47.027 1.00 51.19 357 PRO A CA 1
ATOM 2735 C C . PRO A 1 357 ? 15.869 0.477 -47.558 1.00 51.19 357 PRO A C 1
ATOM 2737 O O . PRO A 1 357 ? 16.802 -0.278 -47.825 1.00 51.19 357 PRO A O 1
ATOM 2740 N N . ARG A 1 358 ? 15.995 1.805 -47.713 1.00 50.44 358 ARG A N 1
ATOM 2741 C CA . ARG A 1 358 ? 17.244 2.471 -48.127 1.00 50.44 358 ARG A CA 1
ATOM 2742 C C . ARG A 1 358 ? 17.764 3.399 -47.023 1.00 50.44 358 ARG A C 1
ATOM 2744 O O . ARG A 1 358 ? 17.200 4.460 -46.798 1.00 50.44 358 ARG A O 1
ATOM 2751 N N . ASN A 1 359 ? 18.855 2.975 -46.375 1.00 54.06 359 ASN A N 1
ATOM 2752 C CA . ASN A 1 359 ? 19.710 3.712 -45.427 1.00 54.06 359 ASN A CA 1
ATOM 2753 C C . ASN A 1 359 ? 18.970 4.548 -44.358 1.00 54.06 359 ASN A C 1
ATOM 2755 O O . ASN A 1 359 ? 18.920 5.772 -44.463 1.00 54.06 359 ASN A O 1
ATOM 2759 N N . PRO A 1 360 ? 18.450 3.912 -43.290 1.00 51.75 360 PRO A N 1
ATOM 2760 C CA . PRO A 1 360 ? 17.562 4.572 -42.334 1.00 51.75 360 PRO A CA 1
ATOM 2761 C C . PRO A 1 360 ? 18.245 5.599 -41.419 1.00 51.75 360 PRO A C 1
ATOM 2763 O O . PRO A 1 360 ? 17.561 6.458 -40.875 1.00 51.75 360 PRO A O 1
ATOM 2766 N N . LEU A 1 361 ? 19.567 5.543 -41.214 1.00 55.12 361 LEU A N 1
ATOM 2767 C CA . LEU A 1 361 ? 20.260 6.477 -40.323 1.00 55.12 361 LEU A CA 1
ATOM 2768 C C . LEU A 1 361 ? 21.699 6.718 -40.794 1.00 55.12 361 LEU A C 1
ATOM 2770 O O . LEU A 1 361 ? 22.449 5.771 -41.026 1.00 55.12 361 LEU A O 1
ATOM 2774 N N . SER A 1 362 ? 22.099 7.985 -40.933 1.00 63.03 362 SER A N 1
ATOM 2775 C CA . SER A 1 362 ? 23.489 8.339 -41.244 1.00 63.03 362 SER A CA 1
ATOM 2776 C C . SER A 1 362 ? 24.428 7.897 -40.108 1.00 63.03 362 SER A C 1
ATOM 2778 O O . SER A 1 362 ? 24.009 7.772 -38.955 1.00 63.03 362 SER A O 1
ATOM 2780 N N . SER A 1 363 ? 25.720 7.699 -40.403 1.00 63.78 363 SER A N 1
ATOM 2781 C CA . SER A 1 363 ? 26.762 7.418 -39.391 1.00 63.78 363 SER A CA 1
ATOM 2782 C C . SER A 1 363 ? 26.699 8.396 -38.204 1.00 63.78 363 SER A C 1
ATOM 2784 O O . SER A 1 363 ? 26.838 8.000 -37.048 1.00 63.78 363 SER A O 1
ATOM 2786 N N . LEU A 1 364 ? 26.385 9.668 -38.479 1.00 63.19 364 LEU A N 1
ATOM 2787 C CA . LEU A 1 364 ? 26.169 10.707 -37.473 1.00 63.19 364 LEU A CA 1
ATOM 2788 C C . LEU A 1 364 ? 24.906 10.460 -36.628 1.00 63.19 364 LEU A C 1
ATOM 2790 O O . LEU A 1 364 ? 24.958 10.548 -35.402 1.00 63.19 364 LEU A O 1
ATOM 2794 N N . GLY A 1 365 ? 23.786 10.111 -37.267 1.00 67.06 365 GLY A N 1
ATOM 2795 C CA . GLY A 1 365 ? 22.520 9.847 -36.582 1.00 67.06 365 GLY A CA 1
ATOM 2796 C C . GLY A 1 365 ? 22.599 8.647 -35.639 1.00 67.06 365 GLY A C 1
ATOM 2797 O O . GLY A 1 365 ? 22.054 8.681 -34.540 1.00 67.06 365 GLY A O 1
ATOM 2798 N N . CYS A 1 366 ? 23.349 7.613 -36.004 1.00 68.94 366 CYS A N 1
ATOM 2799 C CA . CYS A 1 366 ? 23.506 6.443 -35.153 1.00 68.94 366 CYS A CA 1
ATOM 2800 C C . CYS A 1 366 ? 24.379 6.702 -33.911 1.00 68.94 366 CYS A C 1
ATOM 2802 O O . CYS A 1 366 ? 24.035 6.254 -32.814 1.00 68.94 366 CYS A O 1
ATOM 2804 N N . LYS A 1 367 ? 25.449 7.504 -34.046 1.00 71.62 367 LYS A N 1
ATOM 2805 C CA . LYS A 1 367 ? 26.229 8.000 -32.895 1.00 71.62 367 LYS A CA 1
ATOM 2806 C C . LYS A 1 367 ? 25.358 8.830 -31.956 1.00 71.62 367 LYS A C 1
ATOM 2808 O O . LYS A 1 367 ? 25.426 8.655 -30.742 1.00 71.62 367 LYS A O 1
ATOM 2813 N N . PHE A 1 368 ? 24.519 9.697 -32.521 1.00 73.38 368 PHE A N 1
ATOM 2814 C CA . PHE A 1 368 ? 23.614 10.555 -31.762 1.00 73.38 368 PHE A CA 1
ATOM 2815 C C . PHE A 1 368 ? 22.544 9.756 -31.005 1.00 73.38 368 PHE A C 1
ATOM 2817 O O . PHE A 1 368 ? 22.356 9.969 -29.809 1.00 73.38 368 PHE A O 1
ATOM 2824 N N . VAL A 1 369 ? 21.898 8.783 -31.656 1.00 74.69 369 VAL A N 1
ATOM 2825 C CA . VAL A 1 369 ? 20.906 7.896 -31.023 1.00 74.69 369 VAL A CA 1
ATOM 2826 C C . VAL A 1 369 ? 21.536 7.048 -29.916 1.00 74.69 369 VAL A C 1
ATOM 2828 O O . VAL A 1 369 ? 20.956 6.918 -28.836 1.00 74.69 369 VAL A O 1
ATOM 2831 N N . TYR A 1 370 ? 22.735 6.503 -30.141 1.00 73.38 370 TYR A N 1
ATOM 2832 C CA . TYR A 1 370 ? 23.464 5.755 -29.116 1.00 73.38 370 TYR A CA 1
ATOM 2833 C C . TYR A 1 370 ? 23.829 6.640 -27.913 1.00 73.38 370 TYR A C 1
ATOM 2835 O O . TYR A 1 370 ? 23.589 6.253 -26.769 1.00 73.38 370 TYR A O 1
ATOM 2843 N N . TYR A 1 371 ? 24.332 7.852 -28.161 1.00 76.19 371 TYR A N 1
ATOM 2844 C CA . TYR A 1 371 ? 24.646 8.833 -27.122 1.00 76.19 371 TYR A CA 1
ATOM 2845 C C . TYR A 1 371 ? 23.414 9.221 -26.295 1.00 76.19 371 TYR A C 1
ATOM 2847 O O . TYR A 1 371 ? 23.432 9.081 -25.071 1.00 76.19 371 TYR A O 1
ATOM 2855 N N . LEU A 1 372 ? 22.319 9.629 -26.947 1.00 79.81 372 LEU A N 1
ATOM 2856 C CA . LEU A 1 372 ? 21.070 9.986 -26.269 1.00 79.81 372 LEU A CA 1
ATOM 2857 C C . LEU A 1 372 ? 20.533 8.833 -25.422 1.00 79.81 372 LEU A C 1
ATOM 2859 O O . LEU A 1 372 ? 20.132 9.043 -24.278 1.00 79.81 372 LEU A O 1
ATOM 2863 N N . ARG A 1 373 ? 20.583 7.603 -25.945 1.00 78.31 373 ARG A N 1
ATOM 2864 C CA . ARG A 1 373 ? 20.170 6.404 -25.211 1.00 78.31 373 ARG A CA 1
ATOM 2865 C C . ARG A 1 373 ? 20.996 6.195 -23.938 1.00 78.31 373 ARG A C 1
ATOM 2867 O O . ARG A 1 373 ? 20.425 5.893 -22.891 1.00 78.31 373 ARG A O 1
ATOM 2874 N N . ARG A 1 374 ? 22.326 6.330 -24.013 1.00 78.25 374 ARG A N 1
ATOM 2875 C CA . ARG A 1 374 ? 23.228 6.154 -22.858 1.00 78.25 374 ARG A CA 1
ATOM 2876 C C . ARG A 1 374 ? 23.012 7.238 -21.801 1.00 78.25 374 ARG A C 1
ATOM 2878 O O . ARG A 1 374 ? 22.881 6.909 -20.622 1.00 78.25 374 ARG A O 1
ATOM 2885 N N . VAL A 1 375 ? 22.894 8.499 -22.222 1.00 85.12 375 VAL A N 1
ATOM 2886 C CA . VAL A 1 375 ? 22.598 9.630 -21.326 1.00 85.12 375 VAL A CA 1
ATOM 2887 C C . VAL A 1 375 ? 21.250 9.437 -20.635 1.00 85.12 375 VAL A C 1
ATOM 2889 O O . VAL A 1 375 ? 21.156 9.601 -19.417 1.00 85.12 375 VAL A O 1
ATOM 2892 N N . ALA A 1 376 ? 20.219 9.040 -21.384 1.00 86.88 376 ALA A N 1
ATOM 2893 C CA . ALA A 1 376 ? 18.892 8.798 -20.836 1.00 86.88 376 ALA A CA 1
ATOM 2894 C C . ALA A 1 376 ? 18.905 7.659 -19.803 1.00 86.88 376 ALA A C 1
ATOM 2896 O O . ALA A 1 376 ? 18.384 7.834 -18.705 1.00 86.88 376 ALA A O 1
ATOM 2897 N N . HIS A 1 377 ? 19.577 6.537 -20.088 1.00 82.81 377 HIS A N 1
ATOM 2898 C CA . HIS A 1 377 ? 19.705 5.419 -19.144 1.00 82.81 377 HIS A CA 1
ATOM 2899 C C . HIS A 1 377 ? 20.399 5.836 -17.835 1.00 82.81 377 HIS A C 1
ATOM 2901 O O . HIS A 1 377 ? 19.862 5.614 -16.750 1.00 82.81 377 HIS A O 1
ATOM 2907 N N . SER A 1 378 ? 21.543 6.518 -17.923 1.00 84.31 378 SER A N 1
ATOM 2908 C CA . SER A 1 378 ? 22.259 7.043 -16.749 1.00 84.31 378 SER A CA 1
ATOM 2909 C C . SER A 1 378 ? 21.415 8.035 -15.944 1.00 84.31 378 SER A C 1
ATOM 2911 O O . SER A 1 378 ? 21.368 7.983 -14.715 1.00 84.31 378 SER A O 1
ATOM 2913 N N . THR A 1 379 ? 20.667 8.896 -16.634 1.00 87.44 379 THR A N 1
ATOM 2914 C CA . THR A 1 379 ? 19.771 9.856 -15.984 1.00 87.44 379 THR A CA 1
ATOM 2915 C C . THR A 1 379 ? 18.643 9.144 -15.241 1.00 87.44 379 THR A C 1
ATOM 2917 O O . THR A 1 379 ? 18.372 9.496 -14.095 1.00 87.44 379 THR A O 1
ATOM 2920 N N . THR A 1 380 ? 18.030 8.105 -15.830 1.00 85.62 380 THR A N 1
ATOM 2921 C CA . THR A 1 380 ? 16.999 7.313 -15.133 1.00 85.62 380 THR A CA 1
ATOM 2922 C C . THR A 1 380 ? 17.540 6.689 -13.848 1.00 85.62 380 THR A C 1
ATOM 2924 O O . THR A 1 380 ? 16.891 6.818 -12.814 1.00 85.62 380 THR A O 1
ATOM 2927 N N . LEU A 1 381 ? 18.753 6.119 -13.879 1.00 83.00 381 LEU A N 1
ATOM 2928 C CA . LEU A 1 381 ? 19.431 5.541 -12.712 1.00 83.00 381 LEU A CA 1
ATOM 2929 C C . LEU A 1 381 ? 19.733 6.579 -11.619 1.00 83.00 381 LEU A C 1
ATOM 2931 O O . LEU A 1 381 ? 19.533 6.328 -10.428 1.00 83.00 381 LEU A O 1
ATOM 2935 N N . CYS A 1 382 ? 20.198 7.764 -12.014 1.00 87.25 382 CYS A N 1
ATOM 2936 C CA . CYS A 1 382 ? 20.498 8.852 -11.087 1.00 87.25 382 CYS A CA 1
ATOM 2937 C C . CYS A 1 382 ? 19.213 9.416 -10.449 1.00 87.25 382 CYS A C 1
ATOM 2939 O O . CYS A 1 382 ? 19.144 9.588 -9.230 1.00 87.25 382 CYS A O 1
ATOM 2941 N N . SER A 1 383 ? 18.146 9.616 -11.232 1.00 86.75 383 SER A N 1
ATOM 2942 C CA . SER A 1 383 ? 16.841 10.070 -10.730 1.00 86.75 383 SER A CA 1
ATOM 2943 C C . SER A 1 383 ? 16.177 9.053 -9.794 1.00 86.75 383 SER A C 1
ATOM 2945 O O . SER A 1 383 ? 15.608 9.446 -8.774 1.00 86.75 383 SER A O 1
ATOM 2947 N N . THR A 1 384 ? 16.281 7.749 -10.072 1.00 84.75 384 THR A N 1
ATOM 2948 C CA . THR A 1 384 ? 15.767 6.697 -9.175 1.00 84.75 384 THR A CA 1
ATOM 2949 C C . THR A 1 384 ? 16.572 6.606 -7.881 1.00 84.75 384 THR A C 1
ATOM 2951 O O . THR A 1 384 ? 15.999 6.402 -6.809 1.00 84.75 384 THR A O 1
ATOM 2954 N N . CYS A 1 385 ? 17.885 6.841 -7.949 1.00 85.38 385 CYS A N 1
ATOM 2955 C CA . CYS A 1 385 ? 18.742 6.976 -6.775 1.00 85.38 385 CYS A CA 1
ATOM 2956 C C . CYS A 1 385 ? 18.308 8.155 -5.885 1.00 85.38 385 CYS A C 1
ATOM 2958 O O . CYS A 1 385 ? 18.074 7.973 -4.686 1.00 85.38 385 CYS A O 1
ATOM 2960 N N . ILE A 1 386 ? 18.072 9.335 -6.466 1.00 87.25 386 ILE A N 1
ATOM 2961 C CA . ILE A 1 386 ? 17.534 10.495 -5.733 1.00 87.25 386 ILE A CA 1
ATOM 2962 C C . ILE A 1 386 ? 16.169 10.173 -5.107 1.00 87.25 386 ILE A C 1
ATOM 2964 O O . ILE A 1 386 ? 15.931 10.500 -3.945 1.00 87.25 386 ILE A O 1
ATOM 2968 N N . LEU A 1 387 ? 15.278 9.494 -5.834 1.00 85.44 387 LEU A N 1
ATOM 2969 C CA . LEU A 1 387 ? 13.965 9.115 -5.308 1.00 85.44 387 LEU A CA 1
ATOM 2970 C C . LEU A 1 387 ? 14.081 8.186 -4.090 1.00 85.44 387 LEU A C 1
ATOM 2972 O O . LEU A 1 387 ? 13.446 8.434 -3.065 1.00 85.44 387 LEU A O 1
ATOM 2976 N N . SER A 1 388 ? 14.915 7.145 -4.182 1.00 80.75 388 SER A N 1
ATOM 2977 C CA . SER A 1 388 ? 15.123 6.169 -3.101 1.00 80.75 388 SER A CA 1
ATOM 2978 C C . SER A 1 388 ? 15.748 6.798 -1.849 1.00 80.75 388 SER A C 1
ATOM 2980 O O . SER A 1 388 ? 15.286 6.568 -0.728 1.00 80.75 388 SER A O 1
ATOM 2982 N N . THR A 1 389 ? 16.736 7.677 -2.027 1.00 83.12 389 THR A N 1
ATOM 2983 C CA . THR A 1 389 ? 17.364 8.418 -0.926 1.00 83.12 389 THR A CA 1
ATOM 2984 C C . THR A 1 389 ? 16.391 9.405 -0.288 1.00 83.12 389 THR A C 1
ATOM 2986 O O . THR A 1 389 ? 16.283 9.447 0.936 1.00 83.12 389 THR A O 1
ATOM 2989 N N . TYR A 1 390 ? 15.597 10.131 -1.078 1.00 82.00 390 TYR A N 1
ATOM 2990 C CA . TYR A 1 390 ? 14.557 11.021 -0.562 1.00 82.00 390 TYR A CA 1
ATOM 2991 C C . TYR A 1 390 ? 13.475 10.271 0.237 1.00 82.00 390 TYR A C 1
ATOM 2993 O O . TYR A 1 390 ? 13.077 10.711 1.320 1.00 82.00 390 TYR A O 1
ATOM 3001 N N . GLN A 1 391 ? 13.027 9.109 -0.246 1.00 79.06 391 GLN A N 1
ATOM 3002 C CA . GLN A 1 391 ? 12.080 8.248 0.474 1.00 79.06 391 GLN A CA 1
ATOM 3003 C C . GLN A 1 391 ? 12.674 7.739 1.797 1.00 79.06 391 GLN A C 1
ATOM 3005 O O . GLN A 1 391 ? 12.040 7.852 2.845 1.00 79.06 391 GLN A O 1
ATOM 3010 N N . SER A 1 392 ? 13.928 7.277 1.792 1.00 76.25 392 SER A N 1
ATOM 3011 C CA . SER A 1 392 ? 14.636 6.867 3.012 1.00 76.25 392 SER A CA 1
ATOM 3012 C C . SER A 1 392 ? 14.766 8.010 4.028 1.00 76.25 392 SER A C 1
ATOM 3014 O O . SER A 1 392 ? 14.582 7.793 5.230 1.00 76.25 392 SER A O 1
ATOM 3016 N N . LEU A 1 393 ? 15.064 9.228 3.568 1.00 75.44 393 LEU A N 1
ATOM 3017 C CA . LEU A 1 393 ? 15.224 10.412 4.419 1.00 75.44 393 LEU A CA 1
ATOM 3018 C C . LEU A 1 393 ? 13.899 10.885 5.021 1.00 75.44 393 LEU A C 1
ATOM 3020 O O . LEU A 1 393 ? 13.853 11.310 6.172 1.00 75.44 393 LEU A O 1
ATOM 3024 N N . THR A 1 394 ? 12.809 10.806 4.260 1.00 70.75 394 THR A N 1
ATOM 3025 C CA . THR A 1 394 ? 11.481 11.233 4.725 1.00 70.75 394 THR A CA 1
ATOM 3026 C C . THR A 1 394 ? 10.850 10.263 5.723 1.00 70.75 394 THR A C 1
ATOM 3028 O O . THR A 1 394 ? 10.057 10.708 6.557 1.00 70.75 394 THR A O 1
ATOM 3031 N N . LEU A 1 395 ? 11.217 8.978 5.664 1.00 68.88 395 LEU A N 1
ATOM 3032 C CA . LEU A 1 395 ? 10.673 7.903 6.498 1.00 68.88 395 LEU A CA 1
ATOM 3033 C C . LEU A 1 395 ? 11.473 7.609 7.776 1.00 68.88 395 LEU A C 1
ATOM 3035 O O . LEU A 1 395 ? 10.967 6.889 8.630 1.00 68.88 395 LEU A O 1
ATOM 3039 N N . THR A 1 396 ? 12.687 8.146 7.939 1.00 67.56 396 THR A N 1
ATOM 3040 C CA . THR A 1 396 ? 13.552 7.892 9.109 1.00 67.56 396 THR A CA 1
ATOM 3041 C C . THR A 1 396 ? 13.259 8.881 10.254 1.00 67.56 396 THR A C 1
ATOM 3043 O O . THR A 1 396 ? 13.646 10.045 10.147 1.00 67.56 396 THR A O 1
ATOM 3046 N N . PRO A 1 397 ? 12.641 8.478 11.389 1.00 59.75 397 PRO A N 1
ATOM 3047 C CA . PRO A 1 397 ? 12.264 9.400 12.456 1.00 59.75 397 PRO A CA 1
ATOM 3048 C C . PRO A 1 397 ? 13.085 9.104 13.713 1.00 59.75 397 PRO A C 1
ATOM 3050 O O . PRO A 1 397 ? 12.668 8.269 14.516 1.00 59.75 397 PRO A O 1
ATOM 3053 N N . ARG A 1 398 ? 14.274 9.712 13.900 1.00 58.06 398 ARG A N 1
ATOM 3054 C CA . ARG A 1 398 ? 14.942 9.565 15.214 1.00 58.06 398 ARG A CA 1
ATOM 3055 C C . ARG A 1 398 ? 16.088 10.484 15.648 1.00 58.06 398 ARG A C 1
ATOM 3057 O O . ARG A 1 398 ? 16.594 10.264 16.744 1.00 58.06 398 ARG A O 1
ATOM 3064 N N . ARG A 1 399 ? 16.526 11.489 14.884 1.00 60.50 399 ARG A N 1
ATOM 3065 C CA . ARG A 1 399 ? 17.616 12.378 15.346 1.00 60.50 399 ARG A CA 1
ATOM 3066 C C . ARG A 1 399 ? 17.339 13.840 15.003 1.00 60.50 399 ARG A C 1
ATOM 3068 O O . ARG A 1 399 ? 16.874 14.118 13.902 1.00 60.50 399 ARG A O 1
ATOM 3075 N N . ALA A 1 400 ? 17.643 14.747 15.933 1.00 58.97 400 ALA A N 1
ATOM 3076 C CA . ALA A 1 400 ? 17.426 16.189 15.784 1.00 58.97 400 ALA A CA 1
ATOM 3077 C C . ALA A 1 400 ? 18.149 16.776 14.552 1.00 58.97 400 ALA A C 1
ATOM 3079 O O . ALA A 1 400 ? 17.595 17.624 13.859 1.00 58.97 400 ALA A O 1
ATOM 3080 N N . GLU A 1 401 ? 19.319 16.238 14.198 1.00 66.44 401 GLU A N 1
ATOM 3081 C CA . GLU A 1 401 ? 20.084 16.606 12.993 1.00 66.44 401 GLU A CA 1
ATOM 3082 C C . GLU A 1 401 ? 19.306 16.363 11.682 1.00 66.44 401 GLU A C 1
ATOM 3084 O O . GLU A 1 401 ? 19.382 17.158 10.743 1.00 66.44 401 GLU A O 1
ATOM 3089 N N . TRP A 1 402 ? 18.481 15.309 11.618 1.00 65.38 402 TRP A N 1
ATOM 3090 C CA . TRP A 1 402 ? 17.701 14.971 10.418 1.00 65.38 402 TRP A CA 1
ATOM 3091 C C . TRP A 1 402 ? 16.464 15.853 10.236 1.00 65.38 402 TRP A C 1
ATOM 3093 O O . TRP A 1 402 ? 15.939 15.940 9.127 1.00 65.38 402 TRP A O 1
ATOM 3103 N N . VAL A 1 403 ? 16.011 16.547 11.285 1.00 65.69 403 VAL A N 1
ATOM 3104 C CA . VAL A 1 403 ? 14.888 17.495 11.201 1.00 65.69 403 VAL A CA 1
ATOM 3105 C C . VAL A 1 403 ? 15.279 18.702 10.344 1.00 65.69 403 VAL A C 1
ATOM 3107 O O . VAL A 1 403 ? 14.519 19.114 9.466 1.00 65.69 403 VAL A O 1
ATOM 3110 N N . MET A 1 404 ? 16.504 19.206 10.522 1.00 66.12 404 MET A N 1
ATOM 3111 C CA . MET A 1 404 ? 17.054 20.303 9.722 1.00 66.12 404 MET A CA 1
ATOM 3112 C C . MET A 1 404 ? 17.285 19.884 8.263 1.00 66.12 404 MET A C 1
ATOM 3114 O O . MET A 1 404 ? 16.957 20.630 7.336 1.00 66.12 404 MET A O 1
ATOM 3118 N N . LEU A 1 405 ? 17.782 18.661 8.045 1.00 63.28 405 LEU A N 1
ATOM 3119 C CA . LEU A 1 405 ? 17.981 18.107 6.705 1.00 63.28 405 LEU A CA 1
ATOM 3120 C C . LEU A 1 405 ? 16.645 17.884 5.971 1.00 63.28 405 LEU A C 1
ATOM 3122 O O . LEU A 1 405 ? 16.541 18.185 4.785 1.00 63.28 405 LEU A O 1
ATOM 3126 N N . ARG A 1 406 ? 15.591 17.453 6.678 1.00 67.88 406 ARG A N 1
ATOM 3127 C CA . ARG A 1 406 ? 14.232 17.276 6.135 1.00 67.88 406 ARG A CA 1
ATOM 3128 C C . ARG A 1 406 ? 13.596 18.595 5.695 1.00 67.88 406 ARG A C 1
ATOM 3130 O O . ARG A 1 406 ? 12.916 18.618 4.674 1.00 67.88 406 ARG A O 1
ATOM 3137 N N . GLY A 1 407 ? 13.847 19.688 6.419 1.00 68.19 407 GLY A N 1
ATOM 3138 C CA . GLY A 1 407 ? 13.394 21.030 6.032 1.00 68.19 407 GLY A CA 1
ATOM 3139 C C . GLY A 1 407 ? 14.090 21.578 4.777 1.00 68.19 407 GLY A C 1
ATOM 3140 O O . GLY A 1 407 ? 13.500 22.364 4.036 1.00 68.19 407 GLY A O 1
ATOM 3141 N N . ARG A 1 408 ? 15.330 21.142 4.502 1.00 73.06 408 ARG A N 1
ATOM 3142 C CA . ARG A 1 408 ? 16.100 21.522 3.301 1.00 73.06 408 ARG A CA 1
ATOM 3143 C C . ARG A 1 408 ? 15.905 20.567 2.120 1.00 73.06 408 ARG A C 1
ATOM 3145 O O . ARG A 1 408 ? 15.998 21.013 0.981 1.00 73.06 408 ARG A O 1
ATOM 3152 N N . ALA A 1 409 ? 15.591 19.294 2.365 1.00 71.19 409 ALA A N 1
ATOM 3153 C CA . ALA A 1 409 ? 15.510 18.254 1.337 1.00 71.19 409 ALA A CA 1
ATOM 3154 C C . ALA A 1 409 ? 14.589 18.603 0.145 1.00 71.19 409 ALA A C 1
ATOM 3156 O O . ALA A 1 409 ? 15.051 18.477 -0.986 1.00 71.19 409 ALA A O 1
ATOM 3157 N N . PRO A 1 410 ? 13.357 19.132 0.325 1.00 75.38 410 PRO A N 1
ATOM 3158 C CA . PRO A 1 410 ? 12.498 19.524 -0.796 1.00 75.38 410 PRO A CA 1
ATOM 3159 C C . PRO A 1 410 ? 13.117 20.575 -1.729 1.00 75.38 410 PRO A C 1
ATOM 3161 O O . PRO A 1 410 ? 12.838 20.564 -2.923 1.00 75.38 410 PRO A O 1
ATOM 3164 N N . LYS A 1 411 ? 13.975 21.462 -1.201 1.00 78.38 411 LYS A N 1
ATOM 3165 C CA . LYS A 1 411 ? 14.610 22.555 -1.961 1.00 78.38 411 LYS A CA 1
ATOM 3166 C C . LYS A 1 411 ? 15.807 22.088 -2.797 1.00 78.38 411 LYS A C 1
ATOM 3168 O O . LYS A 1 411 ? 16.153 22.737 -3.775 1.00 78.38 411 LYS A O 1
ATOM 3173 N N . VAL A 1 412 ? 16.435 20.971 -2.424 1.00 79.88 412 VAL A N 1
ATOM 3174 C CA . VAL A 1 412 ? 17.661 20.457 -3.066 1.00 79.88 412 VAL A CA 1
ATOM 3175 C C . VAL A 1 412 ? 17.355 19.494 -4.222 1.00 79.88 412 VAL A C 1
ATOM 3177 O O . VAL A 1 412 ? 18.186 19.301 -5.103 1.00 79.88 412 VAL A O 1
ATOM 3180 N N . ILE A 1 413 ? 16.146 18.931 -4.278 1.00 81.31 413 ILE A N 1
ATOM 3181 C CA . ILE A 1 413 ? 15.777 17.884 -5.249 1.00 81.31 413 ILE A CA 1
ATOM 3182 C C . ILE A 1 413 ? 15.780 18.380 -6.697 1.00 81.31 413 ILE A C 1
ATOM 3184 O O . ILE A 1 413 ? 16.249 17.660 -7.575 1.00 81.31 413 ILE A O 1
ATOM 3188 N N . GLY A 1 414 ? 15.301 19.600 -6.951 1.00 79.94 414 GLY A N 1
ATOM 3189 C CA . GLY A 1 414 ? 15.282 20.186 -8.299 1.00 79.94 414 GLY A CA 1
ATOM 3190 C C . GLY A 1 414 ? 16.693 20.375 -8.854 1.00 79.94 414 GLY A C 1
ATOM 3191 O O . GLY A 1 414 ? 17.024 19.764 -9.870 1.00 79.94 414 GLY A O 1
ATOM 3192 N N . PRO A 1 415 ? 17.566 21.116 -8.141 1.00 84.19 415 PRO A N 1
ATOM 3193 C CA . PRO A 1 415 ? 18.978 21.221 -8.493 1.00 84.19 415 PRO A CA 1
ATOM 3194 C C . PRO A 1 415 ? 19.648 19.853 -8.657 1.00 84.19 415 PRO A C 1
ATOM 3196 O O . PRO A 1 415 ? 20.357 19.642 -9.635 1.00 84.19 415 PRO A O 1
ATOM 3199 N N . SER A 1 416 ? 19.362 18.894 -7.768 1.00 85.31 416 SER A N 1
ATOM 3200 C CA . SER A 1 416 ? 19.921 17.541 -7.844 1.00 85.31 416 SER A CA 1
ATOM 3201 C C . SER A 1 416 ? 19.521 16.802 -9.131 1.00 85.31 416 SER A C 1
ATOM 3203 O O . SER A 1 416 ? 20.367 16.162 -9.756 1.00 85.31 416 SER A O 1
ATOM 3205 N N . CYS A 1 417 ? 18.264 16.909 -9.576 1.00 85.31 417 CYS A N 1
ATOM 3206 C CA . CYS A 1 417 ? 17.819 16.308 -10.838 1.00 85.31 417 CYS A CA 1
ATOM 3207 C C . CYS A 1 417 ? 18.518 16.953 -12.041 1.00 85.31 417 CYS A C 1
ATOM 3209 O O . CYS A 1 417 ? 18.996 16.242 -12.923 1.00 85.31 417 CYS A O 1
ATOM 3211 N N . CYS A 1 418 ? 18.663 18.279 -12.050 1.00 85.56 418 CYS A N 1
ATOM 3212 C CA . CYS A 1 418 ? 19.426 18.977 -13.086 1.00 85.56 418 CYS A CA 1
ATOM 3213 C C . CYS A 1 418 ? 20.903 18.550 -13.091 1.00 85.56 418 CYS A C 1
ATOM 3215 O O . CYS A 1 418 ? 21.465 18.297 -14.155 1.00 85.56 418 CYS A O 1
ATOM 3217 N N . THR A 1 419 ? 21.525 18.381 -11.918 1.00 86.69 419 THR A N 1
ATOM 3218 C CA . THR A 1 419 ? 22.910 17.888 -11.836 1.00 86.69 419 THR A CA 1
ATOM 3219 C C . THR A 1 419 ? 23.061 16.462 -12.366 1.00 86.69 419 THR A C 1
ATOM 3221 O O . THR A 1 419 ? 24.071 16.183 -13.003 1.00 86.69 419 THR A O 1
ATOM 3224 N N . CYS A 1 420 ? 22.062 15.582 -12.202 1.00 88.00 420 CYS A N 1
ATOM 3225 C CA . CYS A 1 420 ? 22.078 14.239 -12.799 1.00 88.00 420 CYS A CA 1
ATOM 3226 C C . CYS A 1 420 ? 22.125 14.279 -14.332 1.00 88.00 420 CYS A C 1
ATOM 3228 O O . CYS A 1 420 ? 22.867 13.507 -14.941 1.00 88.00 420 CYS A O 1
ATOM 3230 N N . TRP A 1 421 ? 21.355 15.177 -14.954 1.00 89.69 421 TRP A N 1
ATOM 3231 C CA . TRP A 1 421 ? 21.382 15.373 -16.405 1.00 89.69 421 TRP A CA 1
ATOM 3232 C C . TRP A 1 421 ? 22.746 15.871 -16.864 1.00 89.69 421 TRP A C 1
ATOM 3234 O O . TRP A 1 421 ? 23.342 15.286 -17.764 1.00 89.69 421 TRP A O 1
ATOM 3244 N N . MET A 1 422 ? 23.270 16.909 -16.208 1.00 87.44 422 MET A N 1
ATOM 3245 C CA . MET A 1 422 ? 24.569 17.482 -16.559 1.00 87.44 422 MET A CA 1
ATOM 3246 C C . MET A 1 422 ? 25.703 16.471 -16.381 1.00 87.44 422 MET A C 1
ATOM 3248 O O . MET A 1 422 ? 26.521 16.315 -17.282 1.00 87.44 422 MET A O 1
ATOM 3252 N N . LEU A 1 423 ? 25.721 15.732 -15.268 1.00 85.75 423 LEU A N 1
ATOM 3253 C CA . LEU A 1 423 ? 26.699 14.675 -15.013 1.00 85.75 423 LEU A CA 1
ATOM 3254 C C . LEU A 1 423 ? 26.613 13.565 -16.066 1.00 85.75 423 LEU A C 1
ATOM 3256 O O . LEU A 1 423 ? 27.643 13.112 -16.559 1.00 85.75 423 LEU A O 1
ATOM 3260 N N . SER A 1 424 ? 25.396 13.165 -16.446 1.00 86.75 424 SER A N 1
ATOM 3261 C CA . SER A 1 424 ? 25.188 12.155 -17.485 1.00 86.75 424 SER A CA 1
ATOM 3262 C C . SER A 1 424 ? 25.678 12.654 -18.844 1.00 86.75 424 SER A C 1
ATOM 3264 O O . SER A 1 424 ? 26.420 11.945 -19.513 1.00 86.75 424 SER A O 1
ATOM 3266 N N . PHE A 1 425 ? 25.353 13.886 -19.245 1.00 85.75 425 PHE A N 1
ATOM 3267 C CA . PHE A 1 425 ? 25.888 14.460 -20.480 1.00 85.75 425 PHE A CA 1
ATOM 3268 C C . PHE A 1 425 ? 27.420 14.490 -20.461 1.00 85.75 425 PHE A C 1
ATOM 3270 O O . PHE A 1 425 ? 28.035 13.944 -21.372 1.00 85.75 425 PHE A O 1
ATOM 3277 N N . LEU A 1 426 ? 28.029 15.027 -19.396 1.00 83.19 426 LEU A N 1
ATOM 3278 C CA . LEU A 1 426 ? 29.484 15.140 -19.235 1.00 83.19 426 LEU A CA 1
ATOM 3279 C C . LEU A 1 426 ? 30.198 13.783 -19.309 1.00 83.19 426 LEU A C 1
ATOM 3281 O O . LEU A 1 426 ? 31.205 13.652 -20.003 1.00 83.19 426 LEU A O 1
ATOM 3285 N N . MET A 1 427 ? 29.661 12.763 -18.638 1.00 76.94 427 MET A N 1
ATOM 3286 C CA . MET A 1 427 ? 30.244 11.419 -18.592 1.00 76.94 427 MET A CA 1
ATOM 3287 C C . MET A 1 427 ? 30.291 10.734 -19.965 1.00 76.94 427 MET A C 1
ATOM 3289 O O . MET A 1 427 ? 31.198 9.941 -20.233 1.00 76.94 427 MET A O 1
ATOM 3293 N N . TYR A 1 428 ? 29.330 11.044 -20.838 1.00 76.69 428 TYR A N 1
ATOM 3294 C CA . TYR A 1 428 ? 29.216 10.435 -22.161 1.00 76.69 428 TYR A CA 1
ATOM 3295 C C . TYR A 1 428 ? 29.708 11.343 -23.305 1.00 76.69 428 TYR A C 1
ATOM 3297 O O . TYR A 1 428 ? 29.662 10.908 -24.452 1.00 76.69 428 TYR A O 1
ATOM 3305 N N . ILE A 1 429 ? 30.243 12.549 -23.043 1.00 76.62 429 ILE A N 1
ATOM 3306 C CA . ILE A 1 429 ? 30.875 13.421 -24.068 1.00 76.62 429 ILE A CA 1
ATOM 3307 C C . ILE A 1 429 ? 31.905 12.683 -24.950 1.00 76.62 429 ILE A C 1
ATOM 3309 O O . ILE A 1 429 ? 31.920 12.922 -26.161 1.00 76.62 429 ILE A O 1
ATOM 3313 N N . PRO A 1 430 ? 32.751 11.772 -24.424 1.00 70.12 430 PRO A N 1
ATOM 3314 C CA . PRO A 1 430 ? 33.730 11.067 -25.253 1.00 70.12 430 PRO A CA 1
ATOM 3315 C C . PRO A 1 430 ? 33.111 10.151 -26.323 1.00 70.12 430 PRO A C 1
ATOM 3317 O O . PRO A 1 430 ? 33.780 9.842 -27.303 1.00 70.12 430 PRO A O 1
ATOM 3320 N N . VAL A 1 431 ? 31.839 9.755 -26.179 1.00 66.75 431 VAL A N 1
ATOM 3321 C CA . VAL A 1 431 ? 31.123 8.834 -27.082 1.00 66.75 431 VAL A CA 1
ATOM 3322 C C . VAL A 1 431 ? 31.042 9.384 -28.520 1.00 66.75 431 VAL A C 1
ATOM 3324 O O . VAL A 1 431 ? 31.607 8.762 -29.419 1.00 66.75 431 VAL A O 1
ATOM 3327 N N . PRO A 1 432 ? 30.410 10.543 -28.801 1.00 63.62 432 PRO A N 1
ATOM 3328 C CA . PRO A 1 432 ? 30.333 11.079 -30.164 1.00 63.62 432 PRO A CA 1
ATOM 3329 C C . PRO A 1 432 ? 31.695 11.476 -30.753 1.00 63.62 432 PRO A C 1
ATOM 3331 O O . PRO A 1 432 ? 31.843 11.457 -31.975 1.00 63.62 432 PRO A O 1
ATOM 3334 N N . LEU A 1 433 ? 32.677 11.809 -29.904 1.00 63.03 433 LEU A N 1
ATOM 3335 C CA . LEU A 1 433 ? 34.025 12.218 -30.318 1.00 63.03 433 LEU A CA 1
ATOM 3336 C C . LEU A 1 433 ? 34.913 11.029 -30.716 1.00 63.03 433 LEU A C 1
ATOM 3338 O O . LEU A 1 433 ? 35.763 11.179 -31.590 1.00 63.03 433 LEU A O 1
ATOM 3342 N N . LYS A 1 434 ? 34.722 9.857 -30.093 1.00 53.75 434 LYS A N 1
ATOM 3343 C CA . LYS A 1 434 ? 35.568 8.669 -30.295 1.00 53.75 434 LYS A CA 1
ATOM 3344 C C . LYS A 1 434 ? 34.919 7.539 -31.091 1.00 53.75 434 LYS A C 1
ATOM 3346 O O . LYS A 1 434 ? 35.645 6.691 -31.607 1.00 53.75 434 LYS A O 1
ATOM 3351 N N . LEU A 1 435 ? 33.589 7.512 -31.248 1.00 54.78 435 LEU A N 1
ATOM 3352 C CA . LEU A 1 435 ? 32.960 6.519 -32.124 1.00 54.78 435 LEU A CA 1
ATOM 3353 C C . LEU A 1 435 ? 33.364 6.779 -33.577 1.00 54.78 435 LEU A C 1
ATOM 3355 O O . LEU A 1 435 ? 32.974 7.780 -34.183 1.00 54.78 435 LEU A O 1
ATOM 3359 N N . THR A 1 436 ? 34.105 5.851 -34.167 1.00 48.53 436 THR A N 1
ATOM 3360 C CA . THR A 1 436 ? 34.313 5.768 -35.614 1.00 48.53 436 THR A CA 1
ATOM 3361 C C . THR A 1 436 ? 33.037 5.220 -36.265 1.00 48.53 436 THR A C 1
ATOM 3363 O O . THR A 1 436 ? 32.309 4.437 -35.661 1.00 48.53 436 THR A O 1
ATOM 3366 N N . GLY A 1 437 ? 32.688 5.723 -37.454 1.00 49.50 437 GLY A N 1
ATOM 3367 C CA . GLY A 1 437 ? 31.503 5.262 -38.192 1.00 49.50 437 GLY A CA 1
ATOM 3368 C C . GLY A 1 437 ? 31.594 3.781 -38.599 1.00 49.50 437 GLY A C 1
ATOM 3369 O O . GLY A 1 437 ? 32.645 3.173 -38.402 1.00 49.50 437 GLY A O 1
ATOM 3370 N N . PRO A 1 438 ? 30.523 3.197 -39.173 1.00 44.28 438 PRO A N 1
ATOM 3371 C CA . PRO A 1 438 ? 30.494 1.783 -39.556 1.00 44.28 438 PRO A CA 1
ATOM 3372 C C . PRO A 1 438 ? 31.702 1.415 -40.432 1.00 44.28 438 PRO A C 1
ATOM 3374 O O . PRO A 1 438 ? 32.049 2.158 -41.351 1.00 44.28 438 PRO A O 1
ATOM 3377 N N . GLN A 1 439 ? 32.352 0.284 -40.132 1.00 43.22 439 GLN A N 1
ATOM 3378 C CA . GLN A 1 439 ? 33.468 -0.235 -40.926 1.00 43.22 439 GLN A CA 1
ATOM 3379 C C . GLN A 1 439 ? 32.982 -0.547 -42.349 1.00 43.22 439 GLN A C 1
ATOM 3381 O O . GLN A 1 439 ? 32.173 -1.451 -42.554 1.00 43.22 439 GLN A O 1
ATOM 3386 N N . ASN A 1 440 ? 33.491 0.189 -43.339 1.00 37.50 440 ASN A N 1
ATOM 3387 C CA . ASN A 1 440 ? 33.378 -0.183 -44.747 1.00 37.50 440 ASN A CA 1
ATOM 3388 C C . ASN A 1 440 ? 34.289 -1.388 -45.002 1.00 37.50 440 ASN A C 1
ATOM 3390 O O . ASN A 1 440 ? 35.451 -1.219 -45.365 1.00 37.50 440 ASN A O 1
ATOM 3394 N N . MET A 1 441 ? 33.775 -2.601 -44.808 1.00 35.53 441 MET A N 1
ATOM 3395 C CA . MET A 1 441 ? 34.438 -3.802 -45.305 1.00 35.53 441 MET A CA 1
ATOM 3396 C C . MET A 1 441 ? 33.798 -4.183 -46.641 1.00 35.53 441 MET A C 1
ATOM 3398 O O . MET A 1 441 ? 32.713 -4.759 -46.700 1.00 35.53 441 MET A O 1
ATOM 3402 N N . HIS A 1 442 ? 34.447 -3.791 -47.739 1.00 43.03 442 HIS A N 1
ATOM 3403 C CA . HIS A 1 442 ? 34.154 -4.337 -49.060 1.00 43.03 442 HIS A CA 1
ATOM 3404 C C . HIS A 1 442 ? 34.484 -5.834 -49.055 1.00 43.03 442 HIS A C 1
ATOM 3406 O O . HIS A 1 442 ? 35.657 -6.189 -49.044 1.00 43.03 442 HIS A O 1
ATOM 3412 N N . ASN A 1 443 ? 33.460 -6.693 -49.031 1.00 37.31 443 ASN A N 1
ATOM 3413 C CA . ASN A 1 443 ? 33.278 -7.831 -49.943 1.00 37.31 443 ASN A CA 1
ATOM 3414 C C . ASN A 1 443 ? 32.249 -8.841 -49.397 1.00 37.31 443 ASN A C 1
ATOM 3416 O O . ASN A 1 443 ? 32.426 -9.426 -48.340 1.00 37.31 443 ASN A O 1
ATOM 3420 N N . TYR A 1 444 ? 31.195 -9.021 -50.197 1.00 41.22 444 TYR A N 1
ATOM 3421 C CA . TYR A 1 444 ? 30.364 -10.213 -50.420 1.00 41.22 444 TYR A CA 1
ATOM 3422 C C . TYR A 1 444 ? 29.730 -10.997 -49.232 1.00 41.22 444 TYR A C 1
ATOM 3424 O O . TYR A 1 444 ? 30.381 -11.713 -48.478 1.00 41.22 444 TYR A O 1
ATOM 3432 N N . THR A 1 445 ? 28.384 -10.970 -49.224 1.00 37.34 445 THR A N 1
ATOM 3433 C CA . THR A 1 445 ? 27.415 -11.985 -48.726 1.00 37.34 445 THR A CA 1
ATOM 3434 C C . THR A 1 445 ? 27.139 -12.193 -47.228 1.00 37.34 445 THR A C 1
ATOM 3436 O O . THR A 1 445 ? 26.898 -13.318 -46.810 1.00 37.34 445 THR A O 1
ATOM 3439 N N . ASP A 1 446 ? 26.967 -11.130 -46.437 1.00 41.41 446 ASP A N 1
ATOM 3440 C CA . ASP A 1 446 ? 25.948 -11.176 -45.366 1.00 41.41 446 ASP A CA 1
ATOM 3441 C C . ASP A 1 446 ? 25.335 -9.793 -45.102 1.00 41.41 446 ASP A C 1
ATOM 3443 O O . ASP A 1 446 ? 25.789 -8.995 -44.280 1.00 41.41 446 ASP A O 1
ATOM 3447 N N . THR A 1 447 ? 24.266 -9.484 -45.833 1.00 39.47 447 THR A N 1
ATOM 3448 C CA . THR A 1 447 ? 23.534 -8.215 -45.746 1.00 39.47 447 THR A CA 1
ATOM 3449 C C . THR A 1 447 ? 22.671 -8.091 -44.489 1.00 39.47 447 THR A C 1
ATOM 3451 O O . THR A 1 447 ? 21.901 -7.141 -44.399 1.00 39.47 447 THR A O 1
ATOM 3454 N N . LYS A 1 448 ? 22.749 -9.000 -43.503 1.00 43.22 448 LYS A N 1
ATOM 3455 C CA . LYS A 1 448 ? 21.974 -8.911 -42.244 1.00 43.22 448 LYS A CA 1
ATOM 3456 C C . LYS A 1 448 ? 22.768 -8.378 -41.043 1.00 43.22 448 LYS A C 1
ATOM 3458 O O . LYS A 1 448 ? 22.150 -8.053 -40.028 1.00 43.22 448 LYS A O 1
ATOM 3463 N N . GLY A 1 449 ? 24.090 -8.216 -41.154 1.00 42.66 449 GLY A N 1
ATOM 3464 C CA . GLY A 1 449 ? 24.956 -7.691 -40.084 1.00 42.66 449 GLY A CA 1
ATOM 3465 C C . GLY A 1 449 ? 25.163 -6.169 -40.079 1.00 42.66 449 GLY A C 1
ATOM 3466 O O . GLY A 1 449 ? 25.593 -5.610 -39.076 1.00 42.66 449 GLY A O 1
ATOM 3467 N N . THR A 1 450 ? 24.818 -5.472 -41.163 1.00 36.66 450 THR A N 1
ATOM 3468 C CA . THR A 1 450 ? 25.220 -4.073 -41.426 1.00 36.66 450 THR A CA 1
ATOM 3469 C C . THR A 1 450 ? 24.275 -3.000 -40.861 1.00 36.66 450 THR A C 1
ATOM 3471 O O . THR A 1 450 ? 24.440 -1.819 -41.155 1.00 36.66 450 THR A O 1
ATOM 3474 N N . TRP A 1 451 ? 23.273 -3.379 -40.059 1.00 45.44 451 TRP A N 1
ATOM 3475 C CA . TRP A 1 451 ? 22.170 -2.489 -39.644 1.00 45.44 451 TRP A CA 1
ATOM 3476 C C . TRP A 1 451 ? 22.326 -1.874 -38.246 1.00 45.44 451 TRP A C 1
ATOM 3478 O O . TRP A 1 451 ? 21.484 -1.078 -37.833 1.00 45.44 451 TRP A O 1
ATOM 3488 N N . PHE A 1 452 ? 23.372 -2.244 -37.501 1.00 49.53 452 PHE A N 1
ATOM 3489 C CA . PHE A 1 452 ? 23.594 -1.801 -36.121 1.00 49.53 452 PHE A CA 1
ATOM 3490 C C . PHE A 1 452 ? 24.969 -1.150 -35.997 1.00 49.53 452 PHE A C 1
ATOM 3492 O O . PHE A 1 452 ? 25.954 -1.681 -36.504 1.00 49.53 452 PHE A O 1
ATOM 3499 N N . CYS A 1 453 ? 25.052 0.000 -35.323 1.00 52.75 453 CYS A N 1
ATOM 3500 C CA . CYS A 1 453 ? 26.346 0.625 -35.063 1.00 52.75 453 CYS A CA 1
ATOM 3501 C C . CYS A 1 453 ? 27.153 -0.212 -34.088 1.00 52.75 453 CYS A C 1
ATOM 3503 O O . CYS A 1 453 ? 26.819 -0.293 -32.908 1.00 52.75 453 CYS A O 1
ATOM 3505 N N . SER A 1 454 ? 28.210 -0.824 -34.611 1.00 46.28 454 SER A N 1
ATOM 3506 C CA . SER A 1 454 ? 29.211 -1.519 -33.818 1.00 46.28 454 SER A CA 1
ATOM 3507 C C . SER A 1 454 ? 30.185 -0.506 -33.224 1.00 46.28 454 SER A C 1
ATOM 3509 O O . SER A 1 454 ? 30.714 0.347 -33.939 1.00 46.28 454 SER A O 1
ATOM 3511 N N . SER A 1 455 ? 30.415 -0.598 -31.917 1.00 48.00 455 SER A N 1
ATOM 3512 C CA . SER A 1 455 ? 31.447 0.171 -31.217 1.00 48.00 455 SER A CA 1
ATOM 3513 C C . SER A 1 455 ? 32.838 -0.334 -31.613 1.00 48.00 455 SER A C 1
ATOM 3515 O O . SER A 1 455 ? 33.035 -1.539 -31.775 1.00 48.00 455 SER A O 1
ATOM 3517 N N . SER A 1 456 ? 33.801 0.575 -31.782 1.00 42.91 456 SER A N 1
ATOM 3518 C CA . SER A 1 456 ? 35.188 0.219 -32.103 1.00 42.91 456 SER A CA 1
ATOM 3519 C C . SER A 1 456 ? 35.933 -0.373 -30.886 1.00 42.91 456 SER A C 1
ATOM 3521 O O . SER A 1 456 ? 35.530 -0.132 -29.745 1.00 42.91 456 SER A O 1
ATOM 3523 N N . PRO A 1 457 ? 37.039 -1.123 -31.088 1.00 42.66 457 PRO A N 1
ATOM 3524 C CA . PRO A 1 457 ? 37.703 -1.890 -30.026 1.00 42.66 457 PRO A CA 1
ATOM 3525 C C . PRO A 1 457 ? 38.551 -1.083 -29.032 1.00 42.66 457 PRO A C 1
ATOM 3527 O O . PRO A 1 457 ? 39.063 -1.630 -28.057 1.00 42.66 457 PRO A O 1
ATOM 3530 N N . THR A 1 458 ? 38.731 0.219 -29.249 1.00 43.81 458 THR A N 1
ATOM 3531 C CA . THR A 1 458 ? 39.693 1.062 -28.513 1.00 43.81 458 THR A CA 1
ATOM 3532 C C . THR A 1 458 ? 39.146 1.646 -27.202 1.00 43.81 458 THR A C 1
ATOM 3534 O O . THR A 1 458 ? 39.515 2.750 -26.815 1.00 43.81 458 THR A O 1
ATOM 3537 N N . GLU A 1 459 ? 38.236 0.948 -26.517 1.00 50.75 459 GLU A N 1
ATOM 3538 C CA . GLU A 1 459 ? 37.377 1.550 -25.476 1.00 50.75 459 GLU A CA 1
ATOM 3539 C C . GLU A 1 459 ? 37.178 0.661 -24.226 1.00 50.75 459 GLU A C 1
ATOM 3541 O O . GLU A 1 459 ? 36.241 0.864 -23.454 1.00 50.75 459 GLU A O 1
ATOM 3546 N N . ILE A 1 460 ? 38.074 -0.298 -23.958 1.00 51.31 460 ILE A N 1
ATOM 3547 C CA . ILE A 1 460 ? 37.996 -1.139 -22.747 1.00 51.31 460 ILE A CA 1
ATOM 3548 C C . ILE A 1 460 ? 38.005 -0.264 -21.467 1.00 51.31 460 ILE A C 1
ATOM 3550 O O . ILE A 1 460 ? 37.177 -0.459 -20.581 1.00 51.31 460 ILE A O 1
ATOM 3554 N N . GLY A 1 461 ? 38.861 0.767 -21.396 1.00 57.94 461 GLY A N 1
ATOM 3555 C CA . GLY A 1 461 ? 38.978 1.664 -20.230 1.00 57.94 461 GLY A CA 1
ATOM 3556 C C . GLY A 1 461 ? 37.774 2.588 -19.975 1.00 57.94 461 GLY A C 1
ATOM 3557 O O . GLY A 1 461 ? 37.406 2.811 -18.823 1.00 57.94 461 GLY A O 1
ATOM 3558 N N . MET A 1 462 ? 37.121 3.093 -21.028 1.00 61.28 462 MET A N 1
ATOM 3559 C CA . MET A 1 462 ? 35.935 3.961 -20.902 1.00 61.28 462 MET A CA 1
ATOM 3560 C C . MET A 1 462 ? 34.683 3.157 -20.527 1.00 61.28 462 MET A C 1
ATOM 3562 O O . MET A 1 462 ? 33.883 3.605 -19.707 1.00 61.28 462 MET A O 1
ATOM 3566 N N . SER A 1 463 ? 34.565 1.929 -21.047 1.00 61.72 463 SER A N 1
ATOM 3567 C CA . SER A 1 463 ? 33.523 0.974 -20.652 1.00 61.72 463 SER A CA 1
ATOM 3568 C C . SER A 1 463 ? 33.574 0.647 -19.151 1.00 61.72 463 SER A C 1
ATOM 3570 O O . SER A 1 463 ? 32.534 0.613 -18.483 1.00 61.72 463 SER A O 1
ATOM 3572 N N . TYR A 1 464 ? 34.780 0.495 -18.584 1.00 64.69 464 TYR A N 1
ATOM 3573 C CA . TYR A 1 464 ? 34.961 0.317 -17.139 1.00 64.69 464 TYR A CA 1
ATOM 3574 C C . TYR A 1 464 ? 34.484 1.533 -16.337 1.00 64.69 464 TYR A C 1
ATOM 3576 O O . TYR A 1 464 ? 33.743 1.362 -15.372 1.00 64.69 464 TYR A O 1
ATOM 3584 N N . LEU A 1 465 ? 34.841 2.756 -16.744 1.00 70.00 465 LEU A N 1
ATOM 3585 C CA . LEU A 1 465 ? 34.418 3.982 -16.051 1.00 70.00 465 LEU A CA 1
ATOM 3586 C C . LEU A 1 465 ? 32.889 4.152 -16.031 1.00 70.00 465 LEU A C 1
ATOM 3588 O O . LEU A 1 465 ? 32.322 4.504 -14.995 1.00 70.00 465 LEU A O 1
ATOM 3592 N N . TRP A 1 466 ? 32.205 3.849 -17.137 1.00 75.38 466 TRP A N 1
ATOM 3593 C CA . TRP A 1 466 ? 30.738 3.891 -17.193 1.00 75.38 466 TRP A CA 1
ATOM 3594 C C . TRP A 1 466 ? 30.089 2.802 -16.335 1.00 75.38 466 TRP A C 1
ATOM 3596 O O . TRP A 1 466 ? 29.126 3.077 -15.621 1.00 75.38 466 TRP A O 1
ATOM 3606 N N . SER A 1 467 ? 30.652 1.592 -16.342 1.00 70.44 467 SER A N 1
ATOM 3607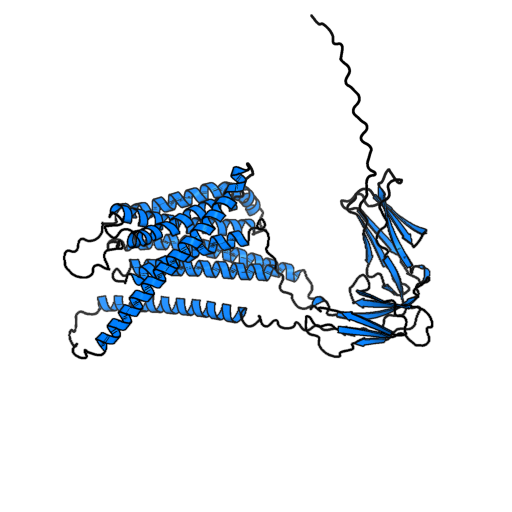 C CA . SER A 1 467 ? 30.167 0.481 -15.513 1.00 70.44 467 SER A CA 1
ATOM 3608 C C . SER A 1 467 ? 30.328 0.772 -14.015 1.00 70.44 467 SER A C 1
ATOM 3610 O O . SER A 1 467 ? 29.438 0.457 -13.225 1.00 70.44 467 SER A O 1
ATOM 3612 N N . ILE A 1 468 ? 31.427 1.427 -13.621 1.00 71.50 468 ILE A N 1
ATOM 3613 C CA . ILE A 1 468 ? 31.670 1.872 -12.240 1.00 71.50 468 ILE A CA 1
ATOM 3614 C C . ILE A 1 468 ? 30.626 2.912 -11.818 1.00 71.50 468 ILE A C 1
ATOM 3616 O O . ILE A 1 468 ? 30.063 2.800 -10.731 1.00 71.50 468 ILE A O 1
ATOM 3620 N N . SER A 1 469 ? 30.324 3.893 -12.672 1.00 76.50 469 SER A N 1
ATOM 3621 C CA . SER A 1 469 ? 29.281 4.886 -12.389 1.00 76.50 469 SER A CA 1
ATOM 3622 C C . SER A 1 469 ? 27.905 4.245 -12.183 1.00 76.50 469 SER A C 1
ATOM 3624 O O . SER A 1 469 ? 27.233 4.523 -11.187 1.00 76.50 469 SER A O 1
ATOM 3626 N N . ASP A 1 470 ? 27.497 3.344 -13.082 1.00 76.12 470 ASP A N 1
ATOM 3627 C CA . ASP A 1 470 ? 26.215 2.639 -12.970 1.00 76.12 470 ASP A CA 1
ATOM 3628 C C . ASP A 1 470 ? 26.160 1.804 -11.670 1.00 76.12 470 ASP A C 1
ATOM 3630 O O . ASP A 1 470 ? 25.158 1.827 -10.949 1.00 76.12 470 ASP A O 1
ATOM 3634 N N . ALA A 1 471 ? 27.263 1.139 -11.299 1.00 75.62 471 ALA A N 1
ATOM 3635 C CA . ALA A 1 471 ? 27.378 0.381 -10.051 1.00 75.62 471 ALA A CA 1
ATOM 3636 C C . ALA A 1 471 ? 27.294 1.264 -8.793 1.00 75.62 471 ALA A C 1
ATOM 3638 O O . ALA A 1 471 ? 26.679 0.862 -7.799 1.00 75.62 471 ALA A O 1
ATOM 3639 N N . MET A 1 472 ? 27.857 2.476 -8.826 1.00 81.44 472 MET A N 1
ATOM 3640 C CA . MET A 1 472 ? 27.760 3.441 -7.725 1.00 81.44 472 MET A CA 1
ATOM 3641 C C . MET A 1 472 ? 26.304 3.852 -7.470 1.00 81.44 472 MET A C 1
ATOM 3643 O O . MET A 1 472 ? 25.843 3.791 -6.327 1.00 81.44 472 MET A O 1
ATOM 3647 N N . PHE A 1 473 ? 25.541 4.193 -8.516 1.00 81.62 473 PHE A N 1
ATOM 3648 C CA . PHE A 1 473 ? 24.120 4.537 -8.366 1.00 81.62 473 PHE A CA 1
ATOM 3649 C C . PHE A 1 473 ? 23.288 3.358 -7.847 1.00 81.62 473 PHE A C 1
ATOM 3651 O O . PHE A 1 473 ? 22.459 3.538 -6.951 1.00 81.62 473 PHE A O 1
ATOM 3658 N N . ILE A 1 474 ? 23.540 2.144 -8.348 1.00 78.31 474 ILE A N 1
ATOM 3659 C CA . ILE A 1 474 ? 22.865 0.924 -7.880 1.00 78.31 474 ILE A CA 1
ATOM 3660 C C . ILE A 1 474 ? 23.167 0.658 -6.401 1.00 78.31 474 ILE A C 1
ATOM 3662 O O . ILE A 1 474 ? 22.253 0.362 -5.631 1.00 78.31 474 ILE A O 1
ATOM 3666 N N . SER A 1 475 ? 24.418 0.830 -5.975 1.00 79.25 475 SER A N 1
ATOM 3667 C CA . SER A 1 475 ? 24.832 0.607 -4.584 1.00 79.25 475 SER A CA 1
ATOM 3668 C C . SER A 1 475 ? 24.112 1.547 -3.613 1.00 79.25 475 SER A C 1
ATOM 3670 O O . SER A 1 475 ? 23.620 1.113 -2.569 1.00 79.25 475 SER A O 1
ATOM 3672 N N . VAL A 1 476 ? 23.967 2.825 -3.976 1.00 80.62 476 VAL A N 1
ATOM 3673 C CA . VAL A 1 476 ? 23.229 3.806 -3.164 1.00 80.62 476 VAL A CA 1
ATOM 3674 C C . VAL A 1 476 ? 21.726 3.493 -3.125 1.00 80.62 476 VAL A C 1
ATOM 3676 O O . VAL A 1 476 ? 21.098 3.617 -2.067 1.00 80.62 476 VAL A O 1
ATOM 3679 N N . MET A 1 477 ? 21.140 3.025 -4.233 1.00 80.19 477 MET A N 1
ATOM 3680 C CA . MET A 1 477 ? 19.744 2.559 -4.267 1.00 80.19 477 MET A CA 1
ATOM 3681 C C . MET A 1 477 ? 19.510 1.351 -3.349 1.00 80.19 477 MET A C 1
ATOM 3683 O O . MET A 1 477 ? 18.527 1.328 -2.603 1.00 80.19 477 MET A O 1
ATOM 3687 N N . VAL A 1 478 ? 20.418 0.367 -3.363 1.00 76.88 478 VAL A N 1
ATOM 3688 C CA . VAL A 1 478 ? 20.370 -0.818 -2.486 1.00 76.88 478 VAL A CA 1
ATOM 3689 C C . VAL A 1 478 ? 20.471 -0.398 -1.020 1.00 76.88 478 VAL A C 1
ATOM 3691 O O . VAL A 1 478 ? 19.662 -0.830 -0.198 1.00 76.88 478 VAL A O 1
ATOM 3694 N N . TRP A 1 479 ? 21.422 0.481 -0.691 1.00 78.25 479 TRP A N 1
ATOM 3695 C CA . TRP A 1 479 ? 21.646 0.954 0.675 1.00 78.25 479 TRP A CA 1
ATOM 3696 C C . TRP A 1 479 ? 20.444 1.723 1.240 1.00 78.25 479 TRP A C 1
ATOM 3698 O O . TRP A 1 479 ? 19.978 1.429 2.341 1.00 78.25 479 TRP A O 1
ATOM 3708 N N . SER A 1 480 ? 19.911 2.686 0.483 1.00 75.94 480 SER A N 1
ATOM 3709 C CA . SER A 1 480 ? 18.767 3.512 0.900 1.00 75.94 480 SER A CA 1
ATOM 3710 C C . SER A 1 480 ? 17.467 2.712 1.016 1.00 75.94 480 SER A C 1
ATOM 3712 O O . SER A 1 480 ? 16.712 2.869 1.975 1.00 75.94 480 SER A O 1
ATOM 3714 N N . SER A 1 481 ? 17.217 1.795 0.084 1.00 74.88 481 SER A N 1
ATOM 3715 C CA . SER A 1 481 ? 16.028 0.941 0.142 1.00 74.88 481 SER A CA 1
ATOM 3716 C C . SER A 1 481 ? 16.137 -0.104 1.257 1.00 74.88 481 SER A C 1
ATOM 3718 O O . SER A 1 481 ? 15.169 -0.358 1.975 1.00 74.88 481 SER A O 1
ATOM 3720 N N . GLY A 1 482 ? 17.326 -0.684 1.453 1.00 73.75 482 GLY A N 1
ATOM 3721 C CA . GLY A 1 482 ? 17.597 -1.635 2.531 1.00 73.75 482 GLY A CA 1
ATOM 3722 C C . GLY A 1 482 ? 17.473 -1.001 3.918 1.00 73.75 482 GLY A C 1
ATOM 3723 O O . GLY A 1 482 ? 16.880 -1.599 4.818 1.00 73.75 482 GLY A O 1
ATOM 3724 N N . SER A 1 483 ? 17.954 0.233 4.089 1.00 73.94 483 SER A N 1
ATOM 3725 C CA . SER A 1 483 ? 17.835 0.965 5.354 1.00 73.94 483 SER A CA 1
ATOM 3726 C C . SER A 1 483 ? 16.378 1.302 5.692 1.00 73.94 483 SER A C 1
ATOM 3728 O O . SER A 1 483 ? 15.966 1.108 6.837 1.00 73.94 483 SER A O 1
ATOM 3730 N N . MET A 1 484 ? 15.568 1.708 4.705 1.00 71.38 484 MET A N 1
ATOM 3731 C CA . MET A 1 484 ? 14.124 1.918 4.860 1.00 71.38 484 MET A CA 1
ATOM 3732 C C . MET A 1 484 ? 13.414 0.637 5.322 1.00 71.38 484 MET A C 1
ATOM 3734 O O . MET A 1 484 ? 12.621 0.677 6.263 1.00 71.38 484 MET A O 1
ATOM 3738 N N . VAL A 1 485 ? 13.726 -0.515 4.719 1.00 70.88 485 VAL A N 1
ATOM 3739 C CA . VAL A 1 485 ? 13.144 -1.814 5.103 1.00 70.88 485 VAL A CA 1
ATOM 3740 C C . VAL A 1 485 ? 13.556 -2.209 6.522 1.00 70.88 485 VAL A C 1
ATOM 3742 O O . VAL A 1 485 ? 12.700 -2.568 7.328 1.00 70.88 485 VAL A O 1
ATOM 3745 N N . LEU A 1 486 ? 14.841 -2.093 6.866 1.00 70.12 486 LEU A N 1
ATOM 3746 C CA . LEU A 1 486 ? 15.343 -2.371 8.217 1.00 70.12 486 LEU A CA 1
ATOM 3747 C C . LEU A 1 486 ? 14.706 -1.456 9.267 1.00 70.12 486 LEU A C 1
ATOM 3749 O O . LEU A 1 486 ? 14.402 -1.900 10.375 1.00 70.12 486 LEU A O 1
ATOM 3753 N N . LEU A 1 487 ? 14.484 -0.187 8.928 1.00 70.31 487 LEU A N 1
ATOM 3754 C CA . LEU A 1 487 ? 13.825 0.773 9.803 1.00 70.31 487 LEU A CA 1
ATOM 3755 C C . LEU A 1 487 ? 12.355 0.413 10.029 1.00 70.31 487 LEU A C 1
ATOM 3757 O O . LEU A 1 487 ? 11.907 0.419 11.175 1.00 70.31 487 LEU A O 1
ATOM 3761 N N . LEU A 1 488 ? 11.630 0.035 8.975 1.00 68.75 488 LEU A N 1
ATOM 3762 C CA . LEU A 1 488 ? 10.247 -0.440 9.072 1.00 68.75 488 LEU A CA 1
ATOM 3763 C C . LEU A 1 488 ? 10.151 -1.745 9.877 1.00 68.75 488 LEU A C 1
ATOM 3765 O O . LEU A 1 488 ? 9.261 -1.885 10.715 1.00 68.75 488 LEU A O 1
ATOM 3769 N N . LEU A 1 489 ? 11.101 -2.669 9.701 1.00 68.94 489 LEU A N 1
ATOM 3770 C CA . LEU A 1 489 ? 11.187 -3.906 10.485 1.00 68.94 489 LEU A CA 1
ATOM 3771 C C . LEU A 1 489 ? 11.486 -3.629 11.967 1.00 68.94 489 LEU A C 1
ATOM 3773 O O . LEU A 1 489 ? 10.813 -4.182 12.835 1.00 68.94 489 LEU A O 1
ATOM 3777 N N . ARG A 1 490 ? 12.430 -2.730 12.279 1.00 69.81 490 ARG A N 1
ATOM 3778 C CA . ARG A 1 490 ? 12.720 -2.305 13.662 1.00 69.81 490 ARG A CA 1
ATOM 3779 C C . ARG A 1 490 ? 11.549 -1.562 14.298 1.00 69.81 490 ARG A C 1
ATOM 3781 O O . ARG A 1 490 ? 11.302 -1.723 15.491 1.00 69.81 490 ARG A O 1
ATOM 3788 N N . HIS A 1 491 ? 10.836 -0.742 13.528 1.00 68.44 491 HIS A N 1
ATOM 3789 C CA . HIS A 1 491 ? 9.643 -0.051 14.004 1.00 68.44 491 HIS A CA 1
ATOM 3790 C C . HIS A 1 491 ? 8.539 -1.055 14.334 1.00 68.44 491 HIS A C 1
ATOM 3792 O O . HIS A 1 491 ? 8.003 -1.016 15.437 1.00 68.44 491 HIS A O 1
ATOM 3798 N N . ARG A 1 492 ? 8.300 -2.035 13.454 1.00 64.31 492 ARG A N 1
ATOM 3799 C CA . ARG A 1 492 ? 7.383 -3.150 13.717 1.00 64.31 492 ARG A CA 1
ATOM 3800 C C . ARG A 1 492 ? 7.767 -3.919 14.981 1.00 64.31 492 ARG A C 1
ATOM 3802 O O . ARG A 1 492 ? 6.900 -4.143 15.815 1.00 64.31 492 ARG A O 1
ATOM 3809 N N . GLN A 1 493 ? 9.041 -4.273 15.158 1.00 65.50 493 GLN A N 1
ATOM 3810 C CA . GLN A 1 493 ? 9.519 -4.955 16.369 1.00 65.50 493 GLN A CA 1
ATOM 3811 C C . GLN A 1 493 ? 9.270 -4.122 17.638 1.00 65.50 493 GLN A C 1
ATOM 3813 O O . GLN A 1 493 ? 8.851 -4.663 18.657 1.00 65.50 493 GLN A O 1
ATOM 3818 N N . ARG A 1 494 ? 9.462 -2.796 17.580 1.00 64.44 494 ARG A N 1
ATOM 3819 C CA . ARG A 1 494 ? 9.156 -1.903 18.711 1.00 64.44 494 ARG A CA 1
ATOM 3820 C C . ARG A 1 494 ? 7.659 -1.760 18.987 1.00 64.44 494 ARG A C 1
ATOM 3822 O O . ARG A 1 494 ? 7.280 -1.700 20.148 1.00 64.44 494 ARG A O 1
ATOM 3829 N N . VAL A 1 495 ? 6.821 -1.718 17.953 1.00 60.88 495 VAL A N 1
ATOM 3830 C CA . VAL A 1 495 ? 5.356 -1.646 18.095 1.00 60.88 495 VAL A CA 1
ATOM 3831 C C . VAL A 1 495 ? 4.793 -2.972 18.622 1.00 60.88 495 VAL A C 1
ATOM 3833 O O . VAL A 1 495 ? 3.894 -2.964 19.459 1.00 60.88 495 VAL A O 1
ATOM 3836 N N . GLN A 1 496 ? 5.375 -4.103 18.208 1.00 55.28 496 GLN A N 1
ATOM 3837 C CA . GLN A 1 496 ? 5.039 -5.439 18.711 1.00 55.28 496 GLN A CA 1
ATOM 3838 C C . GLN A 1 496 ? 5.445 -5.646 20.177 1.00 55.28 496 GLN A C 1
ATOM 3840 O O . GLN A 1 496 ? 4.753 -6.366 20.878 1.00 55.28 496 GLN A O 1
ATOM 3845 N N . TYR A 1 497 ? 6.508 -4.996 20.665 1.00 46.09 497 TYR A N 1
ATOM 3846 C CA . TYR A 1 497 ? 6.905 -5.057 22.081 1.00 46.09 497 TYR A CA 1
ATOM 3847 C C . TYR A 1 497 ? 5.946 -4.296 23.021 1.00 46.09 497 TYR A C 1
ATOM 3849 O O . TYR A 1 497 ? 5.866 -4.608 24.204 1.00 46.09 497 TYR A O 1
ATOM 3857 N N . ILE A 1 498 ? 5.204 -3.310 22.506 1.00 53.94 498 ILE A N 1
ATOM 3858 C CA . ILE A 1 498 ? 4.247 -2.504 23.288 1.00 53.94 498 ILE A CA 1
ATOM 3859 C C . ILE A 1 498 ? 2.856 -3.167 23.341 1.00 53.94 498 ILE A C 1
ATOM 3861 O O . ILE A 1 498 ? 2.080 -2.895 24.253 1.00 53.94 498 ILE A O 1
ATOM 3865 N N . HIS A 1 499 ? 2.539 -4.064 22.401 1.00 48.53 499 HIS A N 1
ATOM 3866 C CA . HIS A 1 499 ? 1.302 -4.848 22.425 1.00 48.53 499 HIS A CA 1
ATOM 3867 C C . HIS A 1 499 ? 1.553 -6.220 23.063 1.00 48.53 499 HIS A C 1
ATOM 3869 O O . HIS A 1 499 ? 2.257 -7.060 22.508 1.00 48.53 499 HIS A O 1
ATOM 3875 N N . THR A 1 500 ? 0.952 -6.458 24.227 1.00 39.59 500 THR A N 1
ATOM 3876 C CA . THR A 1 500 ? 0.912 -7.772 24.881 1.00 39.59 500 THR A CA 1
ATOM 3877 C C . THR A 1 500 ? 0.277 -8.832 23.961 1.00 39.59 500 THR A C 1
ATOM 3879 O O . THR A 1 500 ? -0.658 -8.524 23.218 1.00 39.59 500 THR A O 1
ATOM 3882 N N . PRO A 1 501 ? 0.762 -10.090 23.976 1.00 44.00 501 PRO A N 1
ATOM 3883 C CA . PRO A 1 501 ? 0.359 -11.111 23.017 1.00 44.00 501 PRO A CA 1
ATOM 3884 C C . PRO A 1 501 ? -0.999 -11.708 23.399 1.00 44.00 501 PRO A C 1
ATOM 3886 O O . PRO A 1 501 ? -1.082 -12.702 24.116 1.00 44.00 501 PRO A O 1
ATOM 3889 N N . THR A 1 502 ? -2.083 -11.129 22.890 1.00 37.78 502 THR A N 1
ATOM 3890 C CA . THR A 1 502 ? -3.401 -11.771 22.877 1.00 37.78 502 THR A CA 1
ATOM 3891 C C . THR A 1 502 ? -3.811 -12.079 21.437 1.00 37.78 502 THR A C 1
ATOM 3893 O O . THR A 1 502 ? -4.284 -11.223 20.702 1.00 37.78 502 THR A O 1
ATOM 3896 N N . GLY A 1 503 ? -3.634 -13.343 21.038 1.00 44.19 503 GLY A N 1
ATOM 3897 C CA . GLY A 1 503 ? -4.324 -13.939 19.888 1.00 44.19 503 GLY A CA 1
ATOM 3898 C C . GLY A 1 503 ? -3.687 -13.724 18.508 1.00 44.19 503 GLY A C 1
ATOM 3899 O O . GLY A 1 503 ? -3.762 -12.652 17.925 1.00 44.19 503 GLY A O 1
ATOM 3900 N N . HIS A 1 504 ? -3.102 -14.807 17.987 1.00 37.41 504 HIS A N 1
ATOM 3901 C CA . HIS A 1 504 ? -2.792 -15.143 16.589 1.00 37.41 504 HIS A CA 1
ATOM 3902 C C . HIS A 1 504 ? -2.800 -14.006 15.546 1.00 37.41 504 HIS A C 1
ATOM 3904 O O . HIS A 1 504 ? -3.827 -13.544 15.052 1.00 37.41 504 HIS A O 1
ATOM 3910 N N . HIS A 1 505 ? -1.578 -13.638 15.158 1.00 38.69 505 HIS A N 1
ATOM 3911 C CA . HIS A 1 505 ? -1.204 -12.615 14.192 1.00 38.69 505 HIS A CA 1
ATOM 3912 C C . HIS A 1 505 ? -1.952 -12.681 12.848 1.00 38.69 505 HIS A C 1
ATOM 3914 O O . HIS A 1 505 ? -1.539 -13.370 11.916 1.00 38.69 505 HIS A O 1
ATOM 3920 N N . ARG A 1 506 ? -2.947 -11.804 12.675 1.00 39.25 506 ARG A N 1
ATOM 3921 C CA . ARG A 1 506 ? -3.235 -11.217 11.361 1.00 39.25 506 ARG A CA 1
ATOM 3922 C C . ARG A 1 506 ? -2.016 -10.373 10.988 1.00 39.25 506 ARG A C 1
ATOM 3924 O O . ARG A 1 506 ? -1.683 -9.427 11.702 1.00 39.25 506 ARG A O 1
ATOM 3931 N N . CYS A 1 507 ? -1.304 -10.727 9.917 1.00 40.81 507 CYS A N 1
ATOM 3932 C CA . CYS A 1 507 ? -0.256 -9.852 9.393 1.00 40.81 507 CYS A CA 1
ATOM 3933 C C . CYS A 1 507 ? -0.894 -8.482 9.109 1.00 40.81 507 CYS A C 1
ATOM 3935 O O . CYS A 1 507 ? -1.863 -8.431 8.344 1.00 40.81 507 CYS A O 1
ATOM 3937 N N . PRO A 1 508 ? -0.408 -7.384 9.715 1.00 49.00 508 PRO A N 1
ATOM 3938 C CA . PRO A 1 508 ? -0.971 -6.071 9.448 1.00 49.00 508 PRO A CA 1
ATOM 3939 C C . PRO A 1 508 ? -0.855 -5.774 7.941 1.00 49.00 508 PRO A C 1
ATOM 3941 O O . PRO A 1 508 ? 0.124 -6.207 7.319 1.00 49.00 508 PRO A O 1
ATOM 3944 N N . PRO A 1 509 ? -1.814 -5.056 7.327 1.00 49.47 509 PRO A N 1
ATOM 3945 C CA . PRO A 1 509 ? -1.799 -4.714 5.894 1.00 49.47 509 PRO A CA 1
ATOM 3946 C C . PRO A 1 509 ? -0.491 -4.024 5.459 1.00 49.47 509 PRO A C 1
ATOM 3948 O O . PRO A 1 509 ? -0.047 -4.150 4.318 1.00 49.47 509 PRO A O 1
ATOM 3951 N N . GLU A 1 510 ? 0.189 -3.394 6.412 1.00 50.56 510 GLU A N 1
ATOM 3952 C CA . GLU A 1 510 ? 1.528 -2.817 6.308 1.00 50.56 510 GLU A CA 1
ATOM 3953 C C . GLU A 1 510 ? 2.611 -3.853 5.956 1.00 50.56 510 GLU A C 1
ATOM 3955 O O . GLU A 1 510 ? 3.511 -3.570 5.173 1.00 50.56 510 GLU A O 1
ATOM 3960 N N . THR A 1 511 ? 2.506 -5.095 6.442 1.00 48.00 511 THR A N 1
ATOM 3961 C CA . THR A 1 511 ? 3.463 -6.174 6.133 1.00 48.00 511 THR A CA 1
ATOM 3962 C C . THR A 1 511 ? 3.343 -6.631 4.680 1.00 48.00 511 THR A C 1
ATOM 3964 O O . THR A 1 511 ? 4.360 -6.904 4.042 1.00 48.00 511 THR A O 1
ATOM 3967 N N . ARG A 1 512 ? 2.121 -6.660 4.129 1.00 52.50 512 ARG A N 1
ATOM 3968 C CA . ARG A 1 512 ? 1.870 -6.970 2.712 1.00 52.50 512 ARG A CA 1
ATOM 3969 C C . ARG A 1 512 ? 2.400 -5.854 1.808 1.00 52.50 512 ARG A C 1
ATOM 3971 O O . ARG A 1 512 ? 3.052 -6.134 0.803 1.00 52.50 512 ARG A O 1
ATOM 3978 N N . ALA A 1 513 ? 2.202 -4.595 2.196 1.00 54.44 513 ALA A N 1
ATOM 3979 C CA . ALA A 1 513 ? 2.778 -3.448 1.497 1.00 54.44 513 ALA A CA 1
ATOM 3980 C C . ALA A 1 513 ? 4.319 -3.489 1.513 1.00 54.44 513 ALA A C 1
ATOM 3982 O O . ALA A 1 513 ? 4.944 -3.363 0.467 1.00 54.44 513 ALA A O 1
ATOM 3983 N N . VAL A 1 514 ? 4.947 -3.775 2.657 1.00 56.09 514 VAL A N 1
ATOM 3984 C CA . VAL A 1 514 ? 6.414 -3.867 2.763 1.00 56.09 514 VAL A CA 1
ATOM 3985 C C . VAL A 1 514 ? 6.987 -5.041 1.963 1.00 56.09 514 VAL A C 1
ATOM 3987 O O . VAL A 1 514 ? 7.985 -4.854 1.273 1.00 56.09 514 VAL A O 1
ATOM 3990 N N . HIS A 1 515 ? 6.350 -6.218 1.970 1.00 50.72 515 HIS A N 1
ATOM 3991 C CA . HIS A 1 515 ? 6.800 -7.352 1.149 1.00 50.72 515 HIS A CA 1
ATOM 3992 C C . HIS A 1 515 ? 6.670 -7.053 -0.344 1.00 50.72 515 HIS A C 1
ATOM 3994 O O . HIS A 1 515 ? 7.590 -7.329 -1.102 1.00 50.72 515 HIS A O 1
ATOM 4000 N N . THR A 1 516 ? 5.572 -6.433 -0.780 1.00 53.97 516 THR A N 1
ATOM 4001 C CA . THR A 1 516 ? 5.428 -6.045 -2.191 1.00 53.97 516 THR A CA 1
ATOM 4002 C C . THR A 1 516 ? 6.420 -4.955 -2.596 1.00 53.97 516 THR A C 1
ATOM 4004 O O . THR A 1 516 ? 6.949 -5.028 -3.696 1.00 53.97 516 THR A O 1
ATOM 4007 N N . ILE A 1 517 ? 6.736 -3.981 -1.731 1.00 59.16 517 ILE A N 1
ATOM 4008 C CA . ILE A 1 517 ? 7.789 -2.973 -1.960 1.00 59.16 517 ILE A CA 1
ATOM 4009 C C . ILE A 1 517 ? 9.168 -3.634 -2.058 1.00 59.16 517 ILE A C 1
ATOM 4011 O O . ILE A 1 517 ? 9.895 -3.362 -3.009 1.00 59.16 517 ILE A O 1
ATOM 4015 N N . LEU A 1 518 ? 9.501 -4.534 -1.131 1.00 55.16 518 LEU A N 1
ATOM 4016 C CA . LEU A 1 518 ? 10.767 -5.265 -1.119 1.00 55.16 518 LEU A CA 1
ATOM 4017 C C . LEU A 1 518 ? 10.928 -6.118 -2.382 1.00 55.16 518 LEU A C 1
ATOM 4019 O O . LEU A 1 518 ? 11.949 -6.034 -3.057 1.00 55.16 518 LEU A O 1
ATOM 4023 N N . MET A 1 519 ? 9.893 -6.876 -2.750 1.00 55.41 519 MET A N 1
ATOM 4024 C CA . MET A 1 519 ? 9.897 -7.691 -3.964 1.00 55.41 519 MET A CA 1
ATOM 4025 C C . MET A 1 519 ? 10.020 -6.835 -5.225 1.00 55.41 519 MET A C 1
ATOM 4027 O O . MET A 1 519 ? 10.720 -7.231 -6.152 1.00 55.41 519 MET A O 1
ATOM 4031 N N . LEU A 1 520 ? 9.403 -5.650 -5.257 1.00 60.19 520 LEU A N 1
ATOM 4032 C CA . LEU A 1 520 ? 9.522 -4.700 -6.364 1.00 60.19 520 LEU A CA 1
ATOM 4033 C C . LEU A 1 520 ? 10.957 -4.196 -6.530 1.00 60.19 520 LEU A C 1
ATOM 4035 O O . LEU A 1 520 ? 11.520 -4.253 -7.617 1.00 60.19 520 LEU A O 1
ATOM 4039 N N . VAL A 1 521 ? 11.547 -3.727 -5.430 1.00 64.50 521 VAL A N 1
ATOM 4040 C CA . VAL A 1 521 ? 12.885 -3.133 -5.397 1.00 64.50 521 VAL A CA 1
ATOM 4041 C C . VAL A 1 521 ? 13.939 -4.179 -5.755 1.00 64.50 521 VAL A C 1
ATOM 4043 O O . VAL A 1 521 ? 14.798 -3.913 -6.590 1.00 64.50 521 VAL A O 1
ATOM 4046 N N . VAL A 1 522 ? 13.825 -5.398 -5.220 1.00 63.56 522 VAL A N 1
ATOM 4047 C CA . VAL A 1 522 ? 14.705 -6.524 -5.575 1.00 63.56 522 VAL A CA 1
ATOM 4048 C C . VAL A 1 522 ? 14.549 -6.903 -7.052 1.00 63.56 522 VAL A C 1
ATOM 4050 O O . VAL A 1 522 ? 15.543 -7.099 -7.749 1.00 63.56 522 VAL A O 1
ATOM 4053 N N . THR A 1 523 ? 13.318 -6.944 -7.571 1.00 64.06 523 THR A N 1
ATOM 4054 C CA . THR A 1 523 ? 13.070 -7.234 -8.996 1.00 64.06 523 THR A CA 1
ATOM 4055 C C . THR A 1 523 ? 13.649 -6.135 -9.905 1.00 64.06 523 THR A C 1
ATOM 4057 O O . THR A 1 523 ? 14.166 -6.419 -10.977 1.00 64.06 523 THR A O 1
ATOM 4060 N N . PHE A 1 524 ? 13.641 -4.872 -9.481 1.00 68.06 524 PHE A N 1
ATOM 4061 C CA . PHE A 1 524 ? 14.229 -3.780 -10.262 1.00 68.06 524 PHE A CA 1
ATOM 4062 C C . PHE A 1 524 ? 15.755 -3.753 -10.223 1.00 68.06 524 PHE A C 1
ATOM 4064 O O . PHE A 1 524 ? 16.384 -3.586 -11.267 1.00 68.06 524 PHE A O 1
ATOM 4071 N N . ILE A 1 525 ? 16.360 -3.971 -9.053 1.00 68.56 525 ILE A N 1
ATOM 4072 C CA . ILE A 1 525 ? 17.821 -4.046 -8.907 1.00 68.56 525 ILE A CA 1
ATOM 4073 C C . ILE A 1 525 ? 18.381 -5.207 -9.738 1.00 68.56 525 ILE A C 1
ATOM 4075 O O . ILE A 1 525 ? 19.411 -5.055 -10.391 1.00 68.56 525 ILE A O 1
ATOM 4079 N N . THR A 1 526 ? 17.678 -6.342 -9.775 1.00 66.75 526 THR A N 1
ATOM 4080 C CA . THR A 1 526 ? 18.086 -7.509 -10.572 1.00 66.75 526 THR A CA 1
ATOM 4081 C C . THR A 1 526 ? 18.040 -7.238 -12.076 1.00 66.75 526 THR A C 1
ATOM 4083 O O . THR A 1 526 ? 19.013 -7.551 -12.758 1.00 66.75 526 THR A O 1
ATOM 4086 N N . PHE A 1 527 ? 16.993 -6.591 -12.604 1.00 68.00 527 PHE A N 1
ATOM 4087 C CA . PHE A 1 527 ? 16.952 -6.207 -14.024 1.00 68.00 527 PHE A CA 1
ATOM 4088 C C . PHE A 1 527 ? 18.077 -5.241 -14.414 1.00 68.00 527 PHE A C 1
ATOM 4090 O O . PHE A 1 527 ? 18.687 -5.405 -15.471 1.00 68.00 527 PHE A O 1
ATOM 4097 N N . TYR A 1 528 ? 18.394 -4.271 -13.555 1.00 68.62 528 TYR A N 1
ATOM 4098 C CA . TYR A 1 528 ? 19.486 -3.332 -13.803 1.00 68.62 528 TYR A CA 1
ATOM 4099 C C . TYR A 1 528 ? 20.866 -3.984 -13.749 1.00 68.62 528 TYR A C 1
ATOM 4101 O O . TYR A 1 528 ? 21.699 -3.725 -14.618 1.00 68.62 528 TYR A O 1
ATOM 4109 N N . PHE A 1 529 ? 21.098 -4.860 -12.770 1.00 68.50 529 PHE A N 1
ATOM 4110 C CA . PHE A 1 529 ? 22.337 -5.624 -12.668 1.00 68.50 529 PHE A CA 1
ATOM 4111 C C . PHE A 1 529 ? 22.532 -6.528 -13.891 1.00 68.50 529 PHE A C 1
ATOM 4113 O O . PHE A 1 529 ? 23.587 -6.489 -14.518 1.00 68.50 529 PHE A O 1
ATOM 4120 N N . LEU A 1 530 ? 21.491 -7.262 -14.297 1.00 67.12 530 LEU A N 1
ATOM 4121 C CA . LEU A 1 530 ? 21.511 -8.092 -15.502 1.00 67.12 530 LEU A CA 1
ATOM 4122 C C . LEU A 1 530 ? 21.802 -7.267 -16.762 1.00 67.12 530 LEU A C 1
ATOM 4124 O O . LEU A 1 530 ? 22.639 -7.660 -17.570 1.00 67.12 530 LEU A O 1
ATOM 4128 N N . ASN A 1 531 ? 21.156 -6.108 -16.924 1.00 71.62 531 ASN A N 1
ATOM 4129 C CA . ASN A 1 531 ? 21.399 -5.234 -18.071 1.00 71.62 531 ASN A CA 1
ATOM 4130 C C . ASN A 1 531 ? 22.839 -4.692 -18.090 1.00 71.62 531 ASN A C 1
ATOM 4132 O O . ASN A 1 531 ? 23.439 -4.601 -19.160 1.00 71.62 531 ASN A O 1
ATOM 4136 N N . SER A 1 532 ? 23.411 -4.379 -16.922 1.00 68.56 532 SER A N 1
ATOM 4137 C CA . SER A 1 532 ? 24.805 -3.937 -16.786 1.00 68.56 532 SER A CA 1
ATOM 4138 C C . SER A 1 532 ? 25.798 -5.052 -17.139 1.00 68.56 532 SER A C 1
ATOM 4140 O O . SER A 1 532 ? 26.687 -4.840 -17.960 1.00 68.56 532 SER A O 1
ATOM 4142 N N . VAL A 1 533 ? 25.586 -6.272 -16.628 1.00 66.00 533 VAL A N 1
ATOM 4143 C CA . VAL A 1 533 ? 26.420 -7.450 -16.939 1.00 66.00 533 VAL A CA 1
ATOM 4144 C C . VAL A 1 533 ? 26.375 -7.783 -18.430 1.00 66.00 533 VAL A C 1
ATOM 4146 O O . VAL A 1 533 ? 27.419 -7.979 -19.048 1.00 66.00 533 VAL A O 1
ATOM 4149 N N . VAL A 1 534 ? 25.184 -7.790 -19.036 1.00 63.97 534 VAL A N 1
ATOM 4150 C CA . VAL A 1 534 ? 25.023 -8.037 -20.478 1.00 63.97 534 VAL A CA 1
ATOM 4151 C C . VAL A 1 534 ? 25.663 -6.916 -21.305 1.00 63.97 534 VAL A C 1
ATOM 4153 O O . VAL A 1 534 ? 26.316 -7.200 -22.305 1.00 63.97 534 VAL A O 1
ATOM 4156 N N . SER A 1 535 ? 25.539 -5.654 -20.883 1.00 63.84 535 SER A N 1
ATOM 4157 C CA . SER A 1 535 ? 26.178 -4.517 -21.564 1.00 63.84 535 SER A CA 1
ATOM 4158 C C . SER A 1 535 ? 27.706 -4.593 -21.506 1.00 63.84 535 SER A C 1
ATOM 4160 O O . SER A 1 535 ? 28.366 -4.372 -22.519 1.00 63.84 535 SER A O 1
ATOM 4162 N N . PHE A 1 536 ? 28.268 -4.941 -20.346 1.00 64.75 536 PHE A N 1
ATOM 4163 C CA . PHE A 1 536 ? 29.706 -5.147 -20.172 1.00 64.75 536 PHE A CA 1
ATOM 4164 C C . PHE A 1 536 ? 30.207 -6.321 -21.016 1.00 64.75 536 PHE A C 1
ATOM 4166 O O . PHE A 1 536 ? 31.231 -6.213 -21.681 1.00 64.75 536 PHE A O 1
ATOM 4173 N N . TYR A 1 537 ? 29.448 -7.416 -21.056 1.00 61.56 537 TYR A N 1
ATOM 4174 C CA . TYR A 1 537 ? 29.761 -8.586 -21.870 1.00 61.56 537 TYR A CA 1
ATOM 4175 C C . TYR A 1 537 ? 29.778 -8.265 -23.373 1.00 61.56 537 TYR A C 1
ATOM 4177 O O . TYR A 1 537 ? 30.733 -8.618 -24.058 1.00 61.56 537 TYR A O 1
ATOM 4185 N N . ILE A 1 538 ? 28.783 -7.524 -23.877 1.00 61.16 538 ILE A N 1
ATOM 4186 C CA . ILE A 1 538 ? 28.754 -7.051 -25.274 1.00 61.16 538 ILE A CA 1
ATOM 4187 C C . ILE A 1 538 ? 29.948 -6.126 -25.569 1.00 61.16 538 ILE A C 1
ATOM 4189 O O . ILE A 1 538 ? 30.498 -6.169 -26.665 1.00 61.16 538 ILE A O 1
ATOM 4193 N N . ALA A 1 539 ? 30.369 -5.303 -24.603 1.00 58.94 539 ALA A N 1
ATOM 4194 C CA . ALA A 1 539 ? 31.518 -4.410 -24.757 1.00 58.94 539 ALA A CA 1
ATOM 4195 C C . ALA A 1 539 ? 32.880 -5.129 -24.669 1.00 58.94 539 ALA A C 1
ATOM 4197 O O . ALA A 1 539 ? 33.846 -4.667 -25.270 1.00 58.94 539 ALA A O 1
ATOM 4198 N N . ALA A 1 540 ? 32.976 -6.229 -23.914 1.00 57.31 540 ALA A N 1
ATOM 4199 C CA . ALA A 1 540 ? 34.206 -7.000 -23.721 1.00 57.31 540 ALA A CA 1
ATOM 4200 C C . ALA A 1 540 ? 34.443 -8.038 -24.832 1.00 57.31 540 ALA A C 1
ATOM 4202 O O . ALA A 1 540 ? 35.590 -8.342 -25.160 1.00 57.31 540 ALA A O 1
ATOM 4203 N N . PHE A 1 541 ? 33.370 -8.568 -25.425 1.00 56.53 541 PHE A N 1
ATOM 4204 C CA . PHE A 1 541 ? 33.418 -9.579 -26.476 1.00 56.53 541 PHE A CA 1
ATOM 4205 C C . PHE A 1 541 ? 32.826 -9.009 -27.769 1.00 56.53 541 PHE A C 1
ATOM 4207 O O . PHE A 1 541 ? 31.628 -9.119 -28.019 1.00 56.53 541 PHE A O 1
ATOM 4214 N N . PHE A 1 542 ? 33.687 -8.427 -28.612 1.00 51.03 542 PHE A N 1
ATOM 4215 C CA . PHE A 1 542 ? 33.354 -7.786 -29.899 1.00 51.03 542 PHE A CA 1
ATOM 4216 C C . PHE A 1 542 ? 32.725 -8.713 -30.960 1.00 51.03 542 PHE A C 1
ATOM 4218 O O . PHE A 1 542 ? 32.479 -8.273 -32.079 1.00 51.03 542 PHE A O 1
ATOM 4225 N N . ASP A 1 543 ? 32.451 -9.977 -30.630 1.00 47.88 543 ASP A N 1
ATOM 4226 C CA . ASP A 1 543 ? 32.102 -11.025 -31.593 1.00 47.88 543 ASP A CA 1
ATOM 4227 C C . ASP A 1 543 ? 30.804 -11.772 -31.226 1.00 47.88 543 ASP A C 1
ATOM 4229 O O . ASP A 1 543 ? 30.730 -13.003 -31.241 1.00 47.88 543 ASP A O 1
ATOM 4233 N N . ILE A 1 544 ? 29.760 -11.036 -30.805 1.00 48.16 544 ILE A N 1
ATOM 4234 C CA . ILE A 1 544 ? 28.498 -11.650 -30.358 1.00 48.16 544 ILE A CA 1
ATOM 4235 C C . ILE A 1 544 ? 27.244 -11.040 -31.005 1.00 48.16 544 ILE A C 1
ATOM 4237 O O . ILE A 1 544 ? 26.784 -9.945 -30.697 1.00 48.16 544 ILE A O 1
ATOM 4241 N N . ARG A 1 545 ? 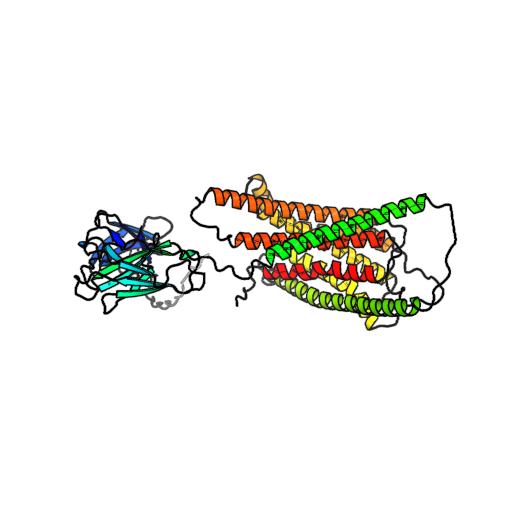26.673 -11.878 -31.883 1.00 61.75 545 ARG A N 1
ATOM 4242 C CA . ARG A 1 545 ? 25.293 -12.040 -32.388 1.00 61.75 545 ARG A CA 1
ATOM 4243 C C . ARG A 1 545 ? 24.285 -10.931 -32.040 1.00 61.75 545 ARG A C 1
ATOM 4245 O O . ARG A 1 545 ? 23.853 -10.814 -30.900 1.00 61.75 545 ARG A O 1
ATOM 4252 N N . LEU A 1 546 ? 23.721 -10.319 -33.087 1.00 55.47 546 LEU A N 1
ATOM 4253 C CA . LEU A 1 546 ? 22.521 -9.457 -33.119 1.00 55.47 546 LEU A CA 1
ATOM 4254 C C . LEU A 1 546 ? 21.400 -9.811 -32.111 1.00 55.47 546 LEU A C 1
ATOM 4256 O O . LEU A 1 546 ? 20.721 -8.931 -31.584 1.00 55.47 546 LEU A O 1
ATOM 4260 N N . TRP A 1 547 ? 21.207 -11.101 -31.841 1.00 59.41 547 TRP A N 1
ATOM 4261 C CA . TRP A 1 547 ? 20.263 -11.612 -30.848 1.00 59.41 547 TRP A CA 1
ATOM 4262 C C . TRP A 1 547 ? 20.549 -11.101 -29.420 1.00 59.41 547 TRP A C 1
ATOM 4264 O O . TRP A 1 547 ? 19.617 -10.710 -28.730 1.00 59.41 547 TRP A O 1
ATOM 4274 N N . LEU A 1 548 ? 21.815 -11.003 -28.994 1.00 63.34 548 LEU A N 1
ATOM 4275 C CA . LEU A 1 548 ? 22.193 -10.508 -27.662 1.00 63.34 548 LEU A CA 1
ATOM 4276 C C . LEU A 1 548 ? 21.888 -9.012 -27.488 1.00 63.34 548 LEU A C 1
ATOM 4278 O O . LEU A 1 548 ? 21.396 -8.594 -26.442 1.00 63.34 548 LEU A O 1
ATOM 4282 N N . ILE A 1 549 ? 22.124 -8.217 -28.538 1.00 65.44 549 ILE A N 1
ATOM 4283 C CA . ILE A 1 549 ? 21.808 -6.781 -28.566 1.00 65.44 549 ILE A CA 1
ATOM 4284 C C . ILE A 1 549 ? 20.290 -6.574 -28.457 1.00 65.44 549 ILE A C 1
ATOM 4286 O O . ILE A 1 549 ? 19.831 -5.738 -27.681 1.00 65.44 549 ILE A O 1
ATOM 4290 N N . GLN A 1 550 ? 19.492 -7.367 -29.183 1.00 66.06 550 GLN A N 1
ATOM 4291 C CA . GLN A 1 550 ? 18.026 -7.320 -29.098 1.00 66.06 550 GLN A CA 1
ATOM 4292 C C . GLN A 1 550 ? 17.512 -7.747 -27.718 1.00 66.06 550 GLN A C 1
ATOM 4294 O O . GLN A 1 550 ? 16.642 -7.081 -27.159 1.00 66.06 550 GLN A O 1
ATOM 4299 N N . THR A 1 551 ? 18.090 -8.794 -27.129 1.00 67.50 551 THR A N 1
ATOM 4300 C CA . THR A 1 551 ? 17.754 -9.238 -25.770 1.00 67.50 551 THR A CA 1
ATOM 4301 C C . THR A 1 551 ? 18.100 -8.173 -24.723 1.00 67.50 551 THR A C 1
ATOM 4303 O O . THR A 1 551 ? 17.282 -7.896 -23.848 1.00 67.50 551 THR A O 1
ATOM 4306 N N . SER A 1 552 ? 19.253 -7.502 -24.839 1.00 71.94 552 SER A N 1
ATOM 4307 C CA . SER A 1 552 ? 19.617 -6.369 -23.974 1.00 71.94 552 SER A CA 1
ATOM 4308 C C . SER A 1 552 ? 18.669 -5.175 -24.143 1.00 71.94 552 SER A C 1
ATOM 4310 O O . SER A 1 552 ? 18.300 -4.548 -23.152 1.00 71.94 552 SER A O 1
ATOM 4312 N N . ASN A 1 553 ? 18.208 -4.879 -25.365 1.00 73.25 553 ASN A N 1
ATOM 4313 C CA . ASN A 1 553 ? 17.228 -3.812 -25.606 1.00 73.25 553 ASN A CA 1
ATOM 4314 C C . ASN A 1 553 ? 15.889 -4.089 -24.906 1.00 73.25 553 ASN A C 1
ATOM 4316 O O . ASN A 1 553 ? 15.354 -3.191 -24.256 1.00 73.25 553 ASN A O 1
ATOM 4320 N N . VAL A 1 554 ? 15.377 -5.322 -24.999 1.00 75.06 554 VAL A N 1
ATOM 4321 C CA . VAL A 1 554 ? 14.156 -5.747 -24.291 1.00 75.06 554 VAL A CA 1
ATOM 4322 C C . VAL A 1 554 ? 14.366 -5.631 -22.782 1.00 75.06 554 VAL A C 1
ATOM 4324 O O . VAL A 1 554 ? 13.611 -4.931 -22.107 1.00 75.06 554 VAL A O 1
ATOM 4327 N N . LEU A 1 555 ? 15.448 -6.216 -22.262 1.00 73.94 555 LEU A N 1
ATOM 4328 C CA . LEU A 1 555 ? 15.772 -6.218 -20.836 1.00 73.94 555 LEU A CA 1
ATOM 4329 C C . LEU A 1 555 ? 15.915 -4.799 -20.256 1.00 73.94 555 LEU A C 1
ATOM 4331 O O . LEU A 1 555 ? 15.355 -4.501 -19.202 1.00 73.94 555 LEU A O 1
ATOM 4335 N N . GLY A 1 556 ? 16.606 -3.904 -20.967 1.00 73.69 556 GLY A N 1
ATOM 4336 C CA . GLY A 1 556 ? 16.772 -2.502 -20.582 1.00 73.69 556 GLY A CA 1
ATOM 4337 C C . GLY A 1 556 ? 15.483 -1.674 -20.669 1.00 73.69 556 GLY A C 1
ATOM 4338 O O . GLY A 1 556 ? 15.364 -0.661 -19.983 1.00 73.69 556 GLY A O 1
ATOM 4339 N N . SER A 1 557 ? 14.496 -2.103 -21.466 1.00 78.69 557 SER A N 1
ATOM 4340 C CA . SER A 1 557 ? 13.191 -1.432 -21.606 1.00 78.69 557 SER A CA 1
ATOM 4341 C C . SER A 1 557 ? 12.139 -1.871 -20.576 1.00 78.69 557 SER A C 1
ATOM 4343 O O . SER A 1 557 ? 11.161 -1.152 -20.339 1.00 78.69 557 SER A O 1
ATOM 4345 N N . CYS A 1 558 ? 12.363 -3.000 -19.893 1.00 80.00 558 CYS A N 1
ATOM 4346 C CA . CYS A 1 558 ? 11.502 -3.494 -18.816 1.00 80.00 558 CYS A CA 1
ATOM 4347 C C . CYS A 1 558 ? 11.322 -2.487 -17.690 1.00 80.00 558 CYS A C 1
ATOM 4349 O O . CYS A 1 558 ? 10.193 -2.232 -17.266 1.00 80.00 558 CYS A O 1
ATOM 4351 N N . PHE A 1 559 ? 12.408 -1.868 -17.238 1.00 78.75 559 PHE A N 1
ATOM 4352 C CA . PHE A 1 559 ? 12.330 -0.924 -16.134 1.00 78.75 559 PHE A CA 1
ATOM 4353 C C . PHE A 1 559 ? 11.553 0.365 -16.486 1.00 78.75 559 PHE A C 1
ATOM 4355 O O . PHE A 1 559 ? 10.584 0.661 -15.777 1.00 78.75 559 PHE A O 1
ATOM 4362 N N . PRO A 1 560 ? 11.876 1.092 -17.580 1.00 82.75 560 PRO A N 1
ATOM 4363 C CA . PRO A 1 560 ? 11.122 2.276 -18.004 1.00 82.75 560 PRO A CA 1
ATOM 4364 C C . PRO A 1 560 ? 9.632 2.022 -18.259 1.00 82.75 560 PRO A C 1
ATOM 4366 O O . PRO A 1 560 ? 8.842 2.959 -18.200 1.00 82.75 560 PRO A O 1
ATOM 4369 N N . THR A 1 561 ? 9.238 0.775 -18.533 1.00 81.88 561 THR A N 1
ATOM 4370 C CA . THR A 1 561 ? 7.837 0.391 -18.766 1.00 81.88 561 THR A CA 1
ATOM 4371 C C . THR A 1 561 ? 7.097 0.079 -17.463 1.00 81.88 561 THR A C 1
ATOM 4373 O O . THR A 1 561 ? 5.988 0.556 -17.241 1.00 81.88 561 THR A O 1
ATOM 4376 N N . ILE A 1 562 ? 7.703 -0.723 -16.582 1.00 80.62 562 ILE A N 1
ATOM 4377 C CA . ILE A 1 562 ? 7.034 -1.269 -15.391 1.00 80.62 562 ILE A CA 1
ATOM 4378 C C . ILE A 1 562 ? 7.023 -0.256 -14.235 1.00 80.62 562 ILE A C 1
ATOM 4380 O O . ILE A 1 562 ? 6.041 -0.164 -13.497 1.00 80.62 562 ILE A O 1
ATOM 4384 N N . SER A 1 563 ? 8.096 0.522 -14.067 1.00 78.12 563 SER A N 1
ATOM 4385 C CA . SER A 1 563 ? 8.249 1.447 -12.935 1.00 78.12 563 SER A CA 1
ATOM 4386 C C . SER A 1 563 ? 7.163 2.544 -12.881 1.00 78.12 563 SER A C 1
ATOM 4388 O O . SER A 1 563 ? 6.497 2.659 -11.848 1.00 78.12 563 SER A O 1
ATOM 4390 N N . PRO A 1 564 ? 6.867 3.276 -13.974 1.00 80.81 564 PRO A N 1
ATOM 4391 C CA . PRO A 1 564 ? 5.803 4.287 -14.006 1.00 80.81 564 PRO A CA 1
ATOM 4392 C C . PRO A 1 564 ? 4.416 3.741 -13.659 1.00 80.81 564 PRO A C 1
ATOM 4394 O O . PRO A 1 564 ? 3.658 4.385 -12.935 1.00 80.81 564 PRO A O 1
ATOM 4397 N N . PHE A 1 565 ? 4.101 2.529 -14.125 1.00 79.12 565 PHE A N 1
ATOM 4398 C CA . PHE A 1 565 ? 2.823 1.869 -13.859 1.00 79.12 565 PHE A CA 1
ATOM 4399 C C . PHE A 1 565 ? 2.608 1.648 -12.355 1.00 79.12 565 PHE A C 1
ATOM 4401 O O . PHE A 1 565 ? 1.537 1.909 -11.812 1.00 79.12 565 PHE A O 1
ATOM 4408 N N . LEU A 1 566 ? 3.658 1.227 -11.651 1.00 73.00 566 LEU A N 1
ATOM 4409 C CA . LEU A 1 566 ? 3.605 0.965 -10.213 1.00 73.00 566 LEU A CA 1
ATOM 4410 C C . LEU A 1 566 ? 3.606 2.239 -9.369 1.00 73.00 566 LEU A C 1
ATOM 4412 O O . LEU A 1 566 ? 3.035 2.240 -8.279 1.00 73.00 566 LEU A O 1
ATOM 4416 N N . LEU A 1 567 ? 4.233 3.311 -9.860 1.00 73.44 567 LEU A N 1
ATOM 4417 C CA . LEU A 1 567 ? 4.168 4.629 -9.231 1.00 73.44 567 LEU A CA 1
ATOM 4418 C C . LEU A 1 567 ? 2.753 5.216 -9.331 1.00 73.44 567 LEU A C 1
ATOM 4420 O O . LEU A 1 567 ? 2.241 5.703 -8.326 1.00 73.44 567 LEU A O 1
ATOM 4424 N N . LEU A 1 568 ? 2.092 5.079 -10.487 1.00 74.31 568 LEU A N 1
ATOM 4425 C CA . LEU A 1 568 ? 0.691 5.476 -10.685 1.00 74.31 568 LEU A CA 1
ATOM 4426 C C . LEU A 1 568 ? -0.262 4.700 -9.763 1.00 74.31 568 LEU A C 1
ATOM 4428 O O . LEU A 1 568 ? -1.063 5.311 -9.066 1.00 74.31 568 LEU A O 1
ATOM 4432 N N . LEU A 1 569 ? -0.132 3.370 -9.679 1.00 68.06 569 LEU A N 1
ATOM 4433 C CA . LEU A 1 569 ? -0.990 2.526 -8.827 1.00 68.06 569 LEU A CA 1
ATOM 4434 C C . LEU A 1 569 ? -0.864 2.802 -7.321 1.00 68.06 569 LEU A C 1
ATOM 4436 O O . LEU A 1 569 ? -1.744 2.432 -6.543 1.00 68.06 569 LEU A O 1
ATOM 4440 N N . ARG A 1 570 ? 0.255 3.384 -6.887 1.00 66.25 570 ARG A N 1
ATOM 4441 C CA . ARG A 1 570 ? 0.510 3.703 -5.478 1.00 66.25 570 ARG A CA 1
ATOM 4442 C C . ARG A 1 570 ? 0.160 5.139 -5.116 1.00 66.25 570 ARG A C 1
ATOM 4444 O O . ARG A 1 570 ? 0.206 5.466 -3.929 1.00 66.25 570 ARG A O 1
ATOM 4451 N N . ASP A 1 571 ? -0.170 5.984 -6.090 1.00 63.53 571 ASP A N 1
ATOM 4452 C CA . ASP A 1 571 ? -0.530 7.364 -5.807 1.00 63.53 571 ASP A CA 1
ATOM 4453 C C . ASP A 1 571 ? -1.909 7.406 -5.121 1.00 63.53 571 ASP A C 1
ATOM 4455 O O . ASP A 1 571 ? -2.901 6.964 -5.709 1.00 63.53 571 ASP A O 1
ATOM 4459 N N . PRO A 1 572 ? -2.012 7.943 -3.890 1.00 56.94 572 PRO A N 1
ATOM 4460 C CA . PRO A 1 572 ? -3.278 8.043 -3.164 1.00 56.94 572 PRO A CA 1
ATOM 4461 C C . PRO A 1 572 ? -4.334 8.912 -3.865 1.00 56.94 572 PRO A C 1
ATOM 4463 O O . PRO A 1 572 ? -5.489 8.893 -3.444 1.00 56.94 572 PRO A O 1
ATOM 4466 N N . ARG A 1 573 ? -3.960 9.681 -4.898 1.00 57.56 573 ARG A N 1
ATOM 4467 C CA . ARG A 1 573 ? -4.879 10.464 -5.739 1.00 57.56 573 ARG A CA 1
ATOM 4468 C C . ARG A 1 573 ? -5.567 9.633 -6.825 1.00 57.56 573 ARG A C 1
ATOM 4470 O O . ARG A 1 573 ? -6.521 10.121 -7.424 1.00 57.56 573 ARG A O 1
ATOM 4477 N N . THR A 1 574 ? -5.119 8.402 -7.080 1.00 44.84 574 THR A N 1
ATOM 4478 C CA . THR A 1 574 ? -5.792 7.516 -8.038 1.00 44.84 574 THR A CA 1
ATOM 4479 C C . THR A 1 574 ? -7.012 6.850 -7.391 1.00 44.84 574 THR A C 1
ATOM 4481 O O . THR A 1 574 ? -6.916 6.332 -6.271 1.00 44.84 574 THR A O 1
ATOM 4484 N N . PRO A 1 575 ? -8.190 6.864 -8.045 1.00 37.91 575 PRO A N 1
ATOM 4485 C CA . PRO A 1 575 ? -9.356 6.159 -7.538 1.00 37.91 575 PRO A CA 1
ATOM 4486 C C . PRO A 1 575 ? -9.038 4.663 -7.495 1.00 37.91 575 PRO A C 1
ATOM 4488 O O . PRO A 1 575 ? -8.747 4.037 -8.514 1.00 37.91 575 PRO A O 1
ATOM 4491 N N . ARG A 1 576 ? -9.058 4.088 -6.290 1.00 37.94 576 ARG A N 1
ATOM 4492 C CA . ARG A 1 576 ? -8.905 2.645 -6.107 1.00 37.94 576 ARG A CA 1
ATOM 4493 C C . ARG A 1 576 ? -10.119 1.962 -6.732 1.00 37.94 576 ARG A C 1
ATOM 4495 O O . ARG A 1 576 ? -11.208 2.022 -6.170 1.00 37.94 576 ARG A O 1
ATOM 4502 N N . PHE A 1 577 ? -9.922 1.316 -7.877 1.00 34.22 577 PHE A N 1
ATOM 4503 C CA . PHE A 1 577 ? -10.879 0.354 -8.411 1.00 34.22 577 PHE A CA 1
ATOM 4504 C C . PHE A 1 577 ? -10.859 -0.879 -7.504 1.00 34.22 577 PHE A C 1
ATOM 4506 O O . PHE A 1 577 ? -10.037 -1.778 -7.665 1.00 34.22 577 PHE A O 1
ATOM 4513 N N . CYS A 1 578 ? -11.719 -0.878 -6.490 1.00 28.50 578 CYS A N 1
ATOM 4514 C CA . CYS A 1 578 ? -12.075 -2.085 -5.761 1.00 28.50 578 CYS A CA 1
ATOM 4515 C C . CYS A 1 578 ? -13.258 -2.723 -6.498 1.00 28.50 578 CYS A C 1
ATOM 4517 O O . CYS A 1 578 ? -14.333 -2.122 -6.524 1.00 28.50 578 CYS A O 1
ATOM 4519 N N . SER A 1 579 ? -13.045 -3.893 -7.107 1.00 28.86 579 SER A N 1
ATOM 4520 C CA . SER A 1 579 ? -14.125 -4.833 -7.437 1.00 28.86 579 SER A CA 1
ATOM 4521 C C . SER A 1 579 ? -14.366 -5.765 -6.263 1.00 28.86 579 SER A C 1
ATOM 4523 O O . SER A 1 579 ? -13.336 -6.273 -5.750 1.00 28.86 579 SER A O 1
#

pLDDT: mean 70.07, std 18.73, range [26.98, 94.88]

Secondary structure (DSSP, 8-state):
------PPPPPPPP--------PPPPEEEEES-SEEETT--EEEEEEES-SSEEEEEEETTEEEEEEEPPSSSSEEEEEEE-S--GGG-EEEEEEEEETTEEEEEPPPPPPEEEEEEEEEPPPEEEESS-SPEETT--EEEEEE--TT--S-EEEEEEETT-SS-SEEE--SSSEEEEEE-S--GGG-EEEEEEEEESSTT--EEPPPPPEEE-EE----TTSSSHHHHHHHHHHHHHHHHHHHHHHHHHHHHHHHHTTT-SS---------SHHHHHHHHHHHHHHHHHHHHHHHHHHHHHHHHHHHHHHHHHHHHHHHTTPPPPHHHHHHHHHHHHHHHHHHHHHHHHHHHHH--S--S-HHHHHHHHHHHHHHHHHHHHHHHHHHHHHHHHH----HHHHHHHHHHHHHHHHHHHHHHHHHHHHHTHHHHH-PPP-----SS-TTSTTS-PPPSTTHHHHHHHHHHHHHHHHHHHHHHHHHHHHHHHHHHHHHHHS---S--PPPHHHHHHHHHHHHHHHHHHHHHHHHHHHHHHHH-S---HHHHHHHHHHHHHHHHHHHHHHHHH-TTS-----

Foldseek 3Di:
DDDDDDDDDDDDDDDDDDDQDAFDEKAWFKPPALEEEAQAKIKIKIFDQDAQKKKWKDFVPHTDDIGTADNDRTRMDIDIDGRDDLQNFGWIWMKMDHDPDRVRIHDIHPIRTRAYEDQFAEWAKDWPDPDAAEAQDKIKIKIFGDPPDDDWKKKFKDFPRDRYTPDIDGDPDRMDIDIDGRDDQVNFGWIWMKMFHPDPSGHIYDTHPTDTHGHDYPPPPPVVCPVVVVVVVVVVVVVVVVVLVVVVVVVVVVVVVVVPDPDDDDDDDDDPDVVVVVVVVVVVVVVVLLVVLLVLLVVLLVLLLVLLVVLLCVLCVCVVVVHDHFLVSLLSNLLSVLLNLLSVLVVQLSVCVVPPVPDSADLLRQLVSVLSNQLSLQLNLQSLLLVLLLVLLVQDPDDPVSVVVVVCSSVCSNVSSVVSSVVSNVLSVVSSVQFDGQDPDDDDDDPPPRSHRQGDLPCLPSLVVSLVSSVVSLVSSCVSLVSSLVSVVVVVVVVVVVDDDDDDDPPPVVVVVSVVSVVVSVVLSVLSVVLSSLSNVCSVDSDDDPSSVSVSSSSSSVCSNVVSVVVQVPPPPDPDPDD